Protein AF-0000000084675695 (afdb_homodimer)

pLDDT: mean 85.59, std 15.89, range [20.59, 98.81]

Solvent-accessible surface area (backbone atoms only — not comparable to full-atom values): 38937 Å² total; per-residue (Å²): 130,53,72,61,56,51,51,51,48,41,50,49,51,47,58,50,48,64,74,59,58,60,82,68,76,75,68,69,89,82,59,56,64,38,57,26,48,35,30,26,52,35,43,38,50,50,29,64,74,69,68,42,89,43,42,66,56,45,36,50,70,76,41,52,82,54,52,43,76,53,97,85,44,76,46,65,80,60,62,41,53,34,24,60,67,18,73,46,75,79,52,69,68,58,41,51,56,49,21,73,77,42,75,50,44,46,55,55,55,63,38,66,44,43,52,66,60,31,94,74,50,50,70,64,57,72,33,73,70,42,56,63,72,43,52,38,77,51,33,52,62,48,32,39,71,40,76,65,81,77,57,36,70,40,77,44,79,92,44,70,67,50,50,50,52,37,46,60,64,53,35,69,53,31,47,31,49,40,52,51,51,27,55,51,24,53,75,70,66,37,61,70,57,12,31,52,32,29,49,44,46,51,52,32,44,33,71,46,29,45,65,35,35,81,57,70,40,25,45,68,54,39,31,50,42,41,72,67,46,42,43,76,20,39,56,89,51,35,32,52,68,52,50,17,61,56,46,36,53,44,8,40,50,51,62,49,50,40,49,71,35,84,81,37,57,78,50,92,69,51,59,65,56,48,46,52,50,44,51,37,37,57,70,33,74,78,25,47,20,55,31,37,39,61,46,87,49,66,39,86,37,79,91,82,61,54,66,68,58,54,52,49,51,52,51,51,50,52,43,20,52,49,12,44,55,20,71,73,36,94,71,63,49,36,62,79,63,74,72,70,58,61,69,65,60,66,70,65,63,67,70,61,70,76,111,131,53,74,61,55,51,50,50,48,39,49,49,52,48,58,49,47,64,75,58,57,60,83,67,79,77,69,68,90,83,60,57,66,37,57,25,50,34,31,26,52,35,42,39,49,50,30,60,77,71,68,41,88,43,44,66,56,45,37,51,70,77,40,51,82,54,51,43,76,55,97,84,43,77,46,64,80,60,60,41,51,32,24,60,67,18,74,47,76,79,51,70,70,58,43,52,56,48,21,74,76,42,74,52,45,45,55,57,54,64,37,66,43,44,54,67,59,31,94,73,50,51,70,65,60,71,34,74,69,42,55,63,72,43,52,37,78,53,32,51,62,48,33,40,72,43,77,64,80,76,58,36,71,41,78,45,78,92,43,71,66,52,50,49,52,37,46,62,63,52,36,68,53,32,48,32,50,40,52,52,51,26,55,50,24,54,75,69,66,37,61,70,56,13,30,52,30,29,49,45,46,52,51,31,44,32,71,46,30,43,64,36,35,81,58,69,39,24,45,65,52,39,31,50,40,38,71,69,48,43,41,77,18,38,56,88,52,35,31,54,66,54,51,16,62,57,47,36,53,43,8,40,50,50,65,50,50,41,51,69,35,84,81,37,56,79,50,92,70,51,58,65,55,48,47,51,49,46,52,37,38,57,70,34,74,82,24,48,19,56,30,36,40,62,46,88,50,66,39,85,37,77,91,83,58,53,66,68,58,54,52,49,50,52,51,51,50,54,44,19,52,50,12,43,53,21,70,72,36,95,71,62,48,38,63,80,62,74,73,70,56,60,69,64,60,68,72,62,64,66,71,61,70,75,114

Sequence (710 aa):
MTEFKRINALLMSFRASLRNRRHRTAVPAKRDQAEVLRVRYWYEGLRQRTGLATAYKLEQHFEPESFRKQDGITSNRCKWQRYAAGRHTPQAKLAARIDARVPGSLQELQHPLWAILKHQPSRTTLSEAFLQRLKPDVQAVLFEPVGGIEVYWQRARVTVVLMRKLERIASLDALAALTWLLREAIAQGSRKNAERLAHSIYTVLLIMGIEWQNRELAEPLLNLFAYRILPLGSPPHRRFCMSGRDMLECSAALNLIVYQTTEGKRRGLTWLQRVHIMRRLLAGMTGVDVVHALAPQYIPSGTDVPAEVIRRLEQDERWRQWGWSSINSTKPEPFPPKSFWTQRSSGAEGSMLLGMTEFKRINALLMSFRASLRNRRHRTAVPAKRDQAEVLRVRYWYEGLRQRTGLATAYKLEQHFEPESFRKQDGITSNRCKWQRYAAGRHTPQAKLAARIDARVPGSLQELQHPLWAILKHQPSRTTLSEAFLQRLKPDVQAVLFEPVGGIEVYWQRARVTVVLMRKLERIASLDALAALTWLLREAIAQGSRKNAERLAHSIYTVLLIMGIEWQNRELAEPLLNLFAYRILPLGSPPHRRFCMSGRDMLECSAALNLIVYQTTEGKRRGLTWLQRVHIMRRLLAGMTGVDVVHALAPQYIPSGTDVPAEVIRRLEQDERWRQWGWSSINSTKPEPFPPKSFWTQRSSGAEGSMLLG

Structure (mmCIF, N/CA/C/O backbone):
data_AF-0000000084675695-model_v1
#
loop_
_entity.id
_entity.type
_entity.pdbx_description
1 polymer Integrase
#
loop_
_atom_site.group_PDB
_atom_site.id
_atom_site.type_symbol
_atom_site.label_atom_id
_atom_site.label_alt_id
_atom_site.label_comp_id
_atom_site.label_asym_id
_atom_site.label_entity_id
_atom_site.label_seq_id
_atom_site.pdbx_PDB_ins_code
_atom_site.Cartn_x
_atom_site.Cartn_y
_atom_site.Cartn_z
_atom_site.occupancy
_atom_site.B_iso_or_equiv
_atom_site.auth_seq_id
_atom_site.auth_comp_id
_atom_site.auth_asym_id
_atom_site.auth_atom_id
_atom_site.pdbx_PDB_model_num
ATOM 1 N N . MET A 1 1 ? -18.234 -29.688 4.844 1 53.53 1 MET A N 1
ATOM 2 C CA . MET A 1 1 ? -17.094 -30.266 4.129 1 53.53 1 MET A CA 1
ATOM 3 C C . MET A 1 1 ? -15.781 -29.719 4.656 1 53.53 1 MET A C 1
ATOM 5 O O . MET A 1 1 ? -15.648 -28.516 4.879 1 53.53 1 MET A O 1
ATOM 9 N N . THR A 1 2 ? -14.906 -30.625 5.102 1 65 2 THR A N 1
ATOM 10 C CA . THR A 1 2 ? -13.609 -30.219 5.648 1 65 2 THR A CA 1
ATOM 11 C C . THR A 1 2 ? -12.695 -29.688 4.543 1 65 2 THR A C 1
ATOM 13 O O . THR A 1 2 ? -12.93 -29.953 3.363 1 65 2 THR A O 1
ATOM 16 N N . GLU A 1 3 ? -11.844 -28.781 4.871 1 71.31 3 GLU A N 1
ATOM 17 C CA . GLU A 1 3 ? -10.883 -28.25 3.908 1 71.31 3 GLU A CA 1
ATOM 18 C C . GLU A 1 3 ? -10.156 -29.359 3.17 1 71.31 3 GLU A C 1
ATOM 20 O O . GLU A 1 3 ? -9.883 -29.25 1.973 1 71.31 3 GLU A O 1
ATOM 25 N N . PHE A 1 4 ? -9.922 -30.516 3.928 1 65.69 4 PHE A N 1
ATOM 26 C CA . PHE A 1 4 ? -9.281 -31.672 3.318 1 65.69 4 PHE A CA 1
ATOM 27 C C . PHE A 1 4 ? -10.156 -32.25 2.217 1 65.69 4 PHE A C 1
ATOM 29 O O . PHE A 1 4 ? -9.68 -32.531 1.111 1 65.69 4 PHE A O 1
ATOM 36 N N . LYS A 1 5 ? -11.383 -32.438 2.51 1 68.25 5 LYS A N 1
ATOM 37 C CA . LYS A 1 5 ? -12.312 -33 1.532 1 68.25 5 LYS A CA 1
ATOM 38 C C . LYS A 1 5 ? -12.484 -32.062 0.335 1 68.25 5 LYS A C 1
ATOM 40 O O . LYS A 1 5 ? -12.578 -32.531 -0.806 1 68.25 5 LYS A O 1
ATOM 45 N N . ARG A 1 6 ? -12.453 -30.812 0.635 1 73.94 6 ARG A N 1
ATOM 46 C CA . ARG A 1 6 ? -12.594 -29.844 -0.436 1 73.94 6 ARG A CA 1
ATOM 47 C C . ARG A 1 6 ? -11.406 -29.906 -1.397 1 73.94 6 ARG A C 1
ATOM 49 O O . ARG A 1 6 ? -11.594 -29.953 -2.615 1 73.94 6 ARG A O 1
ATOM 56 N N . ILE A 1 7 ? -10.258 -30.016 -0.915 1 70.56 7 ILE A N 1
ATOM 57 C CA . ILE A 1 7 ? -9.047 -30.062 -1.734 1 70.56 7 ILE A CA 1
ATOM 58 C C . ILE A 1 7 ? -9.016 -31.375 -2.527 1 70.56 7 ILE A C 1
ATOM 60 O O . ILE A 1 7 ? -8.664 -31.375 -3.709 1 70.56 7 ILE A O 1
ATOM 64 N N . ASN A 1 8 ? -9.352 -32.438 -1.786 1 69.56 8 ASN A N 1
ATOM 65 C CA . ASN A 1 8 ? -9.414 -33.719 -2.484 1 69.56 8 ASN A CA 1
ATOM 66 C C . ASN A 1 8 ? -10.43 -33.688 -3.621 1 69.56 8 ASN A C 1
ATOM 68 O O . ASN A 1 8 ? -10.188 -34.25 -4.691 1 69.56 8 ASN A O 1
ATOM 72 N N . ALA A 1 9 ? -11.539 -33.062 -3.371 1 73.69 9 ALA A N 1
ATOM 73 C CA . ALA A 1 9 ? -12.562 -32.938 -4.406 1 73.69 9 ALA A CA 1
ATOM 74 C C . ALA A 1 9 ? -12.047 -32.094 -5.59 1 73.69 9 ALA A C 1
ATOM 76 O O . ALA A 1 9 ? -12.336 -32.438 -6.742 1 73.69 9 ALA A O 1
ATOM 77 N N . LEU A 1 10 ? -11.281 -31.188 -5.371 1 73.94 10 LEU A N 1
ATOM 78 C CA . LEU A 1 10 ? -10.688 -30.375 -6.434 1 73.94 10 LEU A CA 1
ATOM 79 C C . LEU A 1 10 ? -9.734 -31.219 -7.281 1 73.94 10 LEU A C 1
ATOM 81 O O . LEU A 1 10 ? -9.75 -31.125 -8.508 1 73.94 10 LEU A O 1
ATOM 85 N N . LEU A 1 11 ? -8.953 -32 -6.539 1 65.75 11 LEU A N 1
ATOM 86 C CA . LEU A 1 11 ? -8 -32.844 -7.25 1 65.75 11 LEU A CA 1
ATOM 87 C C . LEU A 1 11 ? -8.727 -33.875 -8.102 1 65.75 11 LEU A C 1
ATOM 89 O O . LEU A 1 11 ? -8.352 -34.125 -9.25 1 65.75 11 LEU A O 1
ATOM 93 N N . MET A 1 12 ? -9.727 -34.375 -7.539 1 71.12 12 MET A N 1
ATOM 94 C CA . MET A 1 12 ? -10.5 -35.375 -8.273 1 71.12 12 MET A CA 1
ATOM 95 C C . MET A 1 12 ? -11.188 -34.75 -9.477 1 71.12 12 MET A C 1
ATOM 97 O O . MET A 1 12 ? -11.258 -35.375 -10.547 1 71.12 12 MET A O 1
ATOM 101 N N . SER A 1 13 ? -11.742 -33.594 -9.273 1 71.88 13 SER A N 1
ATOM 102 C CA . SER A 1 13 ? -12.367 -32.875 -10.383 1 71.88 13 SER A CA 1
ATOM 103 C C . SER A 1 13 ? -11.367 -32.625 -11.508 1 71.88 13 SER A C 1
ATOM 105 O O . SER A 1 13 ? -11.711 -32.75 -12.688 1 71.88 13 SER A O 1
ATOM 107 N N . PHE A 1 14 ? -10.266 -32.344 -11.18 1 69.88 14 PHE A N 1
ATOM 108 C CA . PHE A 1 14 ? -9.234 -32.125 -12.18 1 69.88 14 PHE A CA 1
ATOM 109 C C . PHE A 1 14 ? -8.891 -33.406 -12.922 1 69.88 14 PHE A C 1
ATOM 111 O O . PHE A 1 14 ? -8.844 -33.438 -14.148 1 69.88 14 PHE A O 1
ATOM 118 N N . ARG A 1 15 ? -8.617 -34.438 -12.102 1 67.06 15 ARG A N 1
ATOM 119 C CA . ARG A 1 15 ? -8.258 -35.719 -12.711 1 67.06 15 ARG A CA 1
ATOM 120 C C . ARG A 1 15 ? -9.359 -36.219 -13.648 1 67.06 15 ARG A C 1
ATOM 122 O O . ARG A 1 15 ? -9.078 -36.812 -14.695 1 67.06 15 ARG A O 1
ATOM 129 N N . ALA A 1 16 ? -10.617 -35.875 -13.211 1 68 16 ALA A N 1
ATOM 130 C CA . ALA A 1 16 ? -11.758 -36.219 -14.055 1 68 16 ALA A CA 1
ATOM 131 C C . ALA A 1 16 ? -11.742 -35.406 -15.352 1 68 16 ALA A C 1
ATOM 133 O O . ALA A 1 16 ? -12.078 -35.938 -16.422 1 68 16 ALA A O 1
ATOM 134 N N . SER A 1 17 ? -11.383 -34.188 -15.266 1 68.75 17 SER A N 1
ATOM 135 C CA . SER A 1 17 ? -11.352 -33.312 -16.438 1 68.75 17 SER A CA 1
ATOM 136 C C . SER A 1 17 ? -10.273 -33.75 -17.422 1 68.75 17 SER A C 1
ATOM 138 O O . SER A 1 17 ? -10.383 -33.5 -18.625 1 68.75 17 SER A O 1
ATOM 140 N N . LEU A 1 18 ? -9.195 -34.344 -16.953 1 65.56 18 LEU A N 1
ATOM 141 C CA . LEU A 1 18 ? -8.133 -34.844 -17.828 1 65.56 18 LEU A CA 1
ATOM 142 C C . LEU A 1 18 ? -8.617 -36.031 -18.656 1 65.56 18 LEU A C 1
ATOM 144 O O . LEU A 1 18 ? -8.219 -36.188 -19.797 1 65.56 18 LEU A O 1
ATOM 148 N N . ARG A 1 19 ? -9.477 -36.812 -17.953 1 54.78 19 ARG A N 1
ATOM 149 C CA . ARG A 1 19 ? -10 -38 -18.625 1 54.78 19 ARG A CA 1
ATOM 150 C C . ARG A 1 19 ? -10.977 -37.625 -19.719 1 54.78 19 ARG A C 1
ATOM 152 O O . ARG A 1 19 ? -11.062 -38.281 -20.75 1 54.78 19 ARG A O 1
ATOM 159 N N . ASN A 1 20 ? -11.773 -36.531 -19.375 1 51.78 20 ASN A N 1
ATOM 160 C CA . ASN A 1 20 ? -12.805 -36.125 -20.328 1 51.78 20 ASN A CA 1
ATOM 161 C C . ASN A 1 20 ? -12.258 -35.125 -21.344 1 51.78 20 ASN A C 1
ATOM 163 O O . ASN A 1 20 ? -13.031 -34.469 -22.031 1 51.78 20 ASN A O 1
ATOM 167 N N . ARG A 1 21 ? -11.125 -34.875 -21.266 1 54.53 21 ARG A N 1
ATOM 168 C CA . ARG A 1 21 ? -10.531 -33.812 -22.062 1 54.53 21 ARG A CA 1
ATOM 169 C C . ARG A 1 21 ? -10.883 -33.969 -23.547 1 54.53 21 ARG A C 1
ATOM 171 O O . ARG A 1 21 ? -10.273 -34.781 -24.25 1 54.53 21 ARG A O 1
ATOM 178 N N . ARG A 1 22 ? -12.18 -33.844 -23.703 1 44 22 ARG A N 1
ATOM 179 C CA . ARG A 1 22 ? -12.484 -33.562 -25.094 1 44 22 ARG A CA 1
ATOM 180 C C . ARG A 1 22 ? -11.727 -32.312 -25.578 1 44 22 ARG A C 1
ATOM 182 O O . ARG A 1 22 ? -11.336 -31.484 -24.766 1 44 22 ARG A O 1
ATOM 189 N N . HIS A 1 23 ? -11.32 -32.281 -26.812 1 40 23 HIS A N 1
ATOM 190 C CA . HIS A 1 23 ? -10.602 -31.297 -27.609 1 40 23 HIS A CA 1
ATOM 191 C C . HIS A 1 23 ? -11.195 -29.891 -27.438 1 40 23 HIS A C 1
ATOM 193 O O . HIS A 1 23 ? -12.219 -29.578 -28.062 1 40 23 HIS A O 1
ATOM 199 N N . ARG A 1 24 ? -11.297 -29.422 -26.25 1 44.97 24 ARG A N 1
ATOM 200 C CA . ARG A 1 24 ? -11.82 -28.062 -26.234 1 44.97 24 ARG A CA 1
ATOM 201 C C . ARG A 1 24 ? -11.195 -27.219 -27.344 1 44.97 24 ARG A C 1
ATOM 203 O O . ARG A 1 24 ? -10.055 -27.453 -27.75 1 44.97 24 ARG A O 1
ATOM 210 N N . THR A 1 25 ? -12.094 -26.422 -27.891 1 43.16 25 THR A N 1
ATOM 211 C CA . THR A 1 25 ? -11.906 -25.578 -29.062 1 43.16 25 THR A CA 1
ATOM 212 C C . THR A 1 25 ? -10.703 -24.656 -28.891 1 43.16 25 THR A C 1
ATOM 214 O O . THR A 1 25 ? -10.492 -24.094 -27.812 1 43.16 25 THR A O 1
ATOM 217 N N . ALA A 1 26 ? -9.719 -24.812 -29.703 1 43.44 26 ALA A N 1
ATOM 218 C CA . ALA A 1 26 ? -8.508 -24.047 -29.984 1 43.44 26 ALA A CA 1
ATOM 219 C C . ALA A 1 26 ? -8.742 -22.562 -29.812 1 43.44 26 ALA A C 1
ATOM 221 O O . ALA A 1 26 ? -9.664 -22 -30.422 1 43.44 26 ALA A O 1
ATOM 222 N N . VAL A 1 27 ? -8.648 -22.016 -28.625 1 51.88 27 VAL A N 1
ATOM 223 C CA . VAL A 1 27 ? -8.617 -20.562 -28.5 1 51.88 27 VAL A CA 1
ATOM 224 C C . VAL A 1 27 ? -7.938 -19.938 -29.719 1 51.88 27 VAL A C 1
ATOM 226 O O . VAL A 1 27 ? -6.934 -20.469 -30.203 1 51.88 27 VAL A O 1
ATOM 229 N N . PRO A 1 28 ? -8.625 -19.125 -30.422 1 49.72 28 PRO A N 1
ATOM 230 C CA . PRO A 1 28 ? -8.008 -18.5 -31.594 1 49.72 28 PRO A CA 1
ATOM 231 C C . PRO A 1 28 ? -6.566 -18.047 -31.328 1 49.72 28 PRO A C 1
ATOM 233 O O . PRO A 1 28 ? -6.246 -17.594 -30.234 1 49.72 28 PRO A O 1
ATOM 236 N N . ALA A 1 29 ? -5.539 -18.516 -32.125 1 57 29 ALA A N 1
ATOM 237 C CA . ALA A 1 29 ? -4.09 -18.406 -32.281 1 57 29 ALA A CA 1
ATOM 238 C C . ALA A 1 29 ? -3.625 -16.984 -31.969 1 57 29 ALA A C 1
ATOM 240 O O . ALA A 1 29 ? -2.49 -16.781 -31.531 1 57 29 ALA A O 1
ATOM 241 N N . LYS A 1 30 ? -4.621 -15.938 -31.953 1 75.12 30 LYS A N 1
ATOM 242 C CA . LYS A 1 30 ? -4.004 -14.617 -32.062 1 75.12 30 LYS A CA 1
ATOM 243 C C . LYS A 1 30 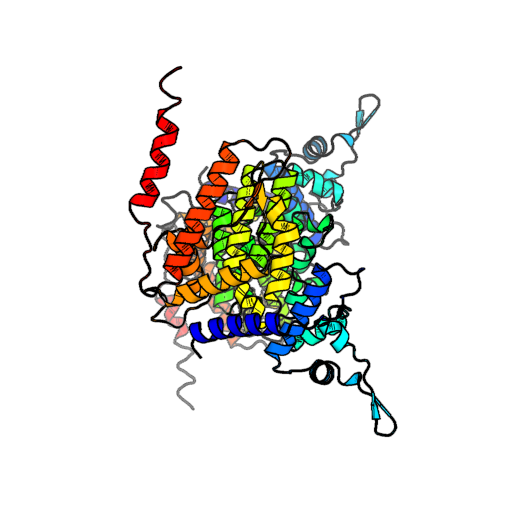? -3.971 -13.914 -30.703 1 75.12 30 LYS A C 1
ATOM 245 O O . LYS A 1 30 ? -3.115 -13.055 -30.469 1 75.12 30 LYS A O 1
ATOM 250 N N . ARG A 1 31 ? -4.766 -14.461 -29.734 1 87.5 31 ARG A N 1
ATOM 251 C CA . ARG A 1 31 ? -4.82 -13.719 -28.484 1 87.5 31 ARG A CA 1
ATOM 252 C C . ARG A 1 31 ? -3.832 -14.281 -27.469 1 87.5 31 ARG A C 1
ATOM 254 O O . ARG A 1 31 ? -3.666 -15.5 -27.359 1 87.5 31 ARG A O 1
ATOM 261 N N . ASP A 1 32 ? -3.188 -13.414 -26.828 1 93.31 32 ASP A N 1
ATOM 262 C CA . ASP A 1 32 ? -2.213 -13.828 -25.812 1 93.31 32 ASP A CA 1
ATOM 263 C C . ASP A 1 32 ? -2.867 -14.688 -24.734 1 93.31 32 ASP A C 1
ATOM 265 O O . ASP A 1 32 ? -3.939 -14.344 -24.234 1 93.31 32 ASP A O 1
ATOM 269 N N . GLN A 1 33 ? -2.307 -15.773 -24.438 1 93.88 33 GLN A N 1
ATOM 270 C CA . GLN A 1 33 ? -2.848 -16.719 -23.484 1 93.88 33 GLN A CA 1
ATOM 271 C C . GLN A 1 33 ? -3.135 -16.047 -22.141 1 93.88 33 GLN A C 1
ATOM 273 O O . GLN A 1 33 ? -4.098 -16.391 -21.453 1 93.88 33 GLN A O 1
ATOM 278 N N . ALA A 1 34 ? -2.285 -15.117 -21.656 1 95.81 34 ALA A N 1
ATOM 279 C CA . ALA A 1 34 ? -2.498 -14.398 -20.406 1 95.81 34 ALA A CA 1
ATOM 280 C C . ALA A 1 34 ? -3.807 -13.617 -20.438 1 95.81 34 ALA A C 1
ATOM 282 O O . ALA A 1 34 ? -4.516 -13.531 -19.438 1 95.81 34 ALA A O 1
ATOM 283 N N . GLU A 1 35 ? -4.145 -13.07 -21.578 1 95.38 35 GLU A N 1
ATOM 284 C CA . GLU A 1 35 ? -5.383 -12.32 -21.734 1 95.38 35 GLU A CA 1
ATOM 285 C C . GLU A 1 35 ? -6.598 -13.242 -21.672 1 95.38 35 GLU A C 1
ATOM 287 O O . GLU A 1 35 ? -7.633 -12.875 -21.125 1 95.38 35 GLU A O 1
ATOM 292 N N . VAL A 1 36 ? -6.426 -14.312 -22.281 1 95.75 36 VAL A N 1
ATOM 293 C CA . VAL A 1 36 ? -7.504 -15.289 -22.266 1 95.75 36 VAL A CA 1
ATOM 294 C C . VAL A 1 36 ? -7.781 -15.727 -20.828 1 95.75 36 VAL A C 1
ATOM 296 O O . VAL A 1 36 ? -8.93 -15.719 -20.375 1 95.75 36 VAL A O 1
ATOM 299 N N . LEU A 1 37 ? -6.773 -16.062 -20.141 1 96.44 37 LEU A N 1
ATOM 300 C CA . LEU A 1 37 ? -6.91 -16.547 -18.781 1 96.44 37 LEU A CA 1
ATOM 301 C C . LEU A 1 37 ? -7.414 -15.445 -17.859 1 96.44 37 LEU A C 1
ATOM 303 O O . LEU A 1 37 ? -8.156 -15.711 -16.906 1 96.44 37 LEU A O 1
ATOM 307 N N . ARG A 1 38 ? -7 -14.203 -18.141 1 96.81 38 ARG A N 1
ATOM 308 C CA . ARG A 1 38 ? -7.461 -13.039 -17.375 1 96.81 38 ARG A CA 1
ATOM 309 C C . ARG A 1 38 ? -8.984 -12.961 -17.375 1 96.81 38 ARG A C 1
ATOM 311 O O . ARG A 1 38 ? -9.602 -12.867 -16.312 1 96.81 38 ARG A O 1
ATOM 318 N N . VAL A 1 39 ? -9.562 -13.055 -18.5 1 97.19 39 VAL A N 1
ATOM 319 C CA . VAL A 1 39 ? -11.008 -12.906 -18.641 1 97.19 39 VAL A CA 1
ATOM 320 C C . VAL A 1 39 ? -11.703 -14.141 -18.062 1 97.19 39 VAL A C 1
ATOM 322 O O . VAL A 1 39 ? -12.727 -14.016 -17.375 1 97.19 39 VAL A O 1
ATOM 325 N N . ARG A 1 40 ? -11.148 -15.273 -18.328 1 96.56 40 ARG A N 1
ATOM 326 C CA . ARG A 1 40 ? -11.742 -16.5 -17.812 1 96.56 40 ARG A CA 1
ATOM 327 C C . ARG A 1 40 ? -11.711 -16.516 -16.281 1 96.56 40 ARG A C 1
ATOM 329 O O . ARG A 1 40 ? -12.664 -16.969 -15.641 1 96.56 40 ARG A O 1
ATOM 336 N N . TYR A 1 41 ? -10.602 -16.109 -15.758 1 95.62 41 TYR A N 1
ATOM 337 C CA . TYR A 1 41 ? -10.477 -16.047 -14.312 1 95.62 41 TYR A CA 1
ATOM 338 C C . TYR A 1 41 ? -11.555 -15.141 -13.711 1 95.62 41 TYR A C 1
ATOM 340 O O . TYR A 1 41 ? -12.188 -15.5 -12.711 1 95.62 41 TYR A O 1
ATOM 348 N N . TRP A 1 42 ? -11.719 -13.984 -14.289 1 95.94 42 TRP A N 1
ATOM 349 C CA . TRP A 1 42 ? -12.742 -13.039 -13.875 1 95.94 42 TRP A CA 1
ATOM 350 C C . TRP A 1 42 ? -14.133 -13.648 -14 1 95.94 42 TRP A C 1
ATOM 352 O O . TRP A 1 42 ? -14.922 -13.609 -13.055 1 95.94 42 TRP A O 1
ATOM 362 N N . TYR A 1 43 ? -14.453 -14.266 -15.148 1 96.31 43 TYR A N 1
ATOM 363 C CA . TYR A 1 43 ? -15.742 -14.883 -15.414 1 96.31 43 TYR A CA 1
ATOM 364 C C . TYR A 1 43 ? -16.047 -15.969 -14.383 1 96.31 43 TYR A C 1
ATOM 366 O O . TYR A 1 43 ? -17.141 -16 -13.805 1 96.31 43 TYR A O 1
ATOM 374 N N . GLU A 1 44 ? -15.086 -16.844 -14.18 1 94.38 44 GLU A N 1
ATOM 375 C CA . GLU A 1 44 ? -15.281 -17.953 -13.242 1 94.38 44 GLU A CA 1
ATOM 376 C C . GLU A 1 44 ? -15.445 -17.438 -11.82 1 94.38 44 GLU A C 1
ATOM 378 O O . GLU A 1 44 ? -16.172 -18.016 -11.023 1 94.38 44 GLU A O 1
ATOM 383 N N . GLY A 1 45 ? -14.75 -16.344 -11.516 1 92.31 45 GLY A N 1
ATOM 384 C CA . GLY A 1 45 ? -14.953 -15.719 -10.219 1 92.31 45 GLY A CA 1
ATOM 385 C C . GLY A 1 45 ? -16.375 -15.25 -10 1 92.31 45 GLY A C 1
ATOM 386 O O . GLY A 1 45 ? -16.938 -15.43 -8.914 1 92.31 45 GLY A O 1
ATOM 387 N N . LEU A 1 46 ? -16.922 -14.641 -10.992 1 94.19 46 LEU A N 1
ATOM 388 C CA . LEU A 1 46 ? -18.297 -14.172 -10.922 1 94.19 46 LEU A CA 1
ATOM 389 C C . LEU A 1 46 ? -19.266 -15.344 -10.781 1 94.19 46 LEU A C 1
ATOM 391 O O . LEU A 1 46 ? -20.219 -15.289 -10 1 94.19 46 LEU A O 1
ATOM 395 N N . ARG A 1 47 ? -19.016 -16.312 -11.562 1 94.19 47 ARG A N 1
ATOM 396 C CA . ARG A 1 47 ? -19.859 -17.516 -11.516 1 94.19 47 ARG A CA 1
ATOM 397 C C . ARG A 1 47 ? -19.891 -18.094 -10.109 1 94.19 47 ARG A C 1
ATOM 399 O O . ARG A 1 47 ? -20.969 -18.391 -9.586 1 94.19 47 ARG A O 1
ATOM 406 N N . GLN A 1 48 ? -18.812 -18.188 -9.523 1 87.62 48 GLN A N 1
ATOM 407 C CA . GLN A 1 48 ? -18.703 -18.781 -8.188 1 87.62 48 GLN A CA 1
ATOM 408 C C . GLN A 1 48 ? -19.406 -17.906 -7.148 1 87.62 48 GLN A C 1
ATOM 410 O O . GLN A 1 48 ? -20.156 -18.422 -6.309 1 87.62 48 GLN A O 1
ATOM 415 N N . ARG A 1 49 ? -19.219 -16.688 -7.219 1 87.69 49 ARG A N 1
ATOM 416 C CA . ARG A 1 49 ? -19.703 -15.789 -6.184 1 87.69 49 ARG A CA 1
ATOM 417 C C . ARG A 1 49 ? -21.203 -15.562 -6.316 1 87.69 49 ARG A C 1
ATOM 419 O O . ARG A 1 49 ? -21.891 -15.289 -5.328 1 87.69 49 ARG A O 1
ATOM 426 N N . THR A 1 50 ? -21.688 -15.656 -7.539 1 91.94 50 THR A N 1
ATOM 427 C CA . THR A 1 50 ? -23.125 -15.469 -7.75 1 91.94 50 THR A CA 1
ATOM 428 C C . THR A 1 50 ? -23.875 -16.797 -7.621 1 91.94 50 THR A C 1
ATOM 430 O O . THR A 1 50 ? -25.094 -16.812 -7.441 1 91.94 50 THR A O 1
ATOM 433 N N . GLY A 1 51 ? -23.141 -17.906 -7.805 1 91.75 51 GLY A N 1
ATOM 434 C CA . GLY A 1 51 ? -23.766 -19.219 -7.777 1 91.75 51 GLY A CA 1
ATOM 435 C C . GLY A 1 51 ? -24.469 -19.562 -9.07 1 91.75 51 GLY A C 1
ATOM 436 O O . GLY A 1 51 ? -25.219 -20.547 -9.133 1 91.75 51 GLY A O 1
ATOM 437 N N . LEU A 1 52 ? -24.234 -18.75 -10.047 1 92.62 52 LEU A N 1
ATOM 438 C CA . LEU A 1 52 ? -24.859 -18.984 -11.336 1 92.62 52 LEU A CA 1
ATOM 439 C C . LEU A 1 52 ? -24.016 -19.906 -12.203 1 92.62 52 LEU A C 1
ATOM 441 O O . LEU A 1 52 ? -22.812 -19.703 -12.336 1 92.62 52 LEU A O 1
ATOM 445 N N . ALA A 1 53 ? -24.609 -20.844 -12.875 1 90.06 53 ALA A N 1
ATOM 446 C CA . ALA A 1 53 ? -23.859 -21.953 -13.453 1 90.06 53 ALA A CA 1
ATOM 447 C C . ALA A 1 53 ? -23.516 -21.688 -14.914 1 90.06 53 ALA A C 1
ATOM 449 O O . ALA A 1 53 ? -22.547 -22.219 -15.445 1 90.06 53 ALA A O 1
ATOM 450 N N . THR A 1 54 ? -24.344 -20.828 -15.539 1 92.31 54 THR A N 1
ATOM 451 C CA . THR A 1 54 ? -24.141 -20.719 -16.984 1 92.31 54 THR A CA 1
ATOM 452 C C . THR A 1 54 ? -23.922 -19.266 -17.391 1 92.31 54 THR A C 1
ATOM 454 O O . THR A 1 54 ? -24.312 -18.344 -16.672 1 92.31 54 THR A O 1
ATOM 457 N N . ALA A 1 55 ? -23.344 -19.188 -18.578 1 93.69 55 ALA A N 1
ATOM 458 C CA . ALA A 1 55 ? -23.125 -17.859 -19.156 1 93.69 55 ALA A CA 1
ATOM 459 C C . ALA A 1 55 ? -24.469 -17.156 -19.422 1 93.69 55 ALA A C 1
ATOM 461 O O . ALA A 1 55 ? -24.578 -15.945 -19.25 1 93.69 55 ALA A O 1
ATOM 462 N N . TYR A 1 56 ? -25.328 -17.906 -19.797 1 91.56 56 TYR A N 1
ATOM 463 C CA . TYR A 1 56 ? -26.656 -17.391 -20.078 1 91.56 56 TYR A CA 1
ATOM 464 C C . TYR A 1 56 ? -27.266 -16.75 -18.828 1 91.56 56 TYR A C 1
ATOM 466 O O . TYR A 1 56 ? -27.797 -15.633 -18.891 1 91.56 56 TYR A O 1
ATOM 474 N N . LYS A 1 57 ? -27.219 -17.422 -17.672 1 93.5 57 LYS A N 1
ATOM 475 C CA . LYS A 1 57 ? -27.781 -16.922 -16.422 1 93.5 57 LYS A CA 1
ATOM 476 C C . LYS A 1 57 ? -27.031 -15.695 -15.93 1 93.5 57 LYS A C 1
ATOM 478 O O . LYS A 1 57 ? -27.625 -14.781 -15.352 1 93.5 57 LYS A O 1
ATOM 483 N N . LEU A 1 58 ? -25.734 -15.719 -16.172 1 95.38 58 LEU A N 1
ATOM 484 C CA . LEU A 1 58 ? -24.922 -14.562 -15.781 1 95.38 58 LEU A CA 1
ATOM 485 C C . LEU A 1 58 ? -25.297 -13.344 -16.609 1 95.38 58 LEU A C 1
ATOM 487 O O . LEU A 1 58 ? -25.375 -12.227 -16.094 1 95.38 58 LEU A O 1
ATOM 491 N N . GLU A 1 59 ? -25.453 -13.555 -17.875 1 93.75 59 GLU A N 1
ATOM 492 C CA . GLU A 1 59 ? -25.875 -12.461 -18.75 1 93.75 59 GLU A CA 1
ATOM 493 C C . GLU A 1 59 ? -27.234 -11.906 -18.328 1 93.75 59 GLU A C 1
ATOM 495 O O . GLU A 1 59 ? -27.438 -10.688 -18.312 1 93.75 59 GLU A O 1
ATOM 500 N N . GLN A 1 60 ? -28.109 -12.773 -17.969 1 91.62 60 GLN A N 1
ATOM 501 C CA . GLN A 1 60 ? -29.422 -12.367 -17.5 1 91.62 60 GLN A CA 1
ATOM 502 C C . GLN A 1 60 ? -29.312 -11.555 -16.203 1 91.62 60 GLN A C 1
ATOM 504 O O . GLN A 1 60 ? -30.062 -10.586 -16.016 1 91.62 60 GLN A O 1
ATOM 509 N N . HIS A 1 61 ? -28.453 -12 -15.406 1 94.5 61 HIS A N 1
ATOM 510 C CA . HIS A 1 61 ? -28.312 -11.406 -14.078 1 94.5 61 HIS A CA 1
ATOM 511 C C . HIS A 1 61 ? -27.656 -10.031 -14.156 1 94.5 61 HIS A C 1
ATOM 513 O O . HIS A 1 61 ? -28.109 -9.086 -13.516 1 94.5 61 HIS A O 1
ATOM 519 N N . PHE A 1 62 ? -26.609 -9.883 -15.031 1 94.62 62 PHE A N 1
ATOM 520 C CA . PHE A 1 62 ? -25.812 -8.664 -15.023 1 94.62 62 PHE A CA 1
ATOM 521 C C . PHE A 1 62 ? -26.234 -7.734 -16.156 1 94.62 62 PHE A C 1
ATOM 523 O O . PHE A 1 62 ? -26.031 -6.52 -16.078 1 94.62 62 PHE A O 1
ATOM 530 N N . GLU A 1 63 ? -26.719 -8.266 -17.266 1 93 63 GLU A N 1
ATOM 531 C CA . GLU A 1 63 ? -27.141 -7.477 -18.422 1 93 63 GLU A CA 1
ATOM 532 C C . GLU A 1 63 ? -28.516 -7.895 -18.906 1 93 63 GLU A C 1
ATOM 534 O O . GLU A 1 63 ? -28.688 -8.297 -20.062 1 93 63 GLU A O 1
ATOM 539 N N . PRO A 1 64 ? -29.5 -7.637 -18.094 1 89.5 64 PRO A N 1
ATOM 540 C CA . PRO A 1 64 ? -30.859 -8.016 -18.516 1 89.5 64 PRO A CA 1
ATOM 541 C C . PRO A 1 64 ? -31.312 -7.262 -19.766 1 89.5 64 PRO A C 1
ATOM 543 O O . PRO A 1 64 ? -32.125 -7.781 -20.547 1 89.5 64 PRO A O 1
ATOM 546 N N . GLU A 1 65 ? -30.734 -6.109 -19.938 1 86.38 65 GLU A N 1
ATOM 547 C CA . GLU A 1 65 ? -31.109 -5.262 -21.062 1 86.38 65 GLU A CA 1
ATOM 548 C C . GLU A 1 65 ? -30.656 -5.871 -22.391 1 86.38 65 GLU A C 1
ATOM 550 O O . GLU A 1 65 ? -31.109 -5.457 -23.453 1 86.38 65 GLU A O 1
ATOM 555 N N . SER A 1 66 ? -29.797 -6.82 -22.297 1 83.31 66 SER A N 1
ATOM 556 C CA . SER A 1 66 ? -29.266 -7.445 -23.516 1 83.31 66 SER A CA 1
ATOM 557 C C . SER A 1 66 ? -30.281 -8.422 -24.109 1 83.31 66 SER A C 1
ATOM 559 O O . SER A 1 66 ? -30.125 -8.859 -25.25 1 83.31 66 SER A O 1
ATOM 561 N N . PHE A 1 67 ? -31.328 -8.727 -23.359 1 84.06 67 PHE A N 1
ATOM 562 C CA . PHE A 1 67 ? -32.312 -9.695 -23.828 1 84.06 67 PHE A CA 1
ATOM 563 C C . PHE A 1 67 ? -33.5 -8.984 -24.484 1 84.06 67 PHE A C 1
ATOM 565 O O . PHE A 1 67 ? -34.031 -8.008 -23.938 1 84.06 67 PHE A O 1
ATOM 572 N N . ARG A 1 68 ? -33.594 -9.242 -25.766 1 79.62 68 ARG A N 1
ATOM 573 C CA . ARG A 1 68 ? -34.75 -8.703 -26.484 1 79.62 68 ARG A CA 1
ATOM 574 C C . ARG A 1 68 ? -35.75 -9.805 -26.797 1 79.62 68 ARG A C 1
ATOM 576 O O . ARG A 1 68 ? -35.375 -10.93 -27.125 1 79.62 68 ARG A O 1
ATOM 583 N N . LYS A 1 69 ? -36.938 -9.5 -26.391 1 74.62 69 LYS A N 1
ATOM 584 C CA . LYS A 1 69 ? -38.031 -10.422 -26.703 1 74.62 69 LYS A CA 1
ATOM 585 C C . LYS A 1 69 ? -38.781 -9.992 -27.969 1 74.62 69 LYS A C 1
ATOM 587 O O . LYS A 1 69 ? -39.281 -8.875 -28.047 1 74.62 69 LYS A O 1
ATOM 592 N N . GLN A 1 70 ? -38.281 -10.57 -29.047 1 70.12 70 GLN A N 1
ATOM 593 C CA . GLN A 1 70 ? -39.094 -10.359 -30.25 1 70.12 70 GLN A CA 1
ATOM 594 C C . GLN A 1 70 ? -39.906 -11.602 -30.594 1 70.12 70 GLN A C 1
ATOM 596 O O . GLN A 1 70 ? -39.344 -12.68 -30.797 1 70.12 70 GLN A O 1
ATOM 601 N N . ASP A 1 71 ? -41.219 -11.469 -30.875 1 69.38 71 ASP A N 1
ATOM 602 C CA . ASP A 1 71 ? -42.188 -12.484 -31.297 1 69.38 71 ASP A CA 1
ATOM 603 C C . ASP A 1 71 ? -42.094 -13.734 -30.422 1 69.38 71 ASP A C 1
ATOM 605 O O . ASP A 1 71 ? -42.125 -14.852 -30.922 1 69.38 71 ASP A O 1
ATOM 609 N N . GLY A 1 72 ? -41.75 -13.68 -29.141 1 67 72 GLY A N 1
ATOM 610 C CA . GLY A 1 72 ? -41.75 -14.805 -28.219 1 67 72 GLY A CA 1
ATOM 611 C C . GLY A 1 72 ? -40.375 -15.422 -28.062 1 67 72 GLY A C 1
ATOM 612 O O . GLY A 1 72 ? -40.156 -16.297 -27.219 1 67 72 GLY A O 1
ATOM 613 N N . ILE A 1 73 ? -39.469 -15.086 -29.031 1 69.38 73 ILE A N 1
ATOM 614 C CA . ILE A 1 73 ? -38.156 -15.68 -28.969 1 69.38 73 ILE A CA 1
ATOM 615 C C . ILE A 1 73 ? -37.188 -14.719 -28.281 1 69.38 73 ILE A C 1
ATOM 617 O O . ILE A 1 73 ? -37.094 -13.547 -28.656 1 69.38 73 ILE A O 1
ATOM 621 N N . THR A 1 74 ? -36.656 -15.227 -27.234 1 73.88 74 THR A N 1
ATOM 622 C CA . THR A 1 74 ? -35.656 -14.43 -26.516 1 73.88 74 THR A CA 1
ATOM 623 C C . THR A 1 74 ? -34.312 -14.547 -27.188 1 73.88 74 THR A C 1
ATOM 625 O O . THR A 1 74 ? -33.812 -15.648 -27.438 1 73.88 74 THR A O 1
ATOM 628 N N . SER A 1 75 ? -33.844 -13.445 -27.797 1 76.19 75 SER A N 1
ATOM 629 C CA . SER A 1 75 ? -32.5 -13.422 -28.359 1 76.19 75 SER A CA 1
ATOM 630 C C . SER A 1 75 ? -31.531 -12.617 -27.484 1 76.19 75 SER A C 1
ATOM 632 O O . SER A 1 75 ? -31.938 -11.648 -26.844 1 76.19 75 SER A O 1
ATOM 634 N N . ASN A 1 76 ? -30.375 -13.289 -27.266 1 74.5 76 ASN A N 1
ATOM 635 C CA . ASN A 1 76 ? -29.359 -12.547 -26.516 1 74.5 76 ASN A CA 1
ATOM 636 C C . ASN A 1 76 ? -28.047 -12.469 -27.266 1 74.5 76 ASN A C 1
ATOM 638 O O . ASN A 1 76 ? -27.812 -13.211 -28.219 1 74.5 76 ASN A O 1
ATOM 642 N N . ARG A 1 77 ? -27.266 -11.516 -27.047 1 77.88 77 ARG A N 1
ATOM 643 C CA . ARG A 1 77 ? -26.016 -11.234 -27.75 1 77.88 77 ARG A CA 1
ATOM 644 C C . ARG A 1 77 ? -24.938 -12.242 -27.391 1 77.88 77 ARG A C 1
ATOM 646 O O . ARG A 1 77 ? -23.891 -12.297 -28.031 1 77.88 77 ARG A O 1
ATOM 653 N N . CYS A 1 78 ? -25.062 -13.141 -26.5 1 82.06 78 CYS A N 1
ATOM 654 C CA . CYS A 1 78 ? -24.203 -14.227 -26.062 1 82.06 78 CYS A CA 1
ATOM 655 C C . CYS A 1 78 ? -22.812 -13.703 -25.688 1 82.06 78 CYS A C 1
ATOM 657 O O . CYS A 1 78 ? -21.812 -14.367 -25.938 1 82.06 78 CYS A O 1
ATOM 659 N N . LYS A 1 79 ? -22.719 -12.484 -25.219 1 89.69 79 LYS A N 1
ATOM 660 C CA . LYS A 1 79 ? -21.453 -11.859 -24.844 1 89.69 79 LYS A CA 1
ATOM 661 C C . LYS A 1 79 ? -20.75 -12.672 -23.75 1 89.69 79 LYS A C 1
ATOM 663 O O . LYS A 1 79 ? -19.531 -12.805 -23.766 1 89.69 79 LYS A O 1
ATOM 668 N N . TRP A 1 80 ? -21.5 -13.227 -22.969 1 94.44 80 TRP A N 1
ATOM 669 C CA . TRP A 1 80 ? -20.922 -13.852 -21.781 1 94.44 80 TRP A CA 1
ATOM 670 C C . TRP A 1 80 ? -20.344 -15.219 -22.109 1 94.44 80 TRP A C 1
ATOM 672 O O . TRP A 1 80 ? -19.484 -15.727 -21.391 1 94.44 80 TRP A O 1
ATOM 682 N N . GLN A 1 81 ? -20.859 -15.82 -23.156 1 92.69 81 GLN A N 1
ATOM 683 C CA . GLN A 1 81 ? -20.203 -17.031 -23.641 1 92.69 81 GLN A CA 1
ATOM 684 C C . GLN A 1 81 ? -18.781 -16.734 -24.125 1 92.69 81 GLN A C 1
ATOM 686 O O . GLN A 1 81 ? -17.891 -17.562 -23.953 1 92.69 81 GLN A O 1
ATOM 691 N N . ARG A 1 82 ? -18.641 -15.594 -24.688 1 92.75 82 ARG A N 1
ATOM 692 C CA . ARG A 1 82 ? -17.328 -15.164 -25.156 1 92.75 82 ARG A CA 1
ATOM 693 C C . ARG A 1 82 ? -16.406 -14.82 -23.984 1 92.75 82 ARG A C 1
ATOM 695 O O . ARG A 1 82 ? -15.195 -15.016 -24.062 1 92.75 82 ARG A O 1
ATOM 702 N N . TYR A 1 83 ? -17.031 -14.273 -22.938 1 94.81 83 TYR A N 1
ATOM 703 C CA . TYR A 1 83 ? -16.234 -14.055 -21.719 1 94.81 83 TYR A CA 1
ATOM 704 C C . TYR A 1 83 ? -15.781 -15.383 -21.125 1 94.81 83 TYR A C 1
ATOM 706 O O . TYR A 1 83 ? -14.633 -15.516 -20.703 1 94.81 83 TYR A O 1
ATOM 714 N N . ALA A 1 84 ? -16.641 -16.375 -21.156 1 94.69 84 ALA A N 1
ATOM 715 C CA . ALA A 1 84 ? -16.344 -17.703 -20.625 1 94.69 84 ALA A CA 1
ATOM 716 C C . ALA A 1 84 ? -15.172 -18.344 -21.359 1 94.69 84 ALA A C 1
ATOM 718 O O . ALA A 1 84 ? -14.367 -19.062 -20.766 1 94.69 84 ALA A O 1
ATOM 719 N N . ALA A 1 85 ? -15.109 -18.031 -22.578 1 92.44 85 ALA A N 1
ATOM 720 C CA . ALA A 1 85 ? -14.055 -18.594 -23.422 1 92.44 85 ALA A CA 1
ATOM 721 C C . ALA A 1 85 ? -12.812 -17.703 -23.422 1 92.44 85 ALA A C 1
ATOM 723 O O . ALA A 1 85 ? -11.773 -18.094 -23.969 1 92.44 85 ALA A O 1
ATOM 724 N N . GLY A 1 86 ? -12.883 -16.562 -22.844 1 93.94 86 GLY A N 1
ATOM 725 C CA . GLY A 1 86 ? -11.766 -15.633 -22.797 1 93.94 86 GLY A CA 1
ATOM 726 C C . GLY A 1 86 ? -11.523 -14.914 -24.109 1 93.94 86 GLY A C 1
ATOM 727 O O . GLY A 1 86 ? -10.43 -14.414 -24.359 1 93.94 86 GLY A O 1
ATOM 728 N N . ARG A 1 87 ? -12.508 -14.828 -24.938 1 91.44 87 ARG A N 1
ATOM 729 C CA . ARG A 1 87 ? -12.352 -14.305 -26.281 1 91.44 87 ARG A CA 1
ATOM 730 C C . ARG A 1 87 ? -12.523 -12.789 -26.297 1 91.44 87 ARG A C 1
ATOM 732 O O . ARG A 1 87 ? -11.953 -12.102 -27.156 1 91.44 87 ARG A O 1
ATOM 739 N N . HIS A 1 88 ? -13.305 -12.266 -25.453 1 93.19 88 HIS A N 1
ATOM 740 C CA . HIS A 1 88 ? -13.555 -10.828 -25.391 1 93.19 88 HIS A CA 1
ATOM 741 C C . HIS A 1 88 ? -13.375 -10.297 -23.969 1 93.19 88 HIS A C 1
ATOM 743 O O . HIS A 1 88 ? -13.641 -11.016 -23 1 93.19 88 HIS A O 1
ATOM 749 N N . THR A 1 89 ? -12.945 -9.125 -23.891 1 95.19 89 THR A N 1
ATOM 750 C CA . THR A 1 89 ? -12.797 -8.438 -22.609 1 95.19 89 THR A CA 1
ATOM 751 C C . THR A 1 89 ? -13.961 -7.484 -22.375 1 95.19 89 THR A C 1
ATOM 753 O O . THR A 1 89 ? -14.344 -6.73 -23.266 1 95.19 89 THR A O 1
ATOM 756 N N . PRO A 1 90 ? -14.562 -7.562 -21.234 1 95.44 90 PRO A N 1
ATOM 757 C CA . PRO A 1 90 ? -15.664 -6.633 -20.953 1 95.44 90 PRO A CA 1
ATOM 758 C C . PRO A 1 90 ? -15.227 -5.172 -21 1 95.44 90 PRO A C 1
ATOM 760 O O . PRO A 1 90 ? -14.102 -4.852 -20.594 1 95.44 90 PRO A O 1
ATOM 763 N N . GLN A 1 91 ? -16.078 -4.34 -21.406 1 93.75 91 GLN A N 1
ATOM 764 C CA . GLN A 1 91 ? -15.836 -2.902 -21.406 1 93.75 91 GLN A CA 1
ATOM 765 C C . GLN A 1 91 ? -15.734 -2.361 -19.984 1 93.75 91 GLN A C 1
ATOM 767 O O . GLN A 1 91 ? -16.328 -2.926 -19.062 1 93.75 91 GLN A O 1
ATOM 772 N N . ALA A 1 92 ? -15.086 -1.284 -19.891 1 92.94 92 ALA A N 1
ATOM 773 C CA . ALA A 1 92 ? -14.789 -0.706 -18.578 1 92.94 92 ALA A CA 1
ATOM 774 C C . ALA A 1 92 ? -16.078 -0.366 -17.828 1 92.94 92 ALA A C 1
ATOM 776 O O . ALA A 1 92 ? -16.172 -0.616 -16.625 1 92.94 92 ALA A O 1
ATOM 777 N N . LYS A 1 93 ? -17.047 0.164 -18.484 1 92.62 93 LYS A N 1
ATOM 778 C CA . LYS A 1 93 ? -18.297 0.56 -17.859 1 92.62 93 LYS A CA 1
ATOM 779 C C . LYS A 1 93 ? -19.031 -0.651 -17.281 1 92.62 93 LYS A C 1
ATOM 781 O O . LYS A 1 93 ? -19.531 -0.607 -16.156 1 92.62 93 LYS A O 1
ATOM 786 N N . LEU A 1 94 ? -19.109 -1.671 -18.062 1 93.88 94 LEU A N 1
ATOM 787 C CA . LEU A 1 94 ? -19.75 -2.896 -17.609 1 93.88 94 LEU A CA 1
ATOM 788 C C . LEU A 1 94 ? -19.031 -3.504 -16.422 1 93.88 94 LEU A C 1
ATOM 790 O O . LEU A 1 94 ? -19.656 -3.904 -15.445 1 93.88 94 LEU A O 1
ATOM 794 N N . ALA A 1 95 ? -17.672 -3.549 -16.547 1 95.69 95 ALA A N 1
ATOM 795 C CA . ALA A 1 95 ? -16.859 -4.109 -15.469 1 95.69 95 ALA A CA 1
ATOM 796 C C . ALA A 1 95 ? -17.078 -3.348 -14.164 1 95.69 95 ALA A C 1
ATOM 798 O O . ALA A 1 95 ? -17.172 -3.951 -13.094 1 95.69 95 ALA A O 1
ATOM 799 N N . ALA A 1 96 ? -17.188 -2.062 -14.305 1 92.31 96 ALA A N 1
ATOM 800 C CA . ALA A 1 96 ? -17.422 -1.23 -13.133 1 92.31 96 ALA A CA 1
ATOM 801 C C . ALA A 1 96 ? -18.797 -1.498 -12.523 1 92.31 96 ALA A C 1
ATOM 803 O O . ALA A 1 96 ? -18.938 -1.553 -11.305 1 92.31 96 ALA A O 1
ATOM 804 N N . ARG A 1 97 ? -19.781 -1.614 -13.336 1 94.25 97 ARG A N 1
ATOM 805 C CA . ARG A 1 97 ? -21.125 -1.906 -12.875 1 94.25 97 ARG A CA 1
ATOM 806 C C . ARG A 1 97 ? -21.188 -3.252 -12.156 1 94.25 97 ARG A C 1
ATOM 808 O O . ARG A 1 97 ? -21.859 -3.389 -11.133 1 94.25 97 ARG A O 1
ATOM 815 N N . ILE A 1 98 ? -20.547 -4.184 -12.711 1 95.06 98 ILE A N 1
ATOM 816 C CA . ILE A 1 98 ? -20.531 -5.52 -12.125 1 95.06 98 ILE A CA 1
ATOM 817 C C . ILE A 1 98 ? -19.812 -5.477 -10.773 1 95.06 98 ILE A C 1
ATOM 819 O O . ILE A 1 98 ? -20.234 -6.129 -9.82 1 95.06 98 ILE A O 1
ATOM 823 N N . ASP A 1 99 ? -18.734 -4.699 -10.727 1 92.75 99 ASP A N 1
ATOM 824 C CA . ASP A 1 99 ? -17.969 -4.59 -9.492 1 92.75 99 ASP A CA 1
ATOM 825 C C . ASP A 1 99 ? -18.812 -3.984 -8.375 1 92.75 99 ASP A C 1
ATOM 827 O O . ASP A 1 99 ? -18.609 -4.281 -7.195 1 92.75 99 ASP A O 1
ATOM 831 N N . ALA A 1 100 ? -19.766 -3.143 -8.711 1 90.19 100 ALA A N 1
ATOM 832 C CA . ALA A 1 100 ? -20.672 -2.572 -7.723 1 90.19 100 ALA A CA 1
ATOM 833 C C . ALA A 1 100 ? -21.516 -3.658 -7.066 1 90.19 100 ALA A C 1
ATOM 835 O O . ALA A 1 100 ? -21.859 -3.555 -5.887 1 90.19 100 ALA A O 1
ATOM 836 N N . ARG A 1 101 ? -21.797 -4.746 -7.797 1 91.69 101 ARG A N 1
ATOM 837 C CA . ARG A 1 101 ? -22.625 -5.844 -7.301 1 91.69 101 ARG A CA 1
ATOM 838 C C . ARG A 1 101 ? -21.766 -6.941 -6.688 1 91.69 101 ARG A C 1
ATOM 840 O O . ARG A 1 101 ? -22.188 -7.613 -5.746 1 91.69 101 ARG A O 1
ATOM 847 N N . VAL A 1 102 ? -20.625 -7.137 -7.285 1 91.56 102 VAL A N 1
ATOM 848 C CA . VAL A 1 102 ? -19.688 -8.141 -6.816 1 91.56 102 VAL A CA 1
ATOM 849 C C . VAL A 1 102 ? -18.328 -7.496 -6.551 1 91.56 102 VAL A C 1
ATOM 851 O O . VAL A 1 102 ? -17.391 -7.652 -7.34 1 91.56 102 VAL A O 1
ATOM 854 N N . PRO A 1 103 ? -18.203 -6.961 -5.383 1 87.31 103 PRO A N 1
ATOM 855 C CA . PRO A 1 103 ? -16.984 -6.211 -5.074 1 87.31 103 PRO A CA 1
ATOM 856 C C . PRO A 1 103 ? -15.727 -7.062 -5.203 1 87.31 103 PRO A C 1
ATOM 858 O O . PRO A 1 103 ? -15.711 -8.219 -4.77 1 87.31 103 PRO A O 1
ATOM 861 N N . GLY A 1 104 ? -14.766 -6.449 -5.852 1 88 104 GLY A N 1
ATOM 862 C CA . GLY A 1 104 ? -13.5 -7.145 -6.02 1 88 104 GLY A CA 1
ATOM 863 C C . GLY A 1 104 ? -13.328 -7.746 -7.402 1 88 104 GLY A C 1
ATOM 864 O O . GLY A 1 104 ? -12.219 -8.125 -7.785 1 88 104 GLY A O 1
ATOM 865 N N . SER A 1 105 ? -14.43 -7.801 -8.094 1 92.75 105 SER A N 1
ATOM 866 C CA . SER A 1 105 ? -14.375 -8.406 -9.422 1 92.75 105 SER A CA 1
ATOM 867 C C . SER A 1 105 ? -13.516 -7.574 -10.367 1 92.75 105 SER A C 1
ATOM 869 O O . SER A 1 105 ? -12.789 -8.125 -11.203 1 92.75 105 SER A O 1
ATOM 871 N N . LEU A 1 106 ? -13.625 -6.297 -10.273 1 91.75 106 LEU A N 1
ATOM 872 C CA . LEU A 1 106 ? -12.82 -5.426 -11.117 1 91.75 106 LEU A CA 1
ATOM 873 C C . LEU A 1 106 ? -11.336 -5.594 -10.82 1 91.75 106 LEU A C 1
ATOM 875 O O . LEU A 1 106 ? -10.508 -5.57 -11.734 1 91.75 106 LEU A O 1
ATOM 879 N N . GLN A 1 107 ? -10.961 -5.723 -9.602 1 89.56 107 GLN A N 1
ATOM 880 C CA . GLN A 1 107 ? -9.57 -5.945 -9.203 1 89.56 107 GLN A CA 1
ATOM 881 C C . GLN A 1 107 ? -9.023 -7.234 -9.812 1 89.56 107 GLN A C 1
ATOM 883 O O . GLN A 1 107 ? -7.855 -7.301 -10.188 1 89.56 107 GLN A O 1
ATOM 888 N N . GLU A 1 108 ? -9.867 -8.227 -9.797 1 92.5 108 GLU A N 1
ATOM 889 C CA . GLU A 1 108 ? -9.453 -9.492 -10.398 1 92.5 108 GLU A CA 1
ATOM 890 C C . GLU A 1 108 ? -9.164 -9.328 -11.883 1 92.5 108 GLU A C 1
ATOM 892 O O . GLU A 1 108 ? -8.164 -9.844 -12.391 1 92.5 108 GLU A O 1
ATOM 897 N N . LEU A 1 109 ? -10.047 -8.602 -12.516 1 95.31 109 LEU A N 1
ATOM 898 C CA . LEU A 1 109 ? -9.938 -8.398 -13.961 1 95.31 109 LEU A CA 1
ATOM 899 C C . LEU A 1 109 ? -8.719 -7.539 -14.297 1 95.31 109 LEU A C 1
ATOM 901 O O . LEU A 1 109 ? -8.07 -7.75 -15.32 1 95.31 109 LEU A O 1
ATOM 905 N N . GLN A 1 110 ? -8.414 -6.656 -13.477 1 93.69 110 GLN A N 1
ATOM 906 C CA . GLN A 1 110 ? -7.34 -5.707 -13.758 1 93.69 110 GLN A CA 1
ATOM 907 C C . GLN A 1 110 ? -6.09 -6.023 -12.945 1 93.69 110 GLN A C 1
ATOM 909 O O . GLN A 1 110 ? -5.227 -5.164 -12.773 1 93.69 110 GLN A O 1
ATOM 914 N N . HIS A 1 111 ? -6.023 -7.148 -12.398 1 94.75 111 HIS A N 1
ATOM 915 C CA . HIS A 1 111 ? -4.887 -7.508 -11.555 1 94.75 111 HIS A CA 1
ATOM 916 C C . HIS A 1 111 ? -3.574 -7.391 -12.32 1 94.75 111 HIS A C 1
ATOM 918 O O . HIS A 1 111 ? -3.488 -7.797 -13.484 1 94.75 111 HIS A O 1
ATOM 924 N N . PRO A 1 112 ? -2.551 -6.906 -11.68 1 95.06 112 PRO A N 1
ATOM 925 C CA . PRO A 1 112 ? -1.271 -6.668 -12.352 1 95.06 112 PRO A CA 1
ATOM 926 C C . PRO A 1 112 ? -0.618 -7.957 -12.852 1 95.06 112 PRO A C 1
ATOM 928 O O . PRO A 1 112 ? 0.186 -7.926 -13.781 1 95.06 112 PRO A O 1
ATOM 931 N N . LEU A 1 113 ? -0.879 -9.047 -12.297 1 96.56 113 LEU A N 1
ATOM 932 C CA . LEU A 1 113 ? -0.277 -10.32 -12.664 1 96.56 113 LEU A CA 1
ATOM 933 C C . LEU A 1 113 ? -0.446 -10.586 -14.156 1 96.56 113 LEU A C 1
ATOM 935 O O . LEU A 1 113 ? 0.473 -11.086 -14.812 1 96.56 113 LEU A O 1
ATOM 939 N N . TRP A 1 114 ? -1.576 -10.164 -14.656 1 96.88 114 TRP A N 1
ATOM 940 C CA . TRP A 1 114 ? -1.882 -10.484 -16.047 1 96.88 114 TRP A CA 1
ATOM 941 C C . TRP A 1 114 ? -0.953 -9.734 -17 1 96.88 114 TRP A C 1
ATOM 943 O O . TRP A 1 114 ? -0.514 -10.289 -18.016 1 96.88 114 TRP A O 1
ATOM 953 N N . ALA A 1 115 ? -0.653 -8.523 -16.672 1 95.94 115 ALA A N 1
ATOM 954 C CA . ALA A 1 115 ? 0.211 -7.707 -17.516 1 95.94 115 ALA A CA 1
ATOM 955 C C . ALA A 1 115 ? 1.628 -8.266 -17.562 1 95.94 115 ALA A C 1
ATOM 957 O O . ALA A 1 115 ? 2.271 -8.258 -18.609 1 95.94 115 ALA A O 1
ATOM 958 N N . ILE A 1 116 ? 2.094 -8.797 -16.484 1 95.88 116 ILE A N 1
ATOM 959 C CA . ILE A 1 116 ? 3.484 -9.227 -16.406 1 95.88 116 ILE A CA 1
ATOM 960 C C . ILE A 1 116 ? 3.633 -10.625 -17 1 95.88 116 ILE A C 1
ATOM 962 O O . ILE A 1 116 ? 4.738 -11.047 -17.344 1 95.88 116 ILE A O 1
ATOM 966 N N . LEU A 1 117 ? 2.516 -11.391 -17.109 1 96.44 117 LEU A N 1
ATOM 967 C CA . LEU A 1 117 ? 2.543 -12.742 -17.656 1 96.44 117 LEU A CA 1
ATOM 968 C C . LEU A 1 117 ? 2.434 -12.711 -19.188 1 96.44 117 LEU A C 1
ATOM 970 O O . LEU A 1 117 ? 2.568 -13.75 -19.844 1 96.44 117 LEU A O 1
ATOM 974 N N . LYS A 1 118 ? 2.166 -11.555 -19.719 1 93.75 118 LYS A N 1
ATOM 975 C CA . LYS A 1 118 ? 2.102 -11.469 -21.172 1 93.75 118 LYS A CA 1
ATOM 976 C C . LYS A 1 118 ? 3.434 -11.859 -21.812 1 93.75 118 LYS A C 1
ATOM 978 O O . LYS A 1 118 ? 4.488 -11.703 -21.188 1 93.75 118 LYS A O 1
ATOM 983 N N . HIS A 1 119 ? 3.312 -12.32 -22.969 1 89 119 HIS A N 1
ATOM 984 C CA . HIS A 1 119 ? 4.512 -12.719 -23.688 1 89 119 HIS A CA 1
ATOM 985 C C . HIS A 1 119 ? 5.484 -11.555 -23.844 1 89 119 HIS A C 1
ATOM 987 O O . HIS A 1 119 ? 6.691 -11.719 -23.656 1 89 119 HIS A O 1
ATOM 993 N N . GLN A 1 120 ? 4.977 -10.461 -24.109 1 88.06 120 GLN A N 1
ATOM 994 C CA . GLN A 1 120 ? 5.75 -9.227 -24.188 1 88.06 120 GLN A CA 1
ATOM 995 C C . GLN A 1 120 ? 5.145 -8.141 -23.297 1 88.06 120 GLN A C 1
ATOM 997 O O . GLN A 1 120 ? 4.332 -7.344 -23.766 1 88.06 120 GLN A O 1
ATOM 1002 N N . PRO A 1 121 ? 5.664 -8.133 -22.109 1 88.56 121 PRO A N 1
ATOM 1003 C CA . PRO A 1 121 ? 5.133 -7.086 -21.25 1 88.56 121 PRO A CA 1
ATOM 1004 C C . PRO A 1 121 ? 5.527 -5.684 -21.703 1 88.56 121 PRO A C 1
ATOM 1006 O O . PRO A 1 121 ? 6.605 -5.496 -22.266 1 88.56 121 PRO A O 1
ATOM 1009 N N . SER A 1 122 ? 4.676 -4.766 -21.469 1 89.56 122 SER A N 1
ATOM 1010 C CA . SER A 1 122 ? 4.938 -3.383 -21.844 1 89.56 122 SER A CA 1
ATOM 1011 C C . SER A 1 122 ? 6.055 -2.779 -21 1 89.56 122 SER A C 1
ATOM 1013 O O . SER A 1 122 ? 6.418 -3.332 -19.953 1 89.56 122 SER A O 1
ATOM 1015 N N . ARG A 1 123 ? 6.59 -1.699 -21.453 1 85.81 123 ARG A N 1
ATOM 1016 C CA . ARG A 1 123 ? 7.621 -0.984 -20.703 1 85.81 123 ARG A CA 1
ATOM 1017 C C . ARG A 1 123 ? 7.102 -0.523 -19.359 1 85.81 123 ARG A C 1
ATOM 1019 O O . ARG A 1 123 ? 7.828 -0.561 -18.359 1 85.81 123 ARG A O 1
ATOM 1026 N N . THR A 1 124 ? 5.852 -0.133 -19.391 1 84 124 THR A N 1
ATOM 1027 C CA . THR A 1 124 ? 5.227 0.336 -18.172 1 84 124 THR A CA 1
ATOM 1028 C C . THR A 1 124 ? 5.125 -0.794 -17.141 1 84 124 THR A C 1
ATOM 1030 O O . THR A 1 124 ? 5.34 -0.582 -15.953 1 84 124 THR A O 1
ATOM 1033 N N . THR A 1 125 ? 4.863 -1.918 -17.672 1 86.56 125 THR A N 1
ATOM 1034 C CA . THR A 1 125 ? 4.746 -3.084 -16.797 1 86.56 125 THR A CA 1
ATOM 1035 C C . THR A 1 125 ? 6.098 -3.443 -16.188 1 86.56 125 THR A C 1
ATOM 1037 O O . THR A 1 125 ? 6.164 -3.934 -15.062 1 86.56 125 THR A O 1
ATOM 1040 N N . LEU A 1 126 ? 7.07 -3.084 -16.922 1 88.5 126 LEU A N 1
ATOM 1041 C CA . LEU A 1 126 ? 8.398 -3.471 -16.453 1 88.5 126 LEU A CA 1
ATOM 1042 C C . LEU A 1 126 ? 9.023 -2.367 -15.609 1 88.5 126 LEU A C 1
ATOM 1044 O O . LEU A 1 126 ? 10.109 -2.541 -15.055 1 88.5 126 LEU A O 1
ATOM 1048 N N . SER A 1 127 ? 8.227 -1.293 -15.453 1 88.56 127 SER A N 1
ATOM 1049 C CA . SER A 1 127 ? 8.719 -0.192 -14.633 1 88.56 127 SER A CA 1
ATOM 1050 C C . SER A 1 127 ? 8.328 -0.373 -13.172 1 88.56 127 SER A C 1
ATOM 1052 O O . SER A 1 127 ? 7.43 -1.158 -12.859 1 88.56 127 SER A O 1
ATOM 1054 N N . GLU A 1 128 ? 8.922 0.36 -12.32 1 85.06 128 GLU A N 1
ATOM 1055 C CA . GLU A 1 128 ? 8.695 0.272 -10.883 1 85.06 128 GLU A CA 1
ATOM 1056 C C . GLU A 1 128 ? 7.273 0.704 -10.523 1 85.06 128 GLU A C 1
ATOM 1058 O O . GLU A 1 128 ? 6.762 0.349 -9.461 1 85.06 128 GLU A O 1
ATOM 1063 N N . ALA A 1 129 ? 6.699 1.516 -11.344 1 83.69 129 ALA A N 1
ATOM 1064 C CA . ALA A 1 129 ? 5.312 1.931 -11.141 1 83.69 129 ALA A CA 1
ATOM 1065 C C . ALA A 1 129 ? 4.391 0.721 -11.023 1 83.69 129 ALA A C 1
ATOM 1067 O O . ALA A 1 129 ? 3.352 0.787 -10.359 1 83.69 129 ALA A O 1
ATOM 1068 N N . PHE A 1 130 ? 4.836 -0.391 -11.641 1 91.5 130 PHE A N 1
ATOM 1069 C CA . PHE A 1 130 ? 4.113 -1.654 -11.57 1 91.5 130 PHE A CA 1
ATOM 1070 C C . PHE A 1 130 ? 3.926 -2.096 -10.125 1 91.5 130 PHE A C 1
ATOM 1072 O O . PHE A 1 130 ? 2.84 -2.529 -9.734 1 91.5 130 PHE A O 1
ATOM 1079 N N . LEU A 1 131 ? 4.926 -1.929 -9.359 1 92.62 131 LEU A N 1
ATOM 1080 C CA . LEU A 1 131 ? 4.934 -2.424 -7.988 1 92.62 131 LEU A CA 1
ATOM 1081 C C . LEU A 1 131 ? 3.975 -1.623 -7.117 1 92.62 131 LEU A C 1
ATOM 1083 O O . LEU A 1 131 ? 3.457 -2.139 -6.121 1 92.62 131 LEU A O 1
ATOM 1087 N N . GLN A 1 132 ? 3.648 -0.435 -7.496 1 86.06 132 GLN A N 1
ATOM 1088 C CA . GLN A 1 132 ? 2.771 0.438 -6.723 1 86.06 132 GLN A CA 1
ATOM 1089 C C . GLN A 1 132 ? 1.306 0.062 -6.922 1 86.06 132 GLN A C 1
ATOM 1091 O O . GLN A 1 132 ? 0.436 0.511 -6.172 1 86.06 132 GLN A O 1
ATOM 1096 N N . ARG A 1 133 ? 1.069 -0.797 -7.875 1 89.75 133 ARG A N 1
ATOM 1097 C CA . ARG A 1 133 ? -0.295 -1.234 -8.156 1 89.75 133 ARG A CA 1
ATOM 1098 C C . ARG A 1 133 ? -0.667 -2.443 -7.301 1 89.75 133 ARG A C 1
ATOM 1100 O O . ARG A 1 133 ? -1.832 -2.848 -7.262 1 89.75 133 ARG A O 1
ATOM 1107 N N . LEU A 1 134 ? 0.311 -2.977 -6.672 1 93.44 134 LEU A N 1
ATOM 1108 C CA . LEU A 1 134 ? 0.079 -4.18 -5.879 1 93.44 134 LEU A CA 1
ATOM 1109 C C . LEU A 1 134 ? -0.563 -3.836 -4.539 1 93.44 134 LEU A C 1
ATOM 1111 O O . LEU A 1 134 ? -0.619 -2.666 -4.156 1 93.44 134 LEU A O 1
ATOM 1115 N N . LYS A 1 135 ? -1.061 -4.816 -3.904 1 92 135 LYS A N 1
ATOM 1116 C CA . LYS A 1 135 ? -1.769 -4.637 -2.641 1 92 135 LYS A CA 1
ATOM 1117 C C . LYS A 1 135 ? -0.817 -4.188 -1.535 1 92 135 LYS A C 1
ATOM 1119 O O . LYS A 1 135 ? 0.389 -4.426 -1.612 1 92 135 LYS A O 1
ATOM 1124 N N . PRO A 1 136 ? -1.336 -3.617 -0.466 1 90.19 136 PRO A N 1
ATOM 1125 C CA . PRO A 1 136 ? -0.511 -2.973 0.558 1 90.19 136 PRO A CA 1
ATOM 1126 C C . PRO A 1 136 ? 0.424 -3.951 1.266 1 90.19 136 PRO A C 1
ATOM 1128 O O . PRO A 1 136 ? 1.549 -3.588 1.62 1 90.19 136 PRO A O 1
ATOM 1131 N N . ASP A 1 137 ? -0.005 -5.141 1.509 1 91.62 137 ASP A N 1
ATOM 1132 C CA . ASP A 1 137 ? 0.827 -6.098 2.232 1 91.62 137 ASP A CA 1
ATOM 1133 C C . ASP A 1 137 ? 2.064 -6.469 1.42 1 91.62 137 ASP A C 1
ATOM 1135 O O . ASP A 1 137 ? 3.143 -6.68 1.981 1 91.62 137 ASP A O 1
ATOM 1139 N N . VAL A 1 138 ? 1.893 -6.473 0.141 1 95.62 138 VAL A N 1
ATOM 1140 C CA . VAL A 1 138 ? 3.016 -6.781 -0.738 1 95.62 138 VAL A CA 1
ATOM 1141 C C . VAL A 1 138 ? 3.902 -5.551 -0.895 1 95.62 138 VAL A C 1
ATOM 1143 O O . VAL A 1 138 ? 5.133 -5.652 -0.864 1 95.62 138 VAL A O 1
ATOM 1146 N N . GLN A 1 139 ? 3.309 -4.379 -1.033 1 94.5 139 GLN A N 1
ATOM 1147 C CA . GLN A 1 139 ? 4.078 -3.145 -1.131 1 94.5 139 GLN A CA 1
ATOM 1148 C C . GLN A 1 139 ? 4.941 -2.936 0.109 1 94.5 139 GLN A C 1
ATOM 1150 O O . GLN A 1 139 ? 6.074 -2.457 0.01 1 94.5 139 GLN A O 1
ATOM 1155 N N . ALA A 1 140 ? 4.406 -3.297 1.237 1 92.56 140 ALA A N 1
ATOM 1156 C CA . ALA A 1 140 ? 5.125 -3.127 2.498 1 92.56 140 ALA A CA 1
ATOM 1157 C C . ALA A 1 140 ? 6.395 -3.971 2.523 1 92.56 140 ALA A C 1
ATOM 1159 O O . ALA A 1 140 ? 7.344 -3.658 3.25 1 92.56 140 ALA A O 1
ATOM 1160 N N . VAL A 1 141 ? 6.383 -5.051 1.756 1 96.12 141 VAL A N 1
ATOM 1161 C CA . VAL A 1 141 ? 7.562 -5.902 1.651 1 96.12 141 VAL A CA 1
ATOM 1162 C C . VAL A 1 141 ? 8.547 -5.293 0.657 1 96.12 141 VAL A C 1
ATOM 1164 O O . VAL A 1 141 ? 9.766 -5.305 0.89 1 96.12 141 VAL A O 1
ATOM 1167 N N . LEU A 1 142 ? 8.031 -4.676 -0.362 1 96.69 142 LEU A N 1
ATOM 1168 C CA . LEU A 1 142 ? 8.836 -4.242 -1.499 1 96.69 142 LEU A CA 1
ATOM 1169 C C . LEU A 1 142 ? 9.445 -2.867 -1.238 1 96.69 142 LEU A C 1
ATOM 1171 O O . LEU A 1 142 ? 10.406 -2.475 -1.905 1 96.69 142 LEU A O 1
ATOM 1175 N N . PHE A 1 143 ? 8.797 -2.135 -0.326 1 91.75 143 PHE A N 1
ATOM 1176 C CA . PHE A 1 143 ? 9.258 -0.779 -0.047 1 91.75 143 PHE A CA 1
ATOM 1177 C C . PHE A 1 143 ? 9.547 -0.604 1.438 1 91.75 143 PHE A C 1
ATOM 1179 O O . PHE A 1 143 ? 8.891 -1.212 2.283 1 91.75 143 PHE A O 1
ATOM 1186 N N . GLU A 1 144 ? 10.531 0.136 1.688 1 87.88 144 GLU A N 1
ATOM 1187 C CA . GLU A 1 144 ? 10.898 0.434 3.068 1 87.88 144 GLU A CA 1
ATOM 1188 C C . GLU A 1 144 ? 10.977 1.939 3.309 1 87.88 144 GLU A C 1
ATOM 1190 O O . GLU A 1 144 ? 11.414 2.691 2.436 1 87.88 144 GLU A O 1
ATOM 1195 N N . PRO A 1 145 ? 10.445 2.387 4.414 1 84.06 145 PRO A N 1
ATOM 1196 C CA . PRO A 1 145 ? 10.539 3.814 4.727 1 84.06 145 PRO A CA 1
ATOM 1197 C C . PRO A 1 145 ? 11.969 4.258 5.035 1 84.06 145 PRO A C 1
ATOM 1199 O O . PRO A 1 145 ? 12.742 3.502 5.633 1 84.06 145 PRO A O 1
ATOM 1202 N N . VAL A 1 146 ? 12.195 5.391 4.523 1 79.06 146 VAL A N 1
ATOM 1203 C CA . VAL A 1 146 ? 13.477 5.988 4.863 1 79.06 146 VAL A CA 1
ATOM 1204 C C . VAL A 1 146 ? 13.328 6.883 6.09 1 79.06 146 VAL A C 1
ATOM 1206 O O . VAL A 1 146 ? 12.328 7.59 6.23 1 79.06 146 VAL A O 1
ATOM 1209 N N . GLY A 1 147 ? 13.773 6.492 7.234 1 66.12 147 GLY A N 1
ATOM 1210 C CA . GLY A 1 147 ? 13.695 7.082 8.562 1 66.12 147 GLY A CA 1
ATOM 1211 C C . GLY A 1 147 ? 13.531 8.594 8.531 1 66.12 147 GLY A C 1
ATOM 1212 O O . GLY A 1 147 ? 13.672 9.219 7.48 1 66.12 147 GLY A O 1
ATOM 1213 N N . GLY A 1 148 ? 12.906 9.109 9.562 1 62.97 148 GLY A N 1
ATOM 1214 C CA . GLY A 1 148 ? 12.742 10.539 9.797 1 62.97 148 GLY A CA 1
ATOM 1215 C C . GLY A 1 148 ? 11.305 11 9.625 1 62.97 148 GLY A C 1
ATOM 1216 O O . GLY A 1 148 ? 10.383 10.18 9.562 1 62.97 148 GLY A O 1
ATOM 1217 N N . ILE A 1 149 ? 11.102 12.25 9.703 1 63.75 149 ILE A N 1
ATOM 1218 C CA . ILE A 1 149 ? 9.789 12.867 9.625 1 63.75 149 ILE A CA 1
ATOM 1219 C C . ILE A 1 149 ? 9.258 12.781 8.188 1 63.75 149 ILE A C 1
ATOM 1221 O O . ILE A 1 149 ? 8.07 12.539 7.973 1 63.75 149 ILE A O 1
ATOM 1225 N N . GLU A 1 150 ? 10.258 13.047 7.266 1 64.19 150 GLU A N 1
ATOM 1226 C CA . GLU A 1 150 ? 9.883 12.961 5.855 1 64.19 150 GLU A CA 1
ATOM 1227 C C . GLU A 1 150 ? 10.148 11.562 5.301 1 64.19 150 GLU A C 1
ATOM 1229 O O . GLU A 1 150 ? 11.211 11.305 4.734 1 64.19 150 GLU A O 1
ATOM 1234 N N . VAL A 1 151 ? 9.203 10.742 5.684 1 64.56 151 VAL A N 1
ATOM 1235 C CA . VAL A 1 151 ? 9.422 9.344 5.324 1 64.56 151 VAL A CA 1
ATOM 1236 C C . VAL A 1 151 ? 9.039 9.125 3.861 1 64.56 151 VAL A C 1
ATOM 1238 O O . VAL A 1 151 ? 7.926 9.453 3.445 1 64.56 151 VAL A O 1
ATOM 1241 N N . TYR A 1 152 ? 10.117 9.039 3.084 1 75.5 152 TYR A N 1
ATOM 1242 C CA . TYR A 1 152 ? 9.766 8.508 1.772 1 75.5 152 TYR A CA 1
ATOM 1243 C C . TYR A 1 152 ? 10.055 7.016 1.693 1 75.5 152 TYR A C 1
ATOM 1245 O O . TYR A 1 152 ? 10.742 6.465 2.559 1 75.5 152 TYR A O 1
ATOM 1253 N N . TRP A 1 153 ? 9.344 6.434 0.84 1 83.12 153 TRP A N 1
ATOM 1254 C CA . TRP A 1 153 ? 9.516 4.996 0.647 1 83.12 153 TRP A CA 1
ATOM 1255 C C . TRP A 1 153 ? 10.422 4.715 -0.546 1 83.12 153 TRP A C 1
ATOM 1257 O O . TRP A 1 153 ? 10.305 5.359 -1.59 1 83.12 153 TRP A O 1
ATOM 1267 N N . GLN A 1 154 ? 11.344 3.951 -0.243 1 87.12 154 GLN A N 1
ATOM 1268 C CA . GLN A 1 154 ? 12.219 3.527 -1.331 1 87.12 154 GLN A CA 1
ATOM 1269 C C . GLN A 1 154 ? 12.156 2.016 -1.534 1 87.12 154 GLN A C 1
ATOM 1271 O O . GLN A 1 154 ? 11.727 1.282 -0.64 1 87.12 154 GLN A O 1
ATOM 1276 N N . ARG A 1 155 ? 12.586 1.567 -2.699 1 90.12 155 ARG A N 1
ATOM 1277 C CA . ARG A 1 155 ? 12.617 0.145 -3.025 1 90.12 155 ARG A CA 1
ATOM 1278 C C . ARG A 1 155 ? 13.547 -0.613 -2.082 1 90.12 155 ARG A C 1
ATOM 1280 O O . ARG A 1 155 ? 14.656 -0.159 -1.799 1 90.12 155 ARG A O 1
ATOM 1287 N N . ALA A 1 156 ? 13 -1.697 -1.519 1 93.12 156 ALA A N 1
ATOM 1288 C CA . ALA A 1 156 ? 13.82 -2.562 -0.676 1 93.12 156 ALA A CA 1
ATOM 1289 C C . ALA A 1 156 ? 14.789 -3.391 -1.518 1 93.12 156 ALA A C 1
ATOM 1291 O O . ALA A 1 156 ? 14.516 -3.674 -2.688 1 93.12 156 ALA A O 1
ATOM 1292 N N . ARG A 1 157 ? 15.969 -3.674 -0.901 1 92.62 157 ARG A N 1
ATOM 1293 C CA . ARG A 1 157 ? 16.891 -4.586 -1.565 1 92.62 157 ARG A CA 1
ATOM 1294 C C . ARG A 1 157 ? 16.281 -5.977 -1.704 1 92.62 157 ARG A C 1
ATOM 1296 O O . ARG A 1 157 ? 15.602 -6.457 -0.793 1 92.62 157 ARG A O 1
ATOM 1303 N N . VAL A 1 158 ? 16.516 -6.578 -2.859 1 95.56 158 VAL A N 1
ATOM 1304 C CA . VAL A 1 158 ? 16 -7.922 -3.092 1 95.56 158 VAL A CA 1
ATOM 1305 C C . VAL A 1 158 ? 16.891 -8.945 -2.4 1 95.56 158 VAL A C 1
ATOM 1307 O O . VAL A 1 158 ? 17.984 -9.242 -2.875 1 95.56 158 VAL A O 1
ATOM 1310 N N . THR A 1 159 ? 16.484 -9.438 -1.249 1 96.12 159 THR A N 1
ATOM 1311 C CA . THR A 1 159 ? 17.203 -10.445 -0.47 1 96.12 159 THR A CA 1
ATOM 1312 C C . THR A 1 159 ? 16.375 -11.727 -0.349 1 96.12 159 THR A C 1
ATOM 1314 O O . THR A 1 159 ? 15.211 -11.758 -0.751 1 96.12 159 THR A O 1
ATOM 1317 N N . VAL A 1 160 ? 16.969 -12.711 0.163 1 96.31 160 VAL A N 1
ATOM 1318 C CA . VAL A 1 160 ? 16.297 -13.977 0.409 1 96.31 160 VAL A CA 1
ATOM 1319 C C . VAL A 1 160 ? 15.172 -13.773 1.429 1 96.31 160 VAL A C 1
ATOM 1321 O O . VAL A 1 160 ? 14.109 -14.383 1.323 1 96.31 160 VAL A O 1
ATOM 1324 N N . VAL A 1 161 ? 15.445 -12.961 2.365 1 96.62 161 VAL A N 1
ATOM 1325 C CA . VAL A 1 161 ? 14.445 -12.664 3.391 1 96.62 161 VAL A CA 1
ATOM 1326 C C . VAL A 1 161 ? 13.219 -12.023 2.746 1 96.62 161 VAL A C 1
ATOM 1328 O O . VAL A 1 161 ? 12.086 -12.375 3.086 1 96.62 161 VAL A O 1
ATOM 1331 N N . LEU A 1 162 ? 13.43 -11.078 1.842 1 97.5 162 LEU A N 1
ATOM 1332 C CA . LEU A 1 162 ? 12.328 -10.445 1.122 1 97.5 162 LEU A CA 1
ATOM 1333 C C . LEU A 1 162 ? 11.523 -11.477 0.34 1 97.5 162 LEU A C 1
ATOM 1335 O O . LEU A 1 162 ? 10.289 -11.461 0.369 1 97.5 162 LEU A O 1
ATOM 1339 N N . MET A 1 163 ? 12.211 -12.367 -0.321 1 98.06 163 MET A N 1
ATOM 1340 C CA . MET A 1 163 ? 11.547 -13.414 -1.097 1 98.06 163 MET A CA 1
ATOM 1341 C C . MET A 1 163 ? 10.695 -14.297 -0.198 1 98.06 163 MET A C 1
ATOM 1343 O O . MET A 1 163 ? 9.562 -14.641 -0.549 1 98.06 163 MET A O 1
ATOM 1347 N N . ARG A 1 164 ? 11.227 -14.609 0.927 1 97.38 164 ARG A N 1
ATOM 1348 C CA . ARG A 1 164 ? 10.508 -15.453 1.869 1 97.38 164 ARG A CA 1
ATOM 1349 C C . ARG A 1 164 ? 9.258 -14.75 2.395 1 97.38 164 ARG A C 1
ATOM 1351 O O . ARG A 1 164 ? 8.234 -15.391 2.641 1 97.38 164 ARG A O 1
ATOM 1358 N N . LYS A 1 165 ? 9.367 -13.5 2.613 1 97.75 165 LYS A N 1
ATOM 1359 C CA . LYS A 1 165 ? 8.195 -12.734 3.041 1 97.75 165 LYS A CA 1
ATOM 1360 C C . LYS A 1 165 ? 7.082 -12.805 1.999 1 97.75 165 LYS A C 1
ATOM 1362 O O . LYS A 1 165 ? 5.906 -12.93 2.348 1 97.75 165 LYS A O 1
ATOM 1367 N N . LEU A 1 166 ? 7.453 -12.703 0.755 1 97.81 166 LEU A N 1
ATOM 1368 C CA . LEU A 1 166 ? 6.469 -12.789 -0.317 1 97.81 166 LEU A CA 1
ATOM 1369 C C . LEU A 1 166 ? 5.867 -14.188 -0.398 1 97.81 166 LEU A C 1
ATOM 1371 O O . LEU A 1 166 ? 4.668 -14.336 -0.652 1 97.81 166 LEU A O 1
ATOM 1375 N N . GLU A 1 167 ? 6.68 -15.203 -0.153 1 97.88 167 GLU A N 1
ATOM 1376 C CA . GLU A 1 167 ? 6.176 -16.578 -0.117 1 97.88 167 GLU A CA 1
ATOM 1377 C C . GLU A 1 167 ? 5.129 -16.75 0.979 1 97.88 167 GLU A C 1
ATOM 1379 O O . GLU A 1 167 ? 4.16 -17.484 0.805 1 97.88 167 GLU A O 1
ATOM 1384 N N . ARG A 1 168 ? 5.328 -16.094 2.059 1 96.62 168 ARG A N 1
ATOM 1385 C CA . ARG A 1 168 ? 4.422 -16.203 3.193 1 96.62 168 ARG A CA 1
ATOM 1386 C C . ARG A 1 168 ? 3.068 -15.578 2.879 1 96.62 168 ARG A C 1
ATOM 1388 O O . ARG A 1 168 ? 2.039 -16.016 3.396 1 96.62 168 ARG A O 1
ATOM 1395 N N . ILE A 1 169 ? 3.137 -14.586 2.129 1 93.75 169 ILE A N 1
ATOM 1396 C CA . ILE A 1 169 ? 1.886 -13.938 1.749 1 93.75 169 ILE A CA 1
ATOM 1397 C C . ILE A 1 169 ? 1.116 -14.836 0.779 1 93.75 169 ILE A C 1
ATOM 1399 O O . ILE A 1 169 ? -0.106 -14.961 0.88 1 93.75 169 ILE A O 1
ATOM 1403 N N . ALA A 1 170 ? 1.826 -15.5 -0.173 1 94.75 170 ALA A N 1
ATOM 1404 C CA . ALA A 1 170 ? 1.3 -16.469 -1.124 1 94.75 170 ALA A CA 1
ATOM 1405 C C . ALA A 1 170 ? -0.015 -15.992 -1.732 1 94.75 170 ALA A C 1
ATOM 1407 O O . ALA A 1 170 ? -1.045 -16.656 -1.604 1 94.75 170 ALA A O 1
ATOM 1408 N N . SER A 1 171 ? -0.032 -14.891 -2.393 1 93.75 171 SER A N 1
ATOM 1409 C CA . SER A 1 171 ? -1.174 -14.289 -3.074 1 93.75 171 SER A CA 1
ATOM 1410 C C . SER A 1 171 ? -0.854 -14.008 -4.539 1 93.75 171 SER A C 1
ATOM 1412 O O . SER A 1 171 ? 0.288 -14.164 -4.973 1 93.75 171 SER A O 1
ATOM 1414 N N . LEU A 1 172 ? -1.876 -13.641 -5.27 1 95.25 172 LEU A N 1
ATOM 1415 C CA . LEU A 1 172 ? -1.656 -13.25 -6.66 1 95.25 172 LEU A CA 1
ATOM 1416 C C . LEU A 1 172 ? -0.7 -12.07 -6.75 1 95.25 172 LEU A C 1
ATOM 1418 O O . LEU A 1 172 ? 0.132 -12 -7.656 1 95.25 172 LEU A O 1
ATOM 1422 N N . ASP A 1 173 ? -0.842 -11.164 -5.809 1 95.62 173 ASP A N 1
ATOM 1423 C CA . ASP A 1 173 ? 0.036 -10 -5.773 1 95.62 173 ASP A CA 1
ATOM 1424 C C . ASP A 1 173 ? 1.482 -10.406 -5.504 1 95.62 173 ASP A C 1
ATOM 1426 O O . ASP A 1 173 ? 2.408 -9.875 -6.117 1 95.62 173 ASP A O 1
ATOM 1430 N N . ALA A 1 174 ? 1.639 -11.32 -4.578 1 96.88 174 ALA A N 1
ATOM 1431 C CA . ALA A 1 174 ? 2.982 -11.812 -4.285 1 96.88 174 ALA A CA 1
ATOM 1432 C C . ALA A 1 174 ? 3.605 -12.469 -5.516 1 96.88 174 ALA A C 1
ATOM 1434 O O . ALA A 1 174 ? 4.785 -12.266 -5.805 1 96.88 174 ALA A O 1
ATOM 1435 N N . LEU A 1 175 ? 2.809 -13.219 -6.184 1 97.44 175 LEU A N 1
ATOM 1436 C CA . LEU A 1 175 ? 3.273 -13.867 -7.406 1 97.44 175 LEU A CA 1
ATOM 1437 C C . LEU A 1 175 ? 3.67 -12.836 -8.453 1 97.44 175 LEU A C 1
ATOM 1439 O O . LEU A 1 175 ? 4.695 -12.984 -9.125 1 97.44 175 LEU A O 1
ATOM 1443 N N . ALA A 1 176 ? 2.826 -11.828 -8.602 1 98 176 ALA A N 1
ATOM 1444 C CA . ALA A 1 176 ? 3.135 -10.75 -9.539 1 98 176 ALA A CA 1
ATOM 1445 C C . ALA A 1 176 ? 4.449 -10.07 -9.172 1 98 176 ALA A C 1
ATOM 1447 O O . ALA A 1 176 ? 5.285 -9.812 -10.047 1 98 176 ALA A O 1
ATOM 1448 N N . ALA A 1 177 ? 4.617 -9.797 -7.93 1 98.38 177 ALA A N 1
ATOM 1449 C CA . ALA A 1 177 ? 5.836 -9.148 -7.449 1 98.38 177 ALA A CA 1
ATOM 1450 C C . ALA A 1 177 ? 7.062 -10.008 -7.742 1 98.38 177 ALA A C 1
ATOM 1452 O O . ALA A 1 177 ? 8.062 -9.523 -8.273 1 98.38 177 ALA A O 1
ATOM 1453 N N . LEU A 1 178 ? 7.004 -11.258 -7.398 1 98.69 178 LEU A N 1
ATOM 1454 C CA . LEU A 1 178 ? 8.117 -12.172 -7.609 1 98.69 178 LEU A CA 1
ATOM 1455 C C . LEU A 1 178 ? 8.461 -12.281 -9.086 1 98.69 178 LEU A C 1
ATOM 1457 O O . LEU A 1 178 ? 9.641 -12.305 -9.461 1 98.69 178 LEU A O 1
ATOM 1461 N N . THR A 1 179 ? 7.449 -12.359 -9.891 1 98.5 179 THR A N 1
ATOM 1462 C CA . THR A 1 179 ? 7.664 -12.445 -11.328 1 98.5 179 THR A CA 1
ATOM 1463 C C . THR A 1 179 ? 8.336 -11.18 -11.859 1 98.5 179 THR A C 1
ATOM 1465 O O . THR A 1 179 ? 9.25 -11.25 -12.68 1 98.5 179 THR A O 1
ATOM 1468 N N . TRP A 1 180 ? 7.836 -10.07 -11.383 1 98.31 180 TRP A N 1
ATOM 1469 C CA . TRP A 1 180 ? 8.445 -8.805 -11.766 1 98.31 180 TRP A CA 1
ATOM 1470 C C . TRP A 1 180 ? 9.906 -8.742 -11.336 1 98.31 180 TRP A C 1
ATOM 1472 O O . TRP A 1 180 ? 10.773 -8.352 -12.117 1 98.31 180 TRP A O 1
ATOM 1482 N N . LEU A 1 181 ? 10.234 -9.141 -10.156 1 98.25 181 LEU A N 1
ATOM 1483 C CA . LEU A 1 181 ? 11.594 -9.133 -9.617 1 98.25 181 LEU A CA 1
ATOM 1484 C C . LEU A 1 181 ? 12.492 -10.078 -10.406 1 98.25 181 LEU A C 1
ATOM 1486 O O . LEU A 1 181 ? 13.68 -9.812 -10.578 1 98.25 181 LEU A O 1
ATOM 1490 N N . LEU A 1 182 ? 11.922 -11.195 -10.82 1 98.19 182 LEU A N 1
ATOM 1491 C CA . LEU A 1 182 ? 12.672 -12.133 -11.641 1 98.19 182 LEU A CA 1
ATOM 1492 C C . LEU A 1 182 ? 13.117 -11.477 -12.945 1 98.19 182 LEU A C 1
ATOM 1494 O O . LEU A 1 182 ? 14.289 -11.57 -13.328 1 98.19 182 LEU A O 1
ATOM 1498 N N . ARG A 1 183 ? 12.211 -10.797 -13.609 1 96.5 183 ARG A N 1
ATOM 1499 C CA . ARG A 1 183 ? 12.547 -10.125 -14.867 1 96.5 183 ARG A CA 1
ATOM 1500 C C . ARG A 1 183 ? 13.586 -9.039 -14.648 1 96.5 183 ARG A C 1
ATOM 1502 O O . ARG A 1 183 ? 14.484 -8.852 -15.469 1 96.5 183 ARG A O 1
ATOM 1509 N N . GLU A 1 184 ? 13.445 -8.352 -13.539 1 95.88 184 GLU A N 1
ATOM 1510 C CA . GLU A 1 184 ? 14.445 -7.344 -13.195 1 95.88 184 GLU A CA 1
ATOM 1511 C C . GLU A 1 184 ? 15.82 -7.977 -12.984 1 95.88 184 GLU A C 1
ATOM 1513 O O . GLU A 1 184 ? 16.828 -7.445 -13.453 1 95.88 184 GLU A O 1
ATOM 1518 N N . ALA A 1 185 ? 15.867 -9.078 -12.25 1 96.88 185 ALA A N 1
ATOM 1519 C CA . ALA A 1 185 ? 17.125 -9.766 -11.984 1 96.88 185 ALA A CA 1
ATOM 1520 C C . ALA A 1 185 ? 17.797 -10.203 -13.281 1 96.88 185 ALA A C 1
ATOM 1522 O O . ALA A 1 185 ? 19.016 -10.102 -13.422 1 96.88 185 ALA A O 1
ATOM 1523 N N . ILE A 1 186 ? 17.016 -10.641 -14.156 1 95.38 186 ILE A N 1
ATOM 1524 C CA . ILE A 1 186 ? 17.531 -11.07 -15.453 1 95.38 186 ILE A CA 1
ATOM 1525 C C . ILE A 1 186 ? 18.094 -9.859 -16.203 1 95.38 186 ILE A C 1
ATOM 1527 O O . ILE A 1 186 ? 19.203 -9.93 -16.75 1 95.38 186 ILE A O 1
ATOM 1531 N N . ALA A 1 187 ? 17.359 -8.812 -16.234 1 93.94 187 ALA A N 1
ATOM 1532 C CA . ALA A 1 187 ? 17.812 -7.594 -16.906 1 93.94 187 ALA A CA 1
ATOM 1533 C C . ALA A 1 187 ? 19.109 -7.074 -16.312 1 93.94 187 ALA A C 1
ATOM 1535 O O . ALA A 1 187 ? 19.953 -6.523 -17.016 1 93.94 187 ALA A O 1
ATOM 1536 N N . GLN A 1 188 ? 19.281 -7.293 -15.031 1 94.31 188 GLN A N 1
ATOM 1537 C CA . GLN A 1 188 ? 20.469 -6.828 -14.328 1 94.31 188 GLN A CA 1
ATOM 1538 C C . GLN A 1 188 ? 21.609 -7.84 -14.438 1 94.31 188 GLN A C 1
ATOM 1540 O O . GLN A 1 188 ? 22.719 -7.578 -14 1 94.31 188 GLN A O 1
ATOM 1545 N N . GLY A 1 189 ? 21.375 -8.969 -14.922 1 93.94 189 GLY A N 1
ATOM 1546 C CA . GLY A 1 189 ? 22.391 -10 -15.117 1 93.94 189 GLY A CA 1
ATOM 1547 C C . GLY A 1 189 ? 22.703 -10.766 -13.844 1 93.94 189 GLY A C 1
ATOM 1548 O O . GLY A 1 189 ? 23.75 -11.414 -13.75 1 93.94 189 GLY A O 1
ATOM 1549 N N . SER A 1 190 ? 21.875 -10.609 -12.875 1 94.94 190 SER A N 1
ATOM 1550 C CA . SER A 1 190 ? 22.094 -11.352 -11.633 1 94.94 190 SER A CA 1
ATOM 1551 C C . SER A 1 190 ? 21.516 -12.758 -11.719 1 94.94 190 SER A C 1
ATOM 1553 O O . SER A 1 190 ? 20.359 -12.984 -11.336 1 94.94 190 SER A O 1
ATOM 1555 N N . ARG A 1 191 ? 22.266 -13.719 -11.984 1 93.94 191 ARG A N 1
ATOM 1556 C CA . ARG A 1 191 ? 21.812 -15.086 -12.195 1 93.94 191 ARG A CA 1
ATOM 1557 C C . ARG A 1 191 ? 21.391 -15.734 -10.883 1 93.94 191 ARG A C 1
ATOM 1559 O O . ARG A 1 191 ? 20.406 -16.469 -10.828 1 93.94 191 ARG A O 1
ATOM 1566 N N . LYS A 1 192 ? 22.125 -15.477 -9.875 1 95.06 192 LYS A N 1
ATOM 1567 C CA . LYS A 1 192 ? 21.828 -16.062 -8.57 1 95.06 192 LYS A CA 1
ATOM 1568 C C . LYS A 1 192 ? 20.453 -15.633 -8.07 1 95.06 192 LYS A C 1
ATOM 1570 O O . LYS A 1 192 ? 19.656 -16.469 -7.637 1 95.06 192 LYS A O 1
ATOM 1575 N N . ASN A 1 193 ? 20.172 -14.367 -8.195 1 96 193 ASN A N 1
ATOM 1576 C CA . ASN A 1 193 ? 18.875 -13.859 -7.781 1 96 193 ASN A CA 1
ATOM 1577 C C . ASN A 1 193 ? 17.75 -14.414 -8.656 1 96 193 ASN A C 1
ATOM 1579 O O . ASN A 1 193 ? 16.656 -14.688 -8.172 1 96 193 ASN A O 1
ATOM 1583 N N . ALA A 1 194 ? 18.078 -14.5 -9.922 1 97.62 194 ALA A N 1
ATOM 1584 C CA . ALA A 1 194 ? 17.062 -15.031 -10.836 1 97.62 194 ALA A CA 1
ATOM 1585 C C . ALA A 1 194 ? 16.672 -16.453 -10.445 1 97.62 194 ALA A C 1
ATOM 1587 O O . ALA A 1 194 ? 15.492 -16.797 -10.43 1 97.62 194 ALA A O 1
ATOM 1588 N N . GLU A 1 195 ? 17.641 -17.219 -10.109 1 97.62 195 GLU A N 1
ATOM 1589 C CA . GLU A 1 195 ? 17.375 -18.609 -9.711 1 97.62 195 GLU A CA 1
ATOM 1590 C C . GLU A 1 195 ? 16.562 -18.672 -8.422 1 97.62 195 GLU A C 1
ATOM 1592 O O . GLU A 1 195 ? 15.609 -19.453 -8.32 1 97.62 195 GLU A O 1
ATOM 1597 N N . ARG A 1 196 ? 16.938 -17.891 -7.48 1 97.81 196 ARG A N 1
ATOM 1598 C CA . ARG A 1 196 ? 16.25 -17.875 -6.203 1 97.81 196 ARG A CA 1
ATOM 1599 C C . ARG A 1 196 ? 14.805 -17.406 -6.375 1 97.81 196 ARG A C 1
ATOM 1601 O O . ARG A 1 196 ? 13.891 -17.938 -5.746 1 97.81 196 ARG A O 1
ATOM 1608 N N . LEU A 1 197 ? 14.656 -16.406 -7.191 1 98.62 197 LEU A N 1
ATOM 1609 C CA . LEU A 1 197 ? 13.328 -15.875 -7.441 1 98.62 197 LEU A CA 1
ATOM 1610 C C . LEU A 1 197 ? 12.453 -16.906 -8.156 1 98.62 197 LEU A C 1
ATOM 1612 O O . LEU A 1 197 ? 11.266 -17.047 -7.84 1 98.62 197 LEU A O 1
ATOM 1616 N N . ALA A 1 198 ? 12.992 -17.578 -9.094 1 98.44 198 ALA A N 1
ATOM 1617 C CA . ALA A 1 198 ? 12.25 -18.641 -9.773 1 98.44 198 ALA A CA 1
ATOM 1618 C C . ALA A 1 198 ? 11.812 -19.719 -8.789 1 98.44 198 ALA A C 1
ATOM 1620 O O . ALA A 1 198 ? 10.695 -20.234 -8.867 1 98.44 198 ALA A O 1
ATOM 1621 N N . HIS A 1 199 ? 12.68 -20 -7.914 1 97.75 199 HIS A N 1
ATOM 1622 C CA . HIS A 1 199 ? 12.344 -20.984 -6.891 1 97.75 199 HIS A CA 1
ATOM 1623 C C . HIS A 1 199 ? 11.211 -20.484 -5.996 1 97.75 199 HIS A C 1
ATOM 1625 O O . HIS A 1 199 ? 10.32 -21.266 -5.629 1 97.75 199 HIS A O 1
ATOM 1631 N N . SER A 1 200 ? 11.281 -19.25 -5.629 1 98.56 200 SER A N 1
ATOM 1632 C CA . SER A 1 200 ? 10.219 -18.672 -4.824 1 98.56 200 SER A CA 1
ATOM 1633 C C . SER A 1 200 ? 8.891 -18.688 -5.574 1 98.56 200 SER A C 1
ATOM 1635 O O . SER A 1 200 ? 7.84 -18.953 -4.98 1 98.56 200 SER A O 1
ATOM 1637 N N . ILE A 1 201 ? 8.922 -18.359 -6.844 1 98.81 201 ILE A N 1
ATOM 1638 C CA . ILE A 1 201 ? 7.719 -18.406 -7.672 1 98.81 201 ILE A CA 1
ATOM 1639 C C . ILE A 1 201 ? 7.152 -19.828 -7.676 1 98.81 201 ILE A C 1
ATOM 1641 O O . ILE A 1 201 ? 5.949 -20.016 -7.48 1 98.81 201 ILE A O 1
ATOM 1645 N N . TYR A 1 202 ? 8.023 -20.766 -7.855 1 98.69 202 TYR A N 1
ATOM 1646 C CA . TYR A 1 202 ? 7.617 -22.156 -7.855 1 98.69 202 TYR A CA 1
ATOM 1647 C C . TYR A 1 202 ? 6.949 -22.531 -6.539 1 98.69 202 TYR A C 1
ATOM 1649 O O . TYR A 1 202 ? 5.902 -23.188 -6.527 1 98.69 202 TYR A O 1
ATOM 1657 N N . THR A 1 203 ? 7.523 -22.094 -5.473 1 98.38 203 THR A N 1
ATOM 1658 C CA . THR A 1 203 ? 6.98 -22.375 -4.145 1 98.38 203 THR A CA 1
ATOM 1659 C C . THR A 1 203 ? 5.566 -21.812 -4.016 1 98.38 203 THR A C 1
ATOM 1661 O O . THR A 1 203 ? 4.656 -22.516 -3.566 1 98.38 203 THR A O 1
ATOM 1664 N N . VAL A 1 204 ? 5.371 -20.609 -4.414 1 98.25 204 VAL A N 1
ATOM 1665 C CA . VAL A 1 204 ? 4.062 -19.984 -4.289 1 98.25 204 VAL A CA 1
ATOM 1666 C C . VAL A 1 204 ? 3.061 -20.672 -5.211 1 98.25 204 VAL A C 1
ATOM 1668 O O . VAL A 1 204 ? 1.885 -20.812 -4.867 1 98.25 204 VAL A O 1
ATOM 1671 N N . LEU A 1 205 ? 3.512 -21.109 -6.344 1 98.5 205 LEU A N 1
ATOM 1672 C CA . LEU A 1 205 ? 2.639 -21.828 -7.266 1 98.5 205 LEU A CA 1
ATOM 1673 C C . LEU A 1 205 ? 2.16 -23.125 -6.648 1 98.5 205 LEU A C 1
ATOM 1675 O O . LEU A 1 205 ? 0.994 -23.5 -6.801 1 98.5 205 LEU A O 1
ATOM 1679 N N . LEU A 1 206 ? 3.008 -23.828 -5.961 1 97.94 206 LEU A N 1
ATOM 1680 C CA . LEU A 1 206 ? 2.604 -25.062 -5.305 1 97.94 206 LEU A CA 1
ATOM 1681 C C . LEU A 1 206 ? 1.585 -24.797 -4.207 1 97.94 206 LEU A C 1
ATOM 1683 O O . LEU A 1 206 ? 0.645 -25.562 -4.016 1 97.94 206 LEU A O 1
ATOM 1687 N N . ILE A 1 207 ? 1.792 -23.75 -3.559 1 96.62 207 ILE A N 1
ATOM 1688 C CA . ILE A 1 207 ? 0.916 -23.391 -2.449 1 96.62 207 ILE A CA 1
ATOM 1689 C C . ILE A 1 207 ? -0.471 -23.031 -2.979 1 96.62 207 ILE A C 1
ATOM 1691 O O . ILE A 1 207 ? -1.484 -23.484 -2.441 1 96.62 207 ILE A O 1
ATOM 1695 N N . MET A 1 208 ? -0.534 -22.391 -4.105 1 94.94 208 MET A N 1
ATOM 1696 C CA . MET A 1 208 ? -1.792 -21.797 -4.551 1 94.94 208 MET A CA 1
ATOM 1697 C C . MET A 1 208 ? -2.436 -22.641 -5.645 1 94.94 208 MET A C 1
ATOM 1699 O O . MET A 1 208 ? -3.633 -22.516 -5.906 1 94.94 208 MET A O 1
ATOM 1703 N N . GLY A 1 209 ? -1.689 -23.438 -6.27 1 95.06 209 GLY A N 1
ATOM 1704 C CA . GLY A 1 209 ? -2.082 -24.047 -7.535 1 95.06 209 GLY A CA 1
ATOM 1705 C C . GLY A 1 209 ? -3.422 -24.75 -7.473 1 95.06 209 GLY A C 1
ATOM 1706 O O . GLY A 1 209 ? -4.293 -24.516 -8.312 1 95.06 209 GLY A O 1
ATOM 1707 N N . ILE A 1 210 ? -3.59 -25.531 -6.48 1 91.06 210 ILE A N 1
ATOM 1708 C CA . ILE A 1 210 ? -4.781 -26.375 -6.391 1 91.06 210 ILE A CA 1
ATOM 1709 C C . ILE A 1 210 ? -6.016 -25.5 -6.184 1 91.06 210 ILE A C 1
ATOM 1711 O O . ILE A 1 210 ? -7.113 -25.844 -6.629 1 91.06 210 ILE A O 1
ATOM 1715 N N . GLU A 1 211 ? -5.871 -24.359 -5.613 1 88.75 211 GLU A N 1
ATOM 1716 C CA . GLU A 1 211 ? -6.992 -23.453 -5.348 1 88.75 211 GLU A CA 1
ATOM 1717 C C . GLU A 1 211 ? -7.559 -22.875 -6.641 1 88.75 211 GLU A C 1
ATOM 1719 O O . GLU A 1 211 ? -8.75 -22.562 -6.719 1 88.75 211 GLU A O 1
ATOM 1724 N N . TRP A 1 212 ? -6.742 -22.812 -7.637 1 92.25 212 TRP A N 1
ATOM 1725 C CA . TRP A 1 212 ? -7.188 -22.281 -8.922 1 92.25 212 TRP A CA 1
ATOM 1726 C C . TRP A 1 212 ? -8.109 -23.281 -9.625 1 92.25 212 TRP A C 1
ATOM 1728 O O . TRP A 1 212 ? -8.82 -22.922 -10.562 1 92.25 212 TRP A O 1
ATOM 1738 N N . GLN A 1 213 ? -8.078 -24.453 -9.133 1 89.06 213 GLN A N 1
ATOM 1739 C CA . GLN A 1 213 ? -8.961 -25.453 -9.719 1 89.06 213 GLN A CA 1
ATOM 1740 C C . GLN A 1 213 ? -10.422 -25.188 -9.359 1 89.06 213 GLN A C 1
ATOM 1742 O O . GLN A 1 213 ? -11.336 -25.641 -10.055 1 89.06 213 GLN A O 1
ATOM 1747 N N . ASN A 1 214 ? -10.602 -24.422 -8.273 1 83.62 214 ASN A N 1
ATOM 1748 C CA . ASN A 1 214 ? -11.953 -23.969 -7.98 1 83.62 214 ASN A CA 1
ATOM 1749 C C . ASN A 1 214 ? -12.578 -23.234 -9.164 1 83.62 214 ASN A C 1
ATOM 1751 O O . ASN A 1 214 ? -13.797 -23.266 -9.344 1 83.62 214 ASN A O 1
ATOM 1755 N N . ARG A 1 215 ? -11.727 -22.703 -9.961 1 87.88 215 ARG A N 1
ATOM 1756 C CA . ARG A 1 215 ? -12.172 -21.953 -11.141 1 87.88 215 ARG A CA 1
ATOM 1757 C C . ARG A 1 215 ? -11.867 -22.734 -12.422 1 87.88 215 ARG A C 1
ATOM 1759 O O . ARG A 1 215 ? -11.977 -22.188 -13.516 1 87.88 215 ARG A O 1
ATOM 1766 N N . GLU A 1 216 ? -11.383 -23.938 -12.195 1 87.75 216 GLU A N 1
ATOM 1767 C CA . GLU A 1 216 ? -11.023 -24.828 -13.297 1 87.75 216 GLU A CA 1
ATOM 1768 C C . GLU A 1 216 ? -9.938 -24.219 -14.172 1 87.75 216 GLU A C 1
ATOM 1770 O O . GLU A 1 216 ? -9.961 -24.359 -15.398 1 87.75 216 GLU A O 1
ATOM 1775 N N . LEU A 1 217 ? -9.141 -23.484 -13.578 1 93.12 217 LEU A N 1
ATOM 1776 C CA . LEU A 1 217 ? -8.102 -22.797 -14.344 1 93.12 217 LEU A CA 1
ATOM 1777 C C . LEU A 1 217 ? -6.719 -23.156 -13.812 1 93.12 217 LEU A C 1
ATOM 1779 O O . LEU A 1 217 ? -5.727 -22.516 -14.148 1 93.12 217 LEU A O 1
ATOM 1783 N N . ALA A 1 218 ? -6.598 -24.172 -13.016 1 94.31 218 ALA A N 1
ATOM 1784 C CA . ALA A 1 218 ? -5.332 -24.516 -12.375 1 94.31 218 ALA A CA 1
ATOM 1785 C C . ALA A 1 218 ? -4.273 -24.891 -13.414 1 94.31 218 ALA A C 1
ATOM 1787 O O . ALA A 1 218 ? -3.221 -24.25 -13.492 1 94.31 218 ALA A O 1
ATOM 1788 N N . GLU A 1 219 ? -4.621 -25.797 -14.219 1 93.62 219 GLU A N 1
ATOM 1789 C CA . GLU A 1 219 ? -3.641 -26.312 -15.172 1 93.62 219 GLU A CA 1
ATOM 1790 C C . GLU A 1 219 ? -3.219 -25.234 -16.172 1 93.62 219 GLU A C 1
ATOM 1792 O O . GLU A 1 219 ? -2.025 -25 -16.375 1 93.62 219 GLU A O 1
ATOM 1797 N N . PRO A 1 220 ? -4.168 -24.531 -16.781 1 94.75 220 PRO A N 1
ATOM 1798 C CA . PRO A 1 220 ? -3.734 -23.5 -17.734 1 94.75 220 PRO A CA 1
ATOM 1799 C C . PRO A 1 220 ? -2.885 -22.406 -17.078 1 94.75 220 PRO A C 1
ATOM 1801 O O . PRO A 1 220 ? -1.922 -21.922 -17.688 1 94.75 220 PRO A O 1
ATOM 1804 N N . LEU A 1 221 ? -3.205 -22.016 -15.922 1 96.38 221 LEU A N 1
ATOM 1805 C CA . LEU A 1 221 ? -2.432 -21 -15.227 1 96.38 221 LEU A CA 1
ATOM 1806 C C . LEU A 1 221 ? -1.038 -21.5 -14.883 1 96.38 221 LEU A C 1
ATOM 1808 O O . LEU A 1 221 ? -0.042 -20.812 -15.109 1 96.38 221 LEU A O 1
ATOM 1812 N N . LEU A 1 222 ? -0.948 -22.672 -14.375 1 97.69 222 LEU A N 1
ATOM 1813 C CA . LEU A 1 222 ? 0.341 -23.266 -14.039 1 97.69 222 LEU A CA 1
ATOM 1814 C C . LEU A 1 222 ? 1.188 -23.484 -15.289 1 97.69 222 LEU A C 1
ATOM 1816 O O . LEU A 1 222 ? 2.406 -23.297 -15.258 1 97.69 222 LEU A O 1
ATOM 1820 N N . ASN A 1 223 ? 0.513 -23.828 -16.344 1 96.69 223 ASN A N 1
ATOM 1821 C CA . ASN A 1 223 ? 1.229 -23.984 -17.609 1 96.69 223 ASN A CA 1
ATOM 1822 C C . ASN A 1 223 ? 1.854 -22.672 -18.078 1 96.69 223 ASN A C 1
ATOM 1824 O O . ASN A 1 223 ? 2.961 -22.672 -18.609 1 96.69 223 ASN A O 1
ATOM 1828 N N . LEU A 1 224 ? 1.125 -21.703 -17.922 1 96.56 224 LEU A N 1
ATOM 1829 C CA . LEU A 1 224 ? 1.644 -20.391 -18.312 1 96.56 224 LEU A CA 1
ATOM 1830 C C . LEU A 1 224 ? 2.939 -20.078 -17.578 1 96.56 224 LEU A C 1
ATOM 1832 O O . LEU A 1 224 ? 3.906 -19.609 -18.188 1 96.56 224 LEU A O 1
ATOM 1836 N N . PHE A 1 225 ? 3.021 -20.312 -16.297 1 98 225 PHE A N 1
ATOM 1837 C CA . PHE A 1 225 ? 4.227 -20.078 -15.508 1 98 225 PHE A CA 1
ATOM 1838 C C . PHE A 1 225 ? 5.324 -21.062 -15.906 1 98 225 PHE A C 1
ATOM 1840 O O . PHE A 1 225 ? 6.492 -20.688 -16 1 98 225 PHE A O 1
ATOM 1847 N N . ALA A 1 226 ? 4.918 -22.297 -16.141 1 97.56 226 ALA A N 1
ATOM 1848 C CA . ALA A 1 226 ? 5.871 -23.359 -16.453 1 97.56 226 ALA A CA 1
ATOM 1849 C C . ALA A 1 226 ? 6.609 -23.062 -17.75 1 97.56 226 ALA A C 1
ATOM 1851 O O . ALA A 1 226 ? 7.805 -23.344 -17.875 1 97.56 226 ALA A O 1
ATOM 1852 N N . TYR A 1 227 ? 5.941 -22.453 -18.656 1 95.19 227 TYR A N 1
ATOM 1853 C CA . TYR A 1 227 ? 6.523 -22.312 -20 1 95.19 227 TYR A CA 1
ATOM 1854 C C . TYR A 1 227 ? 7.129 -20.922 -20.172 1 95.19 227 TYR A C 1
ATOM 1856 O O . TYR A 1 227 ? 8.133 -20.766 -20.875 1 95.19 227 TYR A O 1
ATOM 1864 N N . ARG A 1 228 ? 6.566 -19.953 -19.484 1 95.5 228 ARG A N 1
ATOM 1865 C CA . ARG A 1 228 ? 6.973 -18.594 -19.797 1 95.5 228 ARG A CA 1
ATOM 1866 C C . ARG A 1 228 ? 7.875 -18.031 -18.703 1 95.5 228 ARG A C 1
ATOM 1868 O O . ARG A 1 228 ? 8.711 -17.172 -18.969 1 95.5 228 ARG A O 1
ATOM 1875 N N . ILE A 1 229 ? 7.734 -18.484 -17.5 1 97.69 229 ILE A N 1
ATOM 1876 C CA . ILE A 1 229 ? 8.344 -17.766 -16.391 1 97.69 229 ILE A CA 1
ATOM 1877 C C . ILE A 1 229 ? 9.43 -18.625 -15.742 1 97.69 229 ILE A C 1
ATOM 1879 O O . ILE A 1 229 ? 10.602 -18.219 -15.688 1 97.69 229 ILE A O 1
ATOM 1883 N N . LEU A 1 230 ? 9.164 -19.828 -15.328 1 98.19 230 LEU A N 1
ATOM 1884 C CA . LEU A 1 230 ? 10.047 -20.656 -14.508 1 98.19 230 LEU A CA 1
ATOM 1885 C C . LEU A 1 230 ? 11.328 -21 -15.258 1 98.19 230 LEU A C 1
ATOM 1887 O O . LEU A 1 230 ? 12.414 -21 -14.672 1 98.19 230 LEU A O 1
ATOM 1891 N N . PRO A 1 231 ? 11.258 -21.156 -16.609 1 96.81 231 PRO A N 1
ATOM 1892 C CA . PRO A 1 231 ? 12.5 -21.453 -17.312 1 96.81 231 PRO A CA 1
ATOM 1893 C C . PRO A 1 231 ? 13.492 -20.297 -17.281 1 96.81 231 PRO A C 1
ATOM 1895 O O . PRO A 1 231 ? 14.703 -20.5 -17.406 1 96.81 231 PRO A O 1
ATOM 1898 N N . LEU A 1 232 ? 13.023 -19.094 -17.094 1 95.5 232 LEU A N 1
ATOM 1899 C CA . LEU A 1 232 ? 13.875 -17.906 -17.078 1 95.5 232 LEU A CA 1
ATOM 1900 C C . LEU A 1 232 ? 14.875 -17.984 -15.93 1 95.5 232 LEU A C 1
ATOM 1902 O O . LEU A 1 232 ? 15.953 -17.375 -16 1 95.5 232 LEU A O 1
ATOM 1906 N N . GLY A 1 233 ? 14.539 -18.656 -14.891 1 96.44 233 GLY A N 1
ATOM 1907 C CA . GLY A 1 233 ? 15.398 -18.734 -13.719 1 96.44 233 GLY A CA 1
ATOM 1908 C C . GLY A 1 233 ? 16.062 -20.094 -13.547 1 96.44 233 GLY A C 1
ATOM 1909 O O . GLY A 1 233 ? 16.5 -20.438 -12.453 1 96.44 233 GLY A O 1
ATOM 1910 N N . SER A 1 234 ? 16.172 -20.828 -14.609 1 95.81 234 SER A N 1
ATOM 1911 C CA . SER A 1 234 ? 16.812 -22.141 -14.555 1 95.81 234 SER A CA 1
ATOM 1912 C C . SER A 1 234 ? 18.312 -22.016 -14.281 1 95.81 234 SER A C 1
ATOM 1914 O O . SER A 1 234 ? 18.969 -21.109 -14.805 1 95.81 234 SER A O 1
ATOM 1916 N N . PRO A 1 235 ? 18.828 -22.938 -13.461 1 93.62 235 PRO A N 1
ATOM 1917 C CA . PRO A 1 235 ? 20.281 -22.938 -13.258 1 93.62 235 PRO A CA 1
ATOM 1918 C C . PRO A 1 235 ? 21.047 -23.234 -14.539 1 93.62 235 PRO A C 1
ATOM 1920 O O . PRO A 1 235 ? 20.469 -23.688 -15.531 1 93.62 235 PRO A O 1
ATOM 1923 N N . PRO A 1 236 ? 22.328 -22.969 -14.461 1 92.06 236 PRO A N 1
ATOM 1924 C CA . PRO A 1 236 ? 23.156 -23.219 -15.648 1 92.06 236 PRO A CA 1
ATOM 1925 C C . PRO A 1 236 ? 23.094 -24.656 -16.125 1 92.06 236 PRO A C 1
ATOM 1927 O O . PRO A 1 236 ? 23.109 -25.578 -15.305 1 92.06 236 PRO A O 1
ATOM 1930 N N . HIS A 1 237 ? 22.984 -24.859 -17.375 1 93.62 237 HIS A N 1
ATOM 1931 C CA . HIS A 1 237 ? 23.031 -26.141 -18.062 1 93.62 237 HIS A CA 1
ATOM 1932 C C . HIS A 1 237 ? 21.797 -26.984 -17.75 1 93.62 237 HIS A C 1
ATOM 1934 O O . HIS A 1 237 ? 21.797 -28.203 -17.938 1 93.62 237 HIS A O 1
ATOM 1940 N N . ARG A 1 238 ? 20.859 -26.359 -17.172 1 95.19 238 ARG A N 1
ATOM 1941 C CA . ARG A 1 238 ? 19.609 -27.016 -16.844 1 95.19 238 ARG A CA 1
ATOM 1942 C C . ARG A 1 238 ? 18.406 -26.203 -17.344 1 95.19 238 ARG A C 1
ATOM 1944 O O . ARG A 1 238 ? 18.516 -24.984 -17.5 1 95.19 238 ARG A O 1
ATOM 1951 N N . ARG A 1 239 ? 17.359 -26.906 -17.625 1 95.5 239 ARG A N 1
ATOM 1952 C CA . ARG A 1 239 ? 16.125 -26.25 -18.016 1 95.5 239 ARG A CA 1
ATOM 1953 C C . ARG A 1 239 ? 14.922 -26.828 -17.281 1 95.5 239 ARG A C 1
ATOM 1955 O O . ARG A 1 239 ? 14.773 -28.047 -17.203 1 95.5 239 ARG A O 1
ATOM 1962 N N . PHE A 1 240 ? 14.156 -25.953 -16.734 1 96.94 240 PHE A N 1
ATOM 1963 C CA . PHE A 1 240 ? 12.93 -26.375 -16.062 1 96.94 240 PHE A CA 1
ATOM 1964 C C . PHE A 1 240 ? 12.062 -27.203 -17 1 96.94 240 PHE A C 1
ATOM 1966 O O . PHE A 1 240 ? 11.867 -26.844 -18.156 1 96.94 240 PHE A O 1
ATOM 1973 N N . CYS A 1 241 ? 11.367 -28.375 -16.5 1 95.31 241 CYS A N 1
ATOM 1974 C CA . CYS A 1 241 ? 10.711 -29.25 -17.453 1 95.31 241 CYS A CA 1
ATOM 1975 C C . CYS A 1 241 ? 9.383 -29.766 -16.906 1 95.31 241 CYS A C 1
ATOM 1977 O O . CYS A 1 241 ? 8.812 -30.719 -17.438 1 95.31 241 CYS A O 1
ATOM 1979 N N . MET A 1 242 ? 8.805 -29.203 -15.898 1 96.19 242 MET A N 1
ATOM 1980 C CA . MET A 1 242 ? 7.523 -29.641 -15.359 1 96.19 242 MET A CA 1
ATOM 1981 C C . MET A 1 242 ? 6.367 -29.031 -16.141 1 96.19 242 MET A C 1
ATOM 1983 O O . MET A 1 242 ? 6.434 -27.859 -16.531 1 96.19 242 MET A O 1
ATOM 1987 N N . SER A 1 243 ? 5.332 -29.812 -16.391 1 94.5 243 SER A N 1
ATOM 1988 C CA . SER A 1 243 ? 4.102 -29.297 -16.984 1 94.5 243 SER A CA 1
ATOM 1989 C C . SER A 1 243 ? 3.184 -28.719 -15.914 1 94.5 243 SER A C 1
ATOM 1991 O O . SER A 1 243 ? 3.434 -28.875 -14.719 1 94.5 243 SER A O 1
ATOM 1993 N N . GLY A 1 244 ? 2.15 -28.031 -16.375 1 94.81 244 GLY A N 1
ATOM 1994 C CA . GLY A 1 244 ? 1.14 -27.547 -15.445 1 94.81 244 GLY A CA 1
ATOM 1995 C C . GLY A 1 244 ? 0.467 -28.656 -14.664 1 94.81 244 GLY A C 1
ATOM 1996 O O . GLY A 1 244 ? 0.152 -28.5 -13.484 1 94.81 244 GLY A O 1
ATOM 1997 N N . ARG A 1 245 ? 0.319 -29.75 -15.32 1 91.38 245 ARG A N 1
ATOM 1998 C CA . ARG A 1 245 ? -0.295 -30.906 -14.688 1 91.38 245 ARG A CA 1
ATOM 1999 C C . ARG A 1 245 ? 0.588 -31.453 -13.57 1 91.38 245 ARG A C 1
ATOM 2001 O O . ARG A 1 245 ? 0.096 -31.797 -12.492 1 91.38 245 ARG A O 1
ATOM 2008 N N . ASP A 1 246 ? 1.865 -31.578 -13.883 1 93.69 246 ASP A N 1
ATOM 2009 C CA . ASP A 1 246 ? 2.811 -32.031 -12.867 1 93.69 246 ASP A CA 1
ATOM 2010 C C . ASP A 1 246 ? 2.771 -31.156 -11.633 1 93.69 246 ASP A C 1
ATOM 2012 O O . ASP A 1 246 ? 2.721 -31.641 -10.5 1 93.69 246 ASP A O 1
ATOM 2016 N N . MET A 1 247 ? 2.775 -29.906 -11.883 1 96.56 247 MET A N 1
ATOM 2017 C CA . MET A 1 247 ? 2.791 -28.938 -10.781 1 96.56 247 MET A CA 1
ATOM 2018 C C . MET A 1 247 ? 1.49 -29 -9.992 1 96.56 247 MET A C 1
ATOM 2020 O O . MET A 1 247 ? 1.493 -28.812 -8.773 1 96.56 247 MET A O 1
ATOM 2024 N N . LEU A 1 248 ? 0.406 -29.172 -10.703 1 94.25 248 LEU A N 1
ATOM 2025 C CA . LEU A 1 248 ? -0.887 -29.266 -10.039 1 94.25 248 LEU A CA 1
ATOM 2026 C C . LEU A 1 248 ? -0.934 -30.469 -9.109 1 94.25 248 LEU A C 1
ATOM 2028 O O . LEU A 1 248 ? -1.474 -30.391 -8.008 1 94.25 248 LEU A O 1
ATOM 2032 N N . GLU A 1 249 ? -0.413 -31.578 -9.547 1 91 249 GLU A N 1
ATOM 2033 C CA . GLU A 1 249 ? -0.34 -32.781 -8.711 1 91 249 GLU A CA 1
ATOM 2034 C C . GLU A 1 249 ? 0.485 -32.531 -7.453 1 91 249 GLU A C 1
ATOM 2036 O O . GLU A 1 249 ? 0.108 -32.938 -6.355 1 91 249 GLU A O 1
ATOM 2041 N N . CYS A 1 250 ? 1.575 -31.875 -7.656 1 94.62 250 CYS A N 1
ATOM 2042 C CA . CYS A 1 250 ? 2.41 -31.5 -6.516 1 94.62 250 CYS A CA 1
ATOM 2043 C C . CYS A 1 250 ? 1.657 -30.578 -5.562 1 94.62 250 CYS A C 1
ATOM 2045 O O . CYS A 1 250 ? 1.716 -30.766 -4.344 1 94.62 250 CYS A O 1
ATOM 2047 N N . SER A 1 251 ? 0.995 -29.578 -6.129 1 95.88 251 SER A N 1
ATOM 2048 C CA . SER A 1 251 ? 0.228 -28.641 -5.324 1 95.88 251 SER A CA 1
ATOM 2049 C C . SER A 1 251 ? -0.851 -29.359 -4.516 1 95.88 251 SER A C 1
ATOM 2051 O O . SER A 1 251 ? -1.039 -29.062 -3.33 1 95.88 251 SER A O 1
ATOM 2053 N N . ALA A 1 252 ? -1.553 -30.234 -5.148 1 91.19 252 ALA A N 1
ATOM 2054 C CA . ALA A 1 252 ? -2.594 -31 -4.473 1 91.19 252 ALA A CA 1
ATOM 2055 C C . ALA A 1 252 ? -2.014 -31.812 -3.318 1 91.19 252 ALA A C 1
ATOM 2057 O O . ALA A 1 252 ? -2.566 -31.828 -2.217 1 91.19 252 ALA A O 1
ATOM 2058 N N . ALA A 1 253 ? -0.932 -32.5 -3.639 1 90.25 253 ALA A N 1
ATOM 2059 C CA . ALA A 1 253 ? -0.288 -33.312 -2.609 1 90.25 253 ALA A CA 1
ATOM 2060 C C . ALA A 1 253 ? 0.112 -32.469 -1.41 1 90.25 253 ALA A C 1
ATOM 2062 O O . ALA A 1 253 ? -0.156 -32.844 -0.263 1 90.25 253 ALA A O 1
ATOM 2063 N N . LEU A 1 254 ? 0.75 -31.359 -1.666 1 93.62 254 LEU A N 1
ATOM 2064 C CA . LEU A 1 254 ? 1.197 -30.469 -0.607 1 93.62 254 LEU A CA 1
ATOM 2065 C C . LEU A 1 254 ? 0.027 -30.031 0.271 1 93.62 254 LEU A C 1
ATOM 2067 O O . LEU A 1 254 ? 0.117 -30.078 1.5 1 93.62 254 LEU A O 1
ATOM 2071 N N . ASN A 1 255 ? -1.068 -29.578 -0.351 1 90.31 255 ASN A N 1
ATOM 2072 C CA . ASN A 1 255 ? -2.23 -29.078 0.372 1 90.31 255 ASN A CA 1
ATOM 2073 C C . ASN A 1 255 ? -2.922 -30.188 1.161 1 90.31 255 ASN A C 1
ATOM 2075 O O . ASN A 1 255 ? -3.477 -29.938 2.234 1 90.31 255 ASN A O 1
ATOM 2079 N N . LEU A 1 256 ? -2.848 -31.391 0.664 1 86.81 256 LEU A N 1
ATOM 2080 C CA . LEU A 1 256 ? -3.457 -32.5 1.369 1 86.81 256 LEU A CA 1
ATOM 2081 C C . LEU A 1 256 ? -2.615 -32.938 2.574 1 86.81 256 LEU A C 1
ATOM 2083 O O . LEU A 1 256 ? -3.156 -33.25 3.629 1 86.81 256 LEU A O 1
ATOM 2087 N N . ILE A 1 257 ? -1.319 -32.938 2.412 1 88.19 257 ILE A N 1
ATOM 2088 C CA . ILE A 1 257 ? -0.403 -33.344 3.467 1 88.19 257 ILE A CA 1
ATOM 2089 C C . ILE A 1 257 ? -0.564 -32.438 4.68 1 88.19 257 ILE A C 1
ATOM 2091 O O . ILE A 1 257 ? -0.334 -32.875 5.816 1 88.19 257 ILE A O 1
ATOM 2095 N N . VAL A 1 258 ? -0.982 -31.188 4.457 1 88.81 258 VAL A N 1
ATOM 2096 C CA . VAL A 1 258 ? -1.188 -30.234 5.539 1 88.81 258 VAL A CA 1
ATOM 2097 C C . VAL A 1 258 ? -2.098 -30.844 6.602 1 88.81 258 VAL A C 1
ATOM 2099 O O . VAL A 1 258 ? -1.846 -30.688 7.801 1 88.81 258 VAL A O 1
ATOM 2102 N N . TYR A 1 259 ? -3.072 -31.531 6.172 1 85.44 259 TYR A N 1
ATOM 2103 C CA . TYR A 1 259 ? -4.086 -32.031 7.098 1 85.44 259 TYR A CA 1
ATOM 2104 C C . TYR A 1 259 ? -3.672 -33.375 7.691 1 85.44 259 TYR A C 1
ATOM 2106 O O . TYR A 1 259 ? -4.414 -33.969 8.477 1 85.44 259 TYR A O 1
ATOM 2114 N N . GLN A 1 260 ? -2.566 -33.812 7.359 1 80.69 260 GLN A N 1
ATOM 2115 C CA . GLN A 1 260 ? -1.987 -35 7.965 1 80.69 260 GLN A CA 1
ATOM 2116 C C . GLN A 1 260 ? -0.959 -34.656 9.031 1 80.69 260 GLN A C 1
ATOM 2118 O O . GLN A 1 260 ? -0.505 -35.5 9.789 1 80.69 260 GLN A O 1
ATOM 2123 N N . THR A 1 261 ? -0.686 -33.406 9.109 1 82.62 261 THR A N 1
ATOM 2124 C CA . THR A 1 261 ? 0.254 -32.938 10.117 1 82.62 261 THR A CA 1
ATOM 2125 C C . THR A 1 261 ? -0.455 -32.688 11.453 1 82.62 261 THR A C 1
ATOM 2127 O O . THR A 1 261 ? -1.682 -32.594 11.492 1 82.62 261 THR A O 1
ATOM 2130 N N . THR A 1 262 ? 0.362 -32.656 12.484 1 82.31 262 THR A N 1
ATOM 2131 C CA . THR A 1 262 ? -0.174 -32.438 13.82 1 82.31 262 THR A CA 1
ATOM 2132 C C . THR A 1 262 ? -0.885 -31.094 13.898 1 82.31 262 THR A C 1
ATOM 2134 O O . THR A 1 262 ? -1.943 -30.969 14.523 1 82.31 262 THR A O 1
ATOM 2137 N N . GLU A 1 263 ? -0.355 -30.125 13.312 1 80.94 263 GLU A N 1
ATOM 2138 C CA . GLU A 1 263 ? -0.907 -28.781 13.352 1 80.94 263 GLU A CA 1
ATOM 2139 C C . GLU A 1 263 ? -2.164 -28.672 12.5 1 80.94 263 GLU A C 1
ATOM 2141 O O . GLU A 1 263 ? -3.0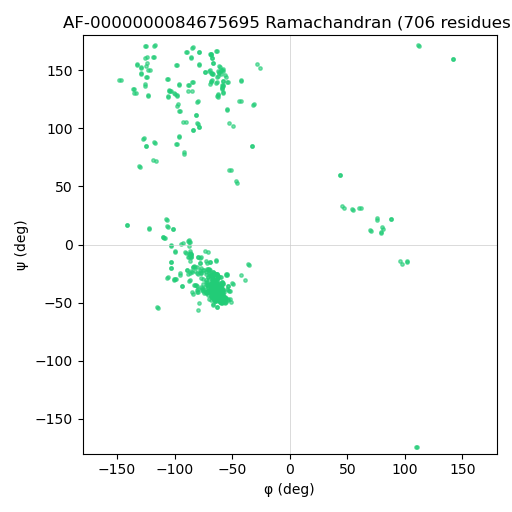7 -27.891 12.805 1 80.94 263 GLU A O 1
ATOM 2146 N N . GLY A 1 264 ? -2.305 -29.406 11.438 1 79.69 264 GLY A N 1
ATOM 2147 C CA . GLY A 1 264 ? -3.363 -29.281 10.445 1 79.69 264 GLY A CA 1
ATOM 2148 C C . GLY A 1 264 ? -4.609 -30.062 10.797 1 79.69 264 GLY A C 1
ATOM 2149 O O . GLY A 1 264 ? -5.703 -29.766 10.328 1 79.69 264 GLY A O 1
ATOM 2150 N N . LYS A 1 265 ? -4.543 -31.078 11.562 1 73.81 265 LYS A N 1
ATOM 2151 C CA . LYS A 1 265 ? -5.656 -31.953 11.906 1 73.81 265 LYS A CA 1
ATOM 2152 C C . LYS A 1 265 ? -6.656 -31.266 12.82 1 73.81 265 LYS A C 1
ATOM 2154 O O . LYS A 1 265 ? -7.859 -31.531 12.758 1 73.81 265 LYS A O 1
ATOM 2159 N N . ARG A 1 266 ? -6.348 -30.516 13.641 1 59.41 266 ARG A N 1
ATOM 2160 C CA . ARG A 1 266 ? -7.164 -30.047 14.758 1 59.41 266 ARG A CA 1
ATOM 2161 C C . ARG A 1 266 ? -8.078 -28.906 14.328 1 59.41 266 ARG A C 1
ATOM 2163 O O . ARG A 1 266 ? -9.016 -28.562 15.047 1 59.41 266 ARG A O 1
ATOM 2170 N N . ARG A 1 267 ? -7.867 -28.219 13.266 1 63.38 267 ARG A N 1
ATOM 2171 C CA . ARG A 1 267 ? -8.539 -26.922 13.297 1 63.38 267 ARG A CA 1
ATOM 2172 C C . ARG A 1 267 ? -8.953 -26.484 11.898 1 63.38 267 ARG A C 1
ATOM 2174 O O . ARG A 1 267 ? -8.469 -27.031 10.906 1 63.38 267 ARG A O 1
ATOM 2181 N N . GLY A 1 268 ? -10.102 -25.875 11.773 1 79 268 GLY A N 1
ATOM 2182 C CA . GLY A 1 268 ? -10.359 -25 10.633 1 79 268 GLY A CA 1
ATOM 2183 C C . GLY A 1 268 ? -9.242 -24 10.398 1 79 268 GLY A C 1
ATOM 2184 O O . GLY A 1 268 ? -9.109 -23.031 11.141 1 79 268 GLY A O 1
ATOM 2185 N N . LEU A 1 269 ? -8.398 -24.344 9.367 1 82.88 269 LEU A N 1
ATOM 2186 C CA . LEU A 1 269 ? -7.227 -23.516 9.133 1 82.88 269 LEU A CA 1
ATOM 2187 C C . LEU A 1 269 ? -7.582 -22.312 8.258 1 82.88 269 LEU A C 1
ATOM 2189 O O . LEU A 1 269 ? -8.312 -22.453 7.277 1 82.88 269 LEU A O 1
ATOM 2193 N N . THR A 1 270 ? -7.129 -21.156 8.727 1 84.81 270 THR A N 1
ATOM 2194 C CA . THR A 1 270 ? -7.148 -20.016 7.832 1 84.81 270 THR A CA 1
ATOM 2195 C C . THR A 1 270 ? -6.137 -20.188 6.703 1 84.81 270 THR A C 1
ATOM 2197 O O . THR A 1 270 ? -5.273 -21.062 6.77 1 84.81 270 THR A O 1
ATOM 2200 N N . TRP A 1 271 ? -6.266 -19.453 5.738 1 86.94 271 TRP A N 1
ATOM 2201 C CA . TRP A 1 271 ? -5.34 -19.531 4.617 1 86.94 271 TRP A CA 1
ATOM 2202 C C . TRP A 1 271 ? -3.9 -19.312 5.078 1 86.94 271 TRP A C 1
ATOM 2204 O O . TRP A 1 271 ? -3.006 -20.078 4.711 1 86.94 271 TRP A O 1
ATOM 2214 N N . LEU A 1 272 ? -3.658 -18.328 5.91 1 87.44 272 LEU A N 1
ATOM 2215 C CA . LEU A 1 272 ? -2.311 -17.984 6.355 1 87.44 272 LEU A CA 1
ATOM 2216 C C . LEU A 1 272 ? -1.718 -19.125 7.191 1 87.44 272 LEU A C 1
ATOM 2218 O O . LEU A 1 272 ? -0.513 -19.375 7.129 1 87.44 272 LEU A O 1
ATOM 2222 N N . GLN A 1 273 ? -2.533 -19.766 7.965 1 88.81 273 GLN A N 1
ATOM 2223 C CA . GLN A 1 273 ? -2.074 -20.906 8.742 1 88.81 273 GLN A CA 1
ATOM 2224 C C . GLN A 1 273 ? -1.686 -22.078 7.832 1 88.81 273 GLN A C 1
ATOM 2226 O O . GLN A 1 273 ? -0.677 -22.734 8.07 1 88.81 273 GLN A O 1
ATOM 2231 N N . ARG A 1 274 ? -2.512 -22.312 6.863 1 90.81 274 ARG A N 1
ATOM 2232 C CA . ARG A 1 274 ? -2.203 -23.359 5.895 1 90.81 274 ARG A CA 1
ATOM 2233 C C . ARG A 1 274 ? -0.889 -23.062 5.176 1 90.81 274 ARG A C 1
ATOM 2235 O O . ARG A 1 274 ? -0.066 -23.969 4.988 1 90.81 274 ARG A O 1
ATOM 2242 N N . VAL A 1 275 ? -0.729 -21.797 4.754 1 94.12 275 VAL A N 1
ATOM 2243 C CA . VAL A 1 275 ? 0.495 -21.375 4.07 1 94.12 275 VAL A CA 1
ATOM 2244 C C . VAL A 1 275 ? 1.698 -21.625 4.98 1 94.12 275 VAL A C 1
ATOM 2246 O O . VAL A 1 275 ? 2.738 -22.109 4.527 1 94.12 275 VAL A O 1
ATOM 2249 N N . HIS A 1 276 ? 1.53 -21.312 6.203 1 94.38 276 HIS A N 1
ATOM 2250 C CA . HIS A 1 276 ? 2.6 -21.5 7.176 1 94.38 276 HIS A CA 1
ATOM 2251 C C . HIS A 1 276 ? 3.023 -22.953 7.25 1 94.38 276 HIS A C 1
ATOM 2253 O O . HIS A 1 276 ? 4.219 -23.266 7.211 1 94.38 276 HIS A O 1
ATOM 2259 N N . ILE A 1 277 ? 2.102 -23.812 7.348 1 93.31 277 ILE A N 1
ATOM 2260 C CA . ILE A 1 277 ? 2.377 -25.234 7.434 1 93.31 277 ILE A CA 1
ATOM 2261 C C . ILE A 1 277 ? 3.023 -25.719 6.137 1 93.31 277 ILE A C 1
ATOM 2263 O O . ILE A 1 277 ? 4 -26.469 6.164 1 93.31 277 ILE A O 1
ATOM 2267 N N . MET A 1 278 ? 2.531 -25.297 5.02 1 96.19 278 MET A N 1
ATOM 2268 C CA . MET A 1 278 ? 3.062 -25.719 3.725 1 96.19 278 MET A CA 1
ATOM 2269 C C . MET A 1 278 ? 4.512 -25.266 3.561 1 96.19 278 MET A C 1
ATOM 2271 O O . MET A 1 278 ? 5.344 -26.031 3.061 1 96.19 278 MET A O 1
ATOM 2275 N N . ARG A 1 279 ? 4.777 -24.094 3.959 1 96.19 279 ARG A N 1
ATOM 2276 C CA . ARG A 1 279 ? 6.145 -23.594 3.855 1 96.19 279 ARG A CA 1
ATOM 2277 C C . ARG A 1 279 ? 7.09 -24.422 4.73 1 96.19 279 ARG A C 1
ATOM 2279 O O . ARG A 1 279 ? 8.234 -24.672 4.348 1 96.19 279 ARG A O 1
ATOM 2286 N N . ARG A 1 280 ? 6.645 -24.797 5.844 1 94.25 280 ARG A N 1
ATOM 2287 C CA . ARG A 1 280 ? 7.449 -25.625 6.734 1 94.25 280 ARG A CA 1
ATOM 2288 C C . ARG A 1 280 ? 7.707 -27 6.125 1 94.25 280 ARG A C 1
ATOM 2290 O O . ARG A 1 280 ? 8.812 -27.547 6.234 1 94.25 280 ARG A O 1
ATOM 2297 N N . LEU A 1 281 ? 6.715 -27.531 5.543 1 93.88 281 LEU A N 1
ATOM 2298 C CA . LEU A 1 281 ? 6.852 -28.812 4.848 1 93.88 281 LEU A CA 1
ATOM 2299 C C . LEU A 1 281 ? 7.887 -28.719 3.73 1 93.88 281 LEU A C 1
ATOM 2301 O O . LEU A 1 281 ? 8.75 -29.578 3.605 1 93.88 281 LEU A O 1
ATOM 2305 N N . LEU A 1 282 ? 7.828 -27.609 3.025 1 96 282 LEU A N 1
ATOM 2306 C CA . LEU A 1 282 ? 8.711 -27.438 1.875 1 96 282 LEU A CA 1
ATOM 2307 C C . LEU A 1 282 ? 10.133 -27.125 2.322 1 96 282 LEU A C 1
ATOM 2309 O O . LEU A 1 282 ? 11.078 -27.297 1.557 1 96 282 LEU A O 1
ATOM 2313 N N . ALA A 1 283 ? 10.242 -26.641 3.514 1 93.06 283 ALA A N 1
ATOM 2314 C CA . ALA A 1 283 ? 11.555 -26.328 4.062 1 93.06 283 ALA A CA 1
ATOM 2315 C C . ALA A 1 283 ? 12.188 -27.562 4.711 1 93.06 283 ALA A C 1
ATOM 2317 O O . ALA A 1 283 ? 13.359 -27.531 5.098 1 93.06 283 ALA A O 1
ATOM 2318 N N . GLY A 1 284 ? 11.461 -28.609 4.883 1 91.12 284 GLY A N 1
ATOM 2319 C CA . GLY A 1 284 ? 11.992 -29.844 5.438 1 91.12 284 GLY A CA 1
ATOM 2320 C C . GLY A 1 284 ? 11.93 -29.891 6.953 1 91.12 284 GLY A C 1
ATOM 2321 O O . GLY A 1 284 ? 12.664 -30.641 7.586 1 91.12 284 GLY A O 1
ATOM 2322 N N . MET A 1 285 ? 11.094 -29.125 7.473 1 86.75 285 MET A N 1
ATOM 2323 C CA . MET A 1 285 ? 11.039 -29.047 8.93 1 86.75 285 MET A CA 1
ATOM 2324 C C . MET A 1 285 ? 10.32 -30.266 9.5 1 86.75 285 MET A C 1
ATOM 2326 O O . MET A 1 285 ? 10.508 -30.609 10.672 1 86.75 285 MET A O 1
ATOM 2330 N N . THR A 1 286 ? 9.477 -30.938 8.805 1 83.94 286 THR A N 1
ATOM 2331 C CA . THR A 1 286 ? 8.75 -32.125 9.281 1 83.94 286 THR A CA 1
ATOM 2332 C C . THR A 1 286 ? 9.234 -33.375 8.586 1 83.94 286 THR A C 1
ATOM 2334 O O . THR A 1 286 ? 8.656 -34.469 8.766 1 83.94 286 THR A O 1
ATOM 2337 N N . GLY A 1 287 ? 10.25 -33.25 7.809 1 84.88 287 GLY A N 1
ATOM 2338 C CA . GLY A 1 287 ? 10.789 -34.312 6.988 1 84.88 287 GLY A CA 1
ATOM 2339 C C . GLY A 1 287 ? 11.266 -33.844 5.629 1 84.88 287 GLY A C 1
ATOM 2340 O O . GLY A 1 287 ? 10.867 -32.781 5.16 1 84.88 287 GLY A O 1
ATOM 2341 N N . VAL A 1 288 ? 12.094 -34.688 5.109 1 90.25 288 VAL A N 1
ATOM 2342 C CA . VAL A 1 288 ? 12.688 -34.219 3.863 1 90.25 288 VAL A CA 1
ATOM 2343 C C . VAL A 1 288 ? 12.023 -34.906 2.678 1 90.25 288 VAL A C 1
ATOM 2345 O O . VAL A 1 288 ? 12.352 -34.625 1.521 1 90.25 288 VAL A O 1
ATOM 2348 N N . ASP A 1 289 ? 11.094 -35.781 2.939 1 91.06 289 ASP A N 1
ATOM 2349 C CA . ASP A 1 289 ? 10.383 -36.438 1.866 1 91.06 289 ASP A CA 1
ATOM 2350 C C . ASP A 1 289 ? 9.625 -35.469 0.987 1 91.06 289 ASP A C 1
ATOM 2352 O O . ASP A 1 289 ? 9.742 -35.5 -0.239 1 91.06 289 ASP A O 1
ATOM 2356 N N . VAL A 1 290 ? 8.922 -34.531 1.658 1 93.44 290 VAL A N 1
ATOM 2357 C CA . VAL A 1 290 ? 8.141 -33.562 0.922 1 93.44 290 VAL A CA 1
ATOM 2358 C C . VAL A 1 290 ? 9.062 -32.656 0.113 1 93.44 290 VAL A C 1
ATOM 2360 O O . VAL A 1 290 ? 8.773 -32.312 -1.04 1 93.44 290 VAL A O 1
ATOM 2363 N N . VAL A 1 291 ? 10.203 -32.312 0.624 1 94.56 291 VAL A N 1
ATOM 2364 C CA . VAL A 1 291 ? 11.188 -31.453 -0.02 1 94.56 291 VAL A CA 1
ATOM 2365 C C . VAL A 1 291 ? 11.625 -32.062 -1.35 1 94.56 291 VAL A C 1
ATOM 2367 O O . VAL A 1 291 ? 11.648 -31.375 -2.377 1 94.56 291 VAL A O 1
ATOM 2370 N N . HIS A 1 292 ? 11.922 -33.312 -1.297 1 93.94 292 HIS A N 1
ATOM 2371 C CA . HIS A 1 292 ? 12.469 -33.969 -2.477 1 93.94 292 HIS A CA 1
ATOM 2372 C C . HIS A 1 292 ? 11.359 -34.344 -3.451 1 93.94 292 HIS A C 1
ATOM 2374 O O . HIS A 1 292 ? 11.531 -34.25 -4.668 1 93.94 292 HIS A O 1
ATOM 2380 N N . ALA A 1 293 ? 10.266 -34.781 -2.943 1 94.38 293 ALA A N 1
ATOM 2381 C CA . ALA A 1 293 ? 9.156 -35.188 -3.799 1 94.38 293 ALA A CA 1
ATOM 2382 C C . ALA A 1 293 ? 8.656 -34 -4.637 1 94.38 293 ALA A C 1
ATOM 2384 O O . ALA A 1 293 ? 8.375 -34.156 -5.828 1 94.38 293 ALA A O 1
ATOM 2385 N N . LEU A 1 294 ? 8.602 -32.844 -3.979 1 96.81 294 LEU A N 1
ATOM 2386 C CA . LEU A 1 294 ? 7.938 -31.703 -4.613 1 96.81 294 LEU A CA 1
ATOM 2387 C C . LEU A 1 294 ? 8.961 -30.734 -5.195 1 96.81 294 LEU A C 1
ATOM 2389 O O . LEU A 1 294 ? 8.609 -29.625 -5.621 1 96.81 294 LEU A O 1
ATOM 2393 N N . ALA A 1 295 ? 10.195 -31.188 -5.285 1 96.5 295 ALA A N 1
ATOM 2394 C CA . ALA A 1 295 ? 11.242 -30.328 -5.848 1 96.5 295 ALA A CA 1
ATOM 2395 C C . ALA A 1 295 ? 11.008 -30.094 -7.336 1 96.5 295 ALA A C 1
ATOM 2397 O O . ALA A 1 295 ? 10.453 -30.953 -8.031 1 96.5 295 ALA A O 1
ATOM 2398 N N . PRO A 1 296 ? 11.398 -28.891 -7.805 1 97.06 296 PRO A N 1
ATOM 2399 C CA . PRO A 1 296 ? 11.289 -28.656 -9.25 1 97.06 296 PRO A CA 1
ATOM 2400 C C . PRO A 1 296 ? 12.156 -29.609 -10.062 1 97.06 296 PRO A C 1
ATOM 2402 O O . PRO A 1 296 ? 13.234 -30 -9.617 1 97.06 296 PRO A O 1
ATOM 2405 N N . GLN A 1 297 ? 11.68 -29.891 -11.234 1 96.5 297 GLN A N 1
ATOM 2406 C CA . GLN A 1 297 ? 12.398 -30.828 -12.109 1 96.5 297 GLN A CA 1
ATOM 2407 C C . GLN A 1 297 ? 13.078 -30.078 -13.258 1 96.5 297 GLN A C 1
ATOM 2409 O O . GLN A 1 297 ? 12.508 -29.141 -13.82 1 96.5 297 GLN A O 1
ATOM 2414 N N . TYR A 1 298 ? 14.281 -30.594 -13.586 1 96.38 298 TYR A N 1
ATOM 2415 C CA . TYR A 1 298 ? 15.086 -30 -14.648 1 96.38 298 TYR A CA 1
ATOM 2416 C C . TYR A 1 298 ? 15.609 -31.078 -15.594 1 96.38 298 TYR A C 1
ATOM 2418 O O . TYR A 1 298 ? 15.711 -32.25 -15.219 1 96.38 298 TYR A O 1
ATOM 2426 N N . ILE A 1 299 ? 15.891 -30.672 -16.812 1 95.12 299 ILE A N 1
ATOM 2427 C CA . ILE A 1 299 ? 16.562 -31.516 -17.797 1 95.12 299 ILE A CA 1
ATOM 2428 C C . ILE A 1 299 ? 17.828 -30.844 -18.281 1 95.12 299 ILE A C 1
ATOM 2430 O O . ILE A 1 299 ? 17.969 -29.609 -18.188 1 95.12 299 ILE A O 1
ATOM 2434 N N . PRO A 1 300 ? 18.781 -31.703 -18.641 1 94.25 300 PRO A N 1
ATOM 2435 C CA . PRO A 1 300 ? 20 -31.078 -19.172 1 94.25 300 PRO A CA 1
ATOM 2436 C C . PRO A 1 300 ? 19.734 -30.219 -20.406 1 94.25 300 PRO A C 1
ATOM 2438 O O . PRO A 1 300 ? 18.891 -30.562 -21.25 1 94.25 300 PRO A O 1
ATOM 2441 N N . SER A 1 301 ? 20.359 -29.094 -20.406 1 92.19 301 SER A N 1
ATOM 2442 C CA . SER A 1 301 ? 20.188 -28.156 -21.516 1 92.19 301 SER A CA 1
ATOM 2443 C C . SER A 1 301 ? 21.516 -27.578 -21.969 1 92.19 301 SER A C 1
ATOM 2445 O O . SER A 1 301 ? 22.344 -27.188 -21.141 1 92.19 301 SER A O 1
ATOM 2447 N N . GLY A 1 302 ? 21.672 -27.594 -23.328 1 87.19 302 GLY A N 1
ATOM 2448 C CA . GLY A 1 302 ? 22.906 -27.062 -23.906 1 87.19 302 GLY A CA 1
ATOM 2449 C C . GLY A 1 302 ? 23.781 -28.125 -24.531 1 87.19 302 GLY A C 1
ATOM 2450 O O . GLY A 1 302 ? 23.438 -29.312 -24.531 1 87.19 302 GLY A O 1
ATOM 2451 N N . THR A 1 303 ? 24.875 -27.844 -25.25 1 86.94 303 THR A N 1
ATOM 2452 C CA . THR A 1 303 ? 25.734 -28.734 -26.031 1 86.94 303 THR A CA 1
ATOM 2453 C C . THR A 1 303 ? 26.781 -29.391 -25.141 1 86.94 303 THR A C 1
ATOM 2455 O O . THR A 1 303 ? 27.062 -30.578 -25.281 1 86.94 303 THR A O 1
ATOM 2458 N N . ASP A 1 304 ? 27.391 -28.734 -24.219 1 89.06 304 ASP A N 1
ATOM 2459 C CA . ASP A 1 304 ? 28.469 -29.266 -23.375 1 89.06 304 ASP A CA 1
ATOM 2460 C C . ASP A 1 304 ? 28.078 -29.25 -21.906 1 89.06 304 ASP A C 1
ATOM 2462 O O . ASP A 1 304 ? 28.688 -28.547 -21.094 1 89.06 304 ASP A O 1
ATOM 2466 N N . VAL A 1 305 ? 27.141 -30.234 -21.672 1 93.12 305 VAL A N 1
ATOM 2467 C CA . VAL A 1 305 ? 26.672 -30.297 -20.297 1 93.12 305 VAL A CA 1
ATOM 2468 C C . VAL A 1 305 ? 27.703 -31.062 -19.453 1 93.12 305 VAL A C 1
ATOM 2470 O O . VAL A 1 305 ? 28.047 -32.219 -19.75 1 93.12 305 VAL A O 1
ATOM 2473 N N . PRO A 1 306 ? 28.188 -30.469 -18.453 1 94.81 306 PRO A N 1
ATOM 2474 C CA . PRO A 1 306 ? 29.156 -31.141 -17.578 1 94.81 306 PRO A CA 1
ATOM 2475 C C . PRO A 1 306 ? 28.609 -32.438 -16.953 1 94.81 306 PRO A C 1
ATOM 2477 O O . PRO A 1 306 ? 27.438 -32.5 -16.609 1 94.81 306 PRO A O 1
ATOM 2480 N N . ALA A 1 307 ? 29.469 -33.312 -16.703 1 93.06 307 ALA A N 1
ATOM 2481 C CA . ALA A 1 307 ? 29.078 -34.625 -16.156 1 93.06 307 ALA A CA 1
ATOM 2482 C C . ALA A 1 307 ? 28.531 -34.469 -14.742 1 93.06 307 ALA A C 1
ATOM 2484 O O . ALA A 1 307 ? 27.641 -35.219 -14.344 1 93.06 307 ALA A O 1
ATOM 2485 N N . GLU A 1 308 ? 29.047 -33.531 -14.086 1 93.38 308 GLU A N 1
ATOM 2486 C CA . GLU A 1 308 ? 28.578 -33.281 -12.719 1 93.38 308 GLU A CA 1
ATOM 2487 C C . GLU A 1 308 ? 27.109 -32.906 -12.688 1 93.38 308 GLU A C 1
ATOM 2489 O O . GLU A 1 308 ? 26.375 -33.281 -11.781 1 93.38 308 GLU A O 1
ATOM 2494 N N . VAL A 1 309 ? 26.75 -32.156 -13.664 1 94.31 309 VAL A N 1
ATOM 2495 C CA . VAL A 1 309 ? 25.359 -31.719 -13.766 1 94.31 309 VAL A CA 1
ATOM 2496 C C . VAL A 1 309 ? 24.453 -32.906 -14.055 1 94.31 309 VAL A C 1
ATOM 2498 O O . VAL A 1 309 ? 23.391 -33.062 -13.461 1 94.31 309 VAL A O 1
ATOM 2501 N N . ILE A 1 310 ? 24.859 -33.75 -14.867 1 93.19 310 ILE A N 1
ATOM 2502 C CA . ILE A 1 310 ? 24.094 -34.938 -15.227 1 93.19 310 ILE A CA 1
ATOM 2503 C C . ILE A 1 310 ? 23.938 -35.844 -14.016 1 93.19 310 ILE A C 1
ATOM 2505 O O . ILE A 1 310 ? 22.859 -36.375 -13.742 1 93.19 310 ILE A O 1
ATOM 2509 N N . ARG A 1 311 ? 25 -36.031 -13.312 1 92.94 311 ARG A N 1
ATOM 2510 C CA . ARG A 1 311 ? 24.969 -36.875 -12.117 1 92.94 311 ARG A CA 1
ATOM 2511 C C . ARG A 1 311 ? 24.016 -36.312 -11.07 1 92.94 311 ARG A C 1
ATOM 2513 O O . ARG A 1 311 ? 23.266 -37.062 -10.438 1 92.94 311 ARG A O 1
ATOM 2520 N N . ARG A 1 312 ? 24.094 -35.062 -10.891 1 93.44 312 ARG A N 1
ATOM 2521 C CA . ARG A 1 312 ? 23.219 -34.406 -9.914 1 93.44 312 ARG A CA 1
ATOM 2522 C C . ARG A 1 312 ? 21.75 -34.562 -10.297 1 93.44 312 ARG A C 1
ATOM 2524 O O . ARG A 1 312 ? 20.906 -34.75 -9.43 1 93.44 312 ARG A O 1
ATOM 2531 N N . LEU A 1 313 ? 21.469 -34.438 -11.547 1 93.69 313 LEU A N 1
ATOM 2532 C CA . LEU A 1 313 ? 20.109 -34.562 -12.023 1 93.69 313 LEU A CA 1
ATOM 2533 C C . LEU A 1 313 ? 19.578 -35.969 -11.773 1 93.69 313 LEU A C 1
ATOM 2535 O O . LEU A 1 313 ? 18.422 -36.156 -11.398 1 93.69 313 LEU A O 1
ATOM 2539 N N . GLU A 1 314 ? 20.438 -36.906 -11.953 1 91.69 314 GLU A N 1
ATOM 2540 C CA . GLU A 1 314 ? 20.062 -38.312 -11.695 1 91.69 314 GLU A CA 1
ATOM 2541 C C . GLU A 1 314 ? 19.812 -38.531 -10.203 1 91.69 314 GLU A C 1
ATOM 2543 O O . GLU A 1 314 ? 18.875 -39.25 -9.828 1 91.69 314 GLU A O 1
ATOM 2548 N N . GLN A 1 315 ? 20.672 -38 -9.461 1 92.5 315 GLN A N 1
ATOM 2549 C CA . GLN A 1 315 ? 20.516 -38.125 -8.016 1 92.5 315 GLN A CA 1
ATOM 2550 C C . GLN A 1 315 ? 19.203 -37.469 -7.555 1 92.5 315 GLN A C 1
ATOM 2552 O O . GLN A 1 315 ? 18.5 -38.031 -6.715 1 92.5 315 GLN A O 1
ATOM 2557 N N . ASP A 1 316 ? 18.922 -36.312 -8.078 1 92.31 316 ASP A N 1
ATOM 2558 C CA . ASP A 1 316 ? 17.703 -35.594 -7.727 1 92.31 316 ASP A CA 1
ATOM 2559 C C . ASP A 1 316 ? 16.469 -36.438 -8.078 1 92.31 316 ASP A C 1
ATOM 2561 O O . ASP A 1 316 ? 15.477 -36.438 -7.336 1 92.31 316 ASP A O 1
ATOM 2565 N N . GLU A 1 317 ? 16.547 -37.094 -9.148 1 92.12 317 GLU A N 1
ATOM 2566 C CA . GLU A 1 317 ? 15.438 -37.938 -9.57 1 92.12 317 GLU A CA 1
ATOM 2567 C C . GLU A 1 317 ? 15.234 -39.125 -8.617 1 92.12 317 GLU A C 1
ATOM 2569 O O . GLU A 1 317 ? 14.102 -39.5 -8.312 1 92.12 317 GLU A O 1
ATOM 2574 N N . ARG A 1 318 ? 16.297 -39.719 -8.164 1 90.81 318 ARG A N 1
ATOM 2575 C CA . ARG A 1 318 ? 16.203 -40.812 -7.203 1 90.81 318 ARG A CA 1
ATOM 2576 C C . ARG A 1 318 ? 15.57 -40.344 -5.898 1 90.81 318 ARG A C 1
ATOM 2578 O O . ARG A 1 318 ? 14.711 -41 -5.34 1 90.81 318 ARG A O 1
ATOM 2585 N N . TRP A 1 319 ? 15.992 -39.219 -5.488 1 91.5 319 TRP A N 1
ATOM 2586 C CA . TRP A 1 319 ? 15.453 -38.656 -4.258 1 91.5 319 TRP A CA 1
ATOM 2587 C C . TRP A 1 319 ? 13.977 -38.312 -4.414 1 91.5 319 TRP A C 1
ATOM 2589 O O . TRP A 1 319 ? 13.188 -38.5 -3.477 1 91.5 319 TRP A O 1
ATOM 2599 N N . ARG A 1 320 ? 13.633 -37.812 -5.535 1 93.75 320 ARG A N 1
ATOM 2600 C CA . ARG A 1 320 ? 12.234 -37.469 -5.812 1 93.75 320 ARG A CA 1
ATOM 2601 C C . ARG A 1 320 ? 11.359 -38.719 -5.758 1 93.75 320 ARG A C 1
ATOM 2603 O O . ARG A 1 320 ? 10.273 -38.688 -5.164 1 93.75 320 ARG A O 1
ATOM 2610 N N . GLN A 1 321 ? 11.844 -39.781 -6.367 1 90.56 321 GLN A N 1
ATOM 2611 C CA . GLN A 1 321 ? 11.094 -41.031 -6.371 1 90.56 321 GLN A CA 1
ATOM 2612 C C . GLN A 1 321 ? 10.914 -41.562 -4.953 1 90.56 321 GLN A C 1
ATOM 2614 O O . GLN A 1 321 ? 9.82 -42 -4.594 1 90.56 321 GLN A O 1
ATOM 2619 N N . TRP A 1 322 ? 11.945 -41.5 -4.293 1 89.69 322 TRP A N 1
ATOM 2620 C CA . TRP A 1 322 ? 11.844 -41.906 -2.896 1 89.69 322 TRP A CA 1
ATOM 2621 C C . TRP A 1 322 ? 10.836 -41.031 -2.146 1 89.69 322 TRP A C 1
ATOM 2623 O O . TRP A 1 322 ? 10.016 -41.562 -1.384 1 89.69 322 TRP A O 1
ATOM 2633 N N . GLY A 1 323 ? 10.961 -39.75 -2.262 1 91.25 323 GLY A N 1
ATOM 2634 C CA . GLY A 1 323 ? 10.039 -38.844 -1.602 1 91.25 323 GLY A CA 1
ATOM 2635 C C . GLY A 1 323 ? 8.586 -39.156 -1.875 1 91.25 323 GLY A C 1
ATOM 2636 O O . GLY A 1 323 ? 7.773 -39.219 -0.949 1 91.25 323 GLY A O 1
ATOM 2637 N N . TRP A 1 324 ? 8.273 -39.375 -3.088 1 91.69 324 TRP A N 1
ATOM 2638 C CA . TRP A 1 324 ? 6.902 -39.688 -3.48 1 91.69 324 TRP A CA 1
ATOM 2639 C C . TRP A 1 324 ? 6.465 -41.031 -2.889 1 91.69 324 TRP A C 1
ATOM 2641 O O . TRP A 1 324 ? 5.312 -41.188 -2.482 1 91.69 324 TRP A O 1
ATOM 2651 N N . SER A 1 325 ? 7.395 -41.969 -2.9 1 89.5 325 SER A N 1
ATOM 2652 C CA . SER A 1 325 ? 7.082 -43.281 -2.295 1 89.5 325 SER A CA 1
ATOM 2653 C C . SER A 1 325 ? 6.734 -43.125 -0.818 1 89.5 325 SER A C 1
ATOM 2655 O O . SER A 1 325 ? 5.824 -43.781 -0.317 1 89.5 325 SER A O 1
ATOM 2657 N N . SER A 1 326 ? 7.422 -42.25 -0.229 1 86.88 326 SER A N 1
ATOM 2658 C CA . SER A 1 326 ? 7.184 -42 1.187 1 86.88 326 SER A CA 1
ATOM 2659 C C . SER A 1 326 ? 5.836 -41.312 1.404 1 86.88 326 SER A C 1
ATOM 2661 O O . SER A 1 326 ? 5.051 -41.75 2.256 1 86.88 326 SER A O 1
ATOM 2663 N N . ILE A 1 327 ? 5.492 -40.281 0.653 1 85.75 327 ILE A N 1
ATOM 2664 C CA . ILE A 1 327 ? 4.277 -39.5 0.796 1 85.75 327 ILE A CA 1
ATOM 2665 C C . ILE A 1 327 ? 3.055 -40.344 0.511 1 85.75 327 ILE A C 1
ATOM 2667 O O . ILE A 1 327 ? 2.016 -40.219 1.159 1 85.75 327 ILE A O 1
ATOM 2671 N N . ASN A 1 328 ? 3.223 -41.219 -0.393 1 83.75 328 ASN A N 1
ATOM 2672 C CA . ASN A 1 328 ? 2.098 -42.031 -0.831 1 83.75 328 ASN A CA 1
ATOM 2673 C C . ASN A 1 328 ? 1.937 -43.281 0.039 1 83.75 328 ASN A C 1
ATOM 2675 O O . ASN A 1 328 ? 0.951 -44 -0.089 1 83.75 328 ASN A O 1
ATOM 2679 N N . SER A 1 329 ? 2.914 -43.438 0.854 1 80.62 329 SER A N 1
ATOM 2680 C CA . SER A 1 329 ? 2.855 -44.625 1.701 1 80.62 329 SER A CA 1
ATOM 2681 C C . SER A 1 329 ? 1.902 -44.406 2.875 1 80.62 329 SER A C 1
ATOM 2683 O O . SER A 1 329 ? 1.629 -43.281 3.268 1 80.62 329 SER A O 1
ATOM 2685 N N . THR A 1 330 ? 1.39 -45.531 3.377 1 73.19 330 THR A N 1
ATOM 2686 C CA . THR A 1 330 ? 0.525 -45.5 4.551 1 73.19 330 THR A CA 1
ATOM 2687 C C . THR A 1 330 ? 1.322 -45.156 5.805 1 73.19 330 THR A C 1
ATOM 2689 O O . THR A 1 330 ? 0.757 -44.688 6.793 1 73.19 330 THR A O 1
ATOM 2692 N N . LYS A 1 331 ? 2.58 -45.5 5.793 1 74.56 331 LYS A N 1
ATOM 2693 C CA . LYS A 1 331 ? 3.512 -45.125 6.859 1 74.56 331 LYS A CA 1
ATOM 2694 C C . LYS A 1 331 ? 4.637 -44.25 6.328 1 74.56 331 LYS A C 1
ATOM 2696 O O . LYS A 1 331 ? 5.719 -44.75 6 1 74.56 331 LYS A O 1
ATOM 2701 N N . PRO A 1 332 ? 4.332 -42.938 6.352 1 69.44 332 PRO A N 1
ATOM 2702 C CA . PRO A 1 332 ? 5.328 -42.031 5.75 1 69.44 332 PRO A CA 1
ATOM 2703 C C . PRO A 1 332 ? 6.668 -42.062 6.477 1 69.44 332 PRO A C 1
ATOM 2705 O O . PRO A 1 332 ? 6.707 -42.188 7.707 1 69.44 332 PRO A O 1
ATOM 2708 N N . GLU A 1 333 ? 7.809 -42.312 5.68 1 70.12 333 GLU A N 1
ATOM 2709 C CA . GLU A 1 333 ? 9.18 -42.219 6.184 1 70.12 333 GLU A CA 1
ATOM 2710 C C . GLU A 1 333 ? 9.812 -40.875 5.832 1 70.12 333 GLU A C 1
ATOM 2712 O O . GLU A 1 333 ? 10.445 -40.75 4.781 1 70.12 333 GLU A O 1
ATOM 2717 N N . PRO A 1 334 ? 9.602 -39.938 6.637 1 72.06 334 PRO A N 1
ATOM 2718 C CA . PRO A 1 334 ? 10.016 -38.594 6.297 1 72.06 334 PRO A CA 1
ATOM 2719 C C . PRO A 1 334 ? 11.531 -38.438 6.145 1 72.06 334 PRO A C 1
ATOM 2721 O O . PRO A 1 334 ? 12.016 -37.469 5.566 1 72.06 334 PRO A O 1
ATOM 2724 N N . PHE A 1 335 ? 12.328 -39.469 6.629 1 74.88 335 PHE A N 1
ATOM 2725 C CA . PHE A 1 335 ? 13.781 -39.438 6.488 1 74.88 335 PHE A CA 1
ATOM 2726 C C . PHE A 1 335 ? 14.273 -40.688 5.746 1 74.88 335 PHE A C 1
ATOM 2728 O O . PHE A 1 335 ? 13.82 -41.781 6.012 1 74.88 335 PHE A O 1
ATOM 2735 N N . PRO A 1 336 ? 15.094 -40.469 4.672 1 69.5 336 PRO A N 1
ATOM 2736 C CA . PRO A 1 336 ? 15.523 -41.562 3.814 1 69.5 336 PRO A CA 1
ATOM 2737 C C . PRO A 1 336 ? 16.266 -42.656 4.586 1 69.5 336 PRO A C 1
ATOM 2739 O O . PRO A 1 336 ? 16.875 -42.375 5.625 1 69.5 336 PRO A O 1
ATOM 2742 N N . PRO A 1 337 ? 16.125 -43.906 4.031 1 61.28 337 PRO A N 1
ATOM 2743 C CA . PRO A 1 337 ? 16.922 -45 4.625 1 61.28 337 PRO A CA 1
ATOM 2744 C C . PRO A 1 337 ? 18.422 -44.75 4.473 1 61.28 337 PRO A C 1
ATOM 2746 O O . PRO A 1 337 ? 18.844 -43.969 3.641 1 61.28 337 PRO A O 1
ATOM 2749 N N . LYS A 1 338 ? 19.312 -45.125 5.449 1 58.44 338 LYS A N 1
ATOM 2750 C CA . LYS A 1 338 ? 20.766 -45 5.508 1 58.44 338 LYS A CA 1
ATOM 2751 C C . LYS A 1 338 ? 21.391 -45.281 4.152 1 58.44 338 LYS A C 1
ATOM 2753 O O . LYS A 1 338 ? 22.438 -44.719 3.811 1 58.44 338 LYS A O 1
ATOM 2758 N N . SER A 1 339 ? 20.828 -46.094 3.354 1 53.56 339 SER A N 1
ATOM 2759 C CA . SER A 1 339 ? 21.422 -46.5 2.08 1 53.56 339 SER A CA 1
ATOM 2760 C C . SER A 1 339 ? 21.5 -45.312 1.114 1 53.56 339 SER A C 1
ATOM 2762 O O . SER A 1 339 ? 22.344 -45.312 0.218 1 53.56 339 SER A O 1
ATOM 2764 N N . PHE A 1 340 ? 20.609 -44.375 1.28 1 57.12 340 PHE A N 1
ATOM 2765 C CA . PHE A 1 340 ? 20.531 -43.25 0.373 1 57.12 340 PHE A CA 1
ATOM 2766 C C . PHE A 1 340 ? 21.703 -42.281 0.588 1 57.12 340 PHE A C 1
ATOM 2768 O O . PHE A 1 340 ? 22.109 -41.594 -0.335 1 57.12 340 PHE A O 1
ATOM 2775 N N . TRP A 1 341 ? 22.312 -42.281 1.793 1 52.31 341 TRP A N 1
ATOM 2776 C CA . TRP A 1 341 ? 23.422 -41.406 2.131 1 52.31 341 TRP A CA 1
ATOM 2777 C C . TRP A 1 341 ? 24.75 -41.969 1.653 1 52.31 341 TRP A C 1
ATOM 2779 O O . TRP A 1 341 ? 25.672 -41.25 1.322 1 52.31 341 TRP A O 1
ATOM 2789 N N . THR A 1 342 ? 24.984 -43.25 1.656 1 48.16 342 THR A N 1
ATOM 2790 C CA . THR A 1 342 ? 26.266 -43.875 1.32 1 48.16 342 THR A CA 1
ATOM 2791 C C . THR A 1 342 ? 26.641 -43.562 -0.126 1 48.16 342 THR A C 1
ATOM 2793 O O . THR A 1 342 ? 27.828 -43.531 -0.47 1 48.16 342 THR A O 1
ATOM 2796 N N . GLN A 1 343 ? 25.797 -43.344 -0.958 1 45.03 343 GLN A N 1
ATOM 2797 C CA . GLN A 1 343 ? 26.203 -43.156 -2.342 1 45.03 343 GLN A CA 1
ATOM 2798 C C . GLN A 1 343 ? 26.781 -41.75 -2.541 1 45.03 343 GLN A C 1
ATOM 2800 O O . GLN A 1 343 ? 27.484 -41.5 -3.521 1 45.03 343 GLN A O 1
ATOM 2805 N N . ARG A 1 344 ? 26.656 -40.719 -1.717 1 47.44 344 ARG A N 1
ATOM 2806 C CA . ARG A 1 344 ? 27.25 -39.406 -1.869 1 47.44 344 ARG A CA 1
ATOM 2807 C C . ARG A 1 344 ? 28.734 -39.438 -1.523 1 47.44 344 ARG A C 1
ATOM 2809 O O . ARG A 1 344 ? 29.531 -38.688 -2.115 1 47.44 344 ARG A O 1
ATOM 2816 N N . SER A 1 345 ? 29.281 -40.156 -0.55 1 39.03 345 SER A N 1
ATOM 2817 C CA . SER A 1 345 ? 30.656 -40.125 -0.059 1 39.03 345 SER A CA 1
ATOM 2818 C C . SER A 1 345 ? 31.625 -40.719 -1.071 1 39.03 345 SER A C 1
ATOM 2820 O O . SER A 1 345 ? 32.812 -40.406 -1.068 1 39.03 345 SER A O 1
ATOM 2822 N N . SER A 1 346 ? 31.344 -41.688 -1.862 1 38.22 346 SER A N 1
ATOM 2823 C CA . SER A 1 346 ? 32.406 -42.344 -2.637 1 38.22 346 SER A CA 1
ATOM 2824 C C . SER A 1 346 ? 32.906 -41.406 -3.754 1 38.22 346 SER A C 1
ATOM 2826 O O . SER A 1 346 ? 34 -41.594 -4.254 1 38.22 346 SER A O 1
ATOM 2828 N N . GLY A 1 347 ? 32.25 -40.469 -4.355 1 31.94 347 GLY A N 1
ATOM 2829 C CA . GLY A 1 347 ? 32.875 -39.719 -5.434 1 31.94 347 GLY A CA 1
ATOM 2830 C C . GLY A 1 347 ? 33.781 -38.625 -4.938 1 31.94 347 GLY A C 1
ATOM 2831 O O . GLY A 1 347 ? 34.438 -37.938 -5.738 1 31.94 347 GLY A O 1
ATOM 2832 N N . ALA A 1 348 ? 33.75 -38.094 -3.732 1 40.31 348 ALA A N 1
ATOM 2833 C CA . ALA A 1 348 ? 34.719 -37.062 -3.346 1 40.31 348 ALA A CA 1
ATOM 2834 C C . ALA A 1 348 ? 36.062 -37.688 -3.008 1 40.31 348 ALA A C 1
ATOM 2836 O O . ALA A 1 348 ? 37.062 -36.969 -2.863 1 40.31 348 ALA A O 1
ATOM 2837 N N . GLU A 1 349 ? 36.188 -38.906 -2.637 1 32.62 349 GLU A N 1
ATOM 2838 C CA . GLU A 1 349 ? 37.5 -39.375 -2.225 1 32.62 349 GLU A CA 1
ATOM 2839 C C . GLU A 1 349 ? 38.469 -39.5 -3.418 1 32.62 349 GLU A C 1
ATOM 2841 O O . GLU A 1 349 ? 39.688 -39.531 -3.248 1 32.62 349 GLU A O 1
ATOM 2846 N N . GLY A 1 350 ? 38.031 -39.625 -4.723 1 30.05 350 GLY A N 1
ATOM 2847 C CA . GLY A 1 350 ? 39.125 -39.875 -5.66 1 30.05 350 GLY A CA 1
ATOM 2848 C C . GLY A 1 350 ? 39.938 -38.625 -5.949 1 30.05 350 GLY A C 1
ATOM 2849 O O . GLY A 1 350 ? 41.094 -38.719 -6.359 1 30.05 350 GLY A O 1
ATOM 2850 N N . SER A 1 351 ? 39.406 -37.375 -6.086 1 31.08 351 SER A N 1
ATOM 2851 C CA . SER A 1 351 ? 40.281 -36.375 -6.668 1 31.08 351 SER A CA 1
ATOM 2852 C C . SER A 1 351 ? 41.125 -35.719 -5.602 1 31.08 351 SER A C 1
ATOM 2854 O O . SER A 1 351 ? 41.938 -34.812 -5.902 1 31.08 351 SER A O 1
ATOM 2856 N N . MET A 1 352 ? 41 -35.938 -4.27 1 28.39 352 MET A N 1
ATOM 2857 C CA . MET A 1 352 ? 41.969 -35.25 -3.441 1 28.39 352 MET A CA 1
ATOM 2858 C C . MET A 1 352 ? 43.312 -35.969 -3.49 1 28.39 352 MET A C 1
ATOM 2860 O O . MET A 1 352 ? 44.312 -35.5 -2.896 1 28.39 352 MET A O 1
ATOM 2864 N N . LEU A 1 353 ? 43.469 -37.25 -3.867 1 25.48 353 LEU A N 1
ATOM 2865 C CA . LEU A 1 353 ? 44.812 -37.719 -3.576 1 25.48 353 LEU A CA 1
ATOM 2866 C C . LEU A 1 353 ? 45.812 -37.125 -4.547 1 25.48 353 LEU A C 1
ATOM 2868 O O . LEU A 1 353 ? 47.031 -37.188 -4.312 1 25.48 353 LEU A O 1
ATOM 2872 N N . LEU A 1 354 ? 45.531 -36.906 -5.875 1 25.86 354 LEU A N 1
ATOM 2873 C CA . LEU A 1 354 ? 46.719 -36.562 -6.656 1 25.86 354 LEU A CA 1
ATOM 2874 C C . LEU A 1 354 ? 47.094 -35.125 -6.465 1 25.86 354 LEU A C 1
ATOM 2876 O O . LEU A 1 354 ? 48.281 -34.781 -6.434 1 25.86 354 LEU A O 1
ATOM 2880 N N . GLY A 1 355 ? 46.375 -34 -6.547 1 21.2 355 GLY A N 1
ATOM 2881 C CA . GLY A 1 355 ? 47.125 -32.781 -6.375 1 21.2 355 GLY A CA 1
ATOM 2882 C C . GLY A 1 355 ? 47.312 -32.406 -4.922 1 21.2 355 GLY A C 1
ATOM 2883 O O . GLY A 1 355 ? 46.625 -32.906 -4.039 1 21.2 355 GLY A O 1
ATOM 2884 N N . MET B 1 1 ? 23.469 18.344 18.594 1 53.22 1 MET B N 1
ATOM 2885 C CA . MET B 1 1 ? 22.266 19.078 18.984 1 53.22 1 MET B CA 1
ATOM 2886 C C . MET B 1 1 ? 21.125 18.125 19.328 1 53.22 1 MET B C 1
ATOM 2888 O O . MET B 1 1 ? 20.891 17.141 18.609 1 53.22 1 MET B O 1
ATOM 2892 N N . THR B 1 2 ? 20.625 18.234 20.547 1 65.25 2 THR B N 1
ATOM 2893 C CA . THR B 1 2 ? 19.547 17.359 21 1 65.25 2 THR B CA 1
ATOM 2894 C C . THR B 1 2 ? 18.25 17.688 20.266 1 65.25 2 THR B C 1
ATOM 2896 O O . THR B 1 2 ? 18.109 18.766 19.703 1 65.25 2 THR B O 1
ATOM 2899 N N . GLU B 1 3 ? 17.406 16.703 20.078 1 70.69 3 GLU B N 1
ATOM 2900 C CA . GLU B 1 3 ? 16.109 16.906 19.438 1 70.69 3 GLU B CA 1
ATOM 2901 C C . GLU B 1 3 ? 15.359 18.062 20.078 1 70.69 3 GLU B C 1
ATOM 2903 O O . GLU B 1 3 ? 14.695 18.844 19.375 1 70.69 3 GLU B O 1
ATOM 2908 N N . PHE B 1 4 ? 15.562 18.25 21.438 1 65.06 4 PHE B N 1
ATOM 2909 C CA . PHE B 1 4 ? 14.945 19.359 22.156 1 65.06 4 PHE B CA 1
ATOM 2910 C C . PHE B 1 4 ? 15.484 20.688 21.656 1 65.06 4 PHE B C 1
ATOM 2912 O O . PHE B 1 4 ? 14.719 21.609 21.375 1 65.06 4 PHE B O 1
ATOM 2919 N N . LYS B 1 5 ? 16.75 20.781 21.547 1 67.25 5 LYS B N 1
ATOM 2920 C CA . LYS B 1 5 ? 17.391 22.016 21.078 1 67.25 5 LYS B CA 1
ATOM 2921 C C . LYS B 1 5 ? 17 22.312 19.641 1 67.25 5 LYS B C 1
ATOM 2923 O O . LYS B 1 5 ? 16.781 23.469 19.281 1 67.25 5 LYS B O 1
ATOM 2928 N N . ARG B 1 6 ? 16.891 21.266 18.906 1 73.06 6 ARG B N 1
ATOM 2929 C CA . ARG B 1 6 ? 16.516 21.438 17.5 1 73.06 6 ARG B CA 1
ATOM 2930 C C . ARG B 1 6 ? 15.109 22.016 17.391 1 73.06 6 ARG B C 1
ATOM 2932 O O . ARG B 1 6 ? 14.883 22.969 16.641 1 73.06 6 ARG B O 1
ATOM 2939 N N . ILE B 1 7 ? 14.203 21.547 18.156 1 70.06 7 ILE B N 1
ATOM 2940 C CA . ILE B 1 7 ? 12.812 22 18.109 1 70.06 7 ILE B CA 1
ATOM 2941 C C . ILE B 1 7 ? 12.727 23.438 18.609 1 70.06 7 ILE B C 1
ATOM 2943 O O . ILE B 1 7 ? 12.016 24.266 18.047 1 70.06 7 ILE B O 1
ATOM 2947 N N . ASN B 1 8 ? 13.453 23.641 19.703 1 69.94 8 ASN B N 1
ATOM 2948 C CA . ASN B 1 8 ? 13.484 25.016 20.219 1 69.94 8 ASN B CA 1
ATOM 2949 C C . ASN B 1 8 ? 14.055 25.984 19.188 1 69.94 8 ASN B C 1
ATOM 2951 O O . ASN B 1 8 ? 13.562 27.109 19.062 1 69.94 8 ASN B O 1
ATOM 2955 N N . ALA B 1 9 ? 15.062 25.547 18.516 1 73.06 9 ALA B N 1
ATOM 2956 C CA . ALA B 1 9 ? 15.656 26.391 17.469 1 73.06 9 ALA B CA 1
ATOM 2957 C C . ALA B 1 9 ? 14.656 26.656 16.344 1 73.06 9 ALA B C 1
ATOM 2959 O O . ALA B 1 9 ? 14.594 27.766 15.812 1 73.06 9 ALA B O 1
ATOM 2960 N N . LEU B 1 10 ? 13.875 25.766 16.047 1 73.56 10 LEU B N 1
ATOM 2961 C CA . LEU B 1 10 ? 12.844 25.938 15.023 1 73.56 10 LEU B CA 1
ATOM 2962 C C . LEU B 1 10 ? 11.812 26.969 15.461 1 73.56 10 LEU B C 1
ATOM 2964 O O . LEU B 1 10 ? 11.414 27.828 14.672 1 73.56 10 LEU B O 1
ATOM 2968 N N . LEU B 1 11 ? 11.445 26.812 16.734 1 65.94 11 LEU B N 1
ATOM 2969 C CA . LEU B 1 11 ? 10.461 27.75 17.266 1 65.94 11 LEU B CA 1
ATOM 2970 C C . LEU B 1 11 ? 11.023 29.172 17.297 1 65.94 11 LEU B C 1
ATOM 2972 O O . LEU B 1 11 ? 10.328 30.109 16.922 1 65.94 11 LEU B O 1
ATOM 2976 N N . MET B 1 12 ? 12.227 29.234 17.656 1 71.06 12 MET B N 1
ATOM 2977 C CA . MET B 1 12 ? 12.859 30.547 17.719 1 71.06 12 MET B CA 1
ATOM 2978 C C . MET B 1 12 ? 13 31.141 16.312 1 71.06 12 MET B C 1
ATOM 2980 O O . MET B 1 12 ? 12.812 32.344 16.125 1 71.06 12 MET B O 1
ATOM 2984 N N . SER B 1 13 ? 13.383 30.312 15.391 1 71.75 13 SER B N 1
ATOM 2985 C CA . SER B 1 13 ? 13.484 30.75 14.008 1 71.75 13 SER B CA 1
ATOM 2986 C C . SER B 1 13 ? 12.148 31.281 13.492 1 71.75 13 SER B C 1
ATOM 2988 O O . SER B 1 13 ? 12.102 32.281 12.789 1 71.75 13 SER B O 1
ATOM 2990 N N . PHE B 1 14 ? 11.18 30.688 13.836 1 69.31 14 PHE B N 1
ATOM 2991 C CA . PHE B 1 14 ? 9.852 31.109 13.422 1 69.31 14 PHE B CA 1
ATOM 2992 C C . PHE B 1 14 ? 9.5 32.469 14.055 1 69.31 14 PHE B C 1
ATOM 2994 O O . PHE B 1 14 ? 9.047 33.375 13.367 1 69.31 14 PHE B O 1
ATOM 3001 N N . ARG B 1 15 ? 9.672 32.5 15.406 1 67 15 ARG B N 1
ATOM 3002 C CA . ARG B 1 15 ? 9.336 33.719 16.109 1 67 15 ARG B CA 1
ATOM 3003 C C . ARG B 1 15 ? 10.133 34.906 15.57 1 67 15 ARG B C 1
ATOM 3005 O O . ARG B 1 15 ? 9.617 36 15.484 1 67 15 ARG B O 1
ATOM 3012 N N . ALA B 1 16 ? 11.406 34.531 15.148 1 67.94 16 ALA B N 1
ATOM 3013 C CA . ALA B 1 16 ? 12.242 35.562 14.531 1 67.94 16 ALA B CA 1
ATOM 3014 C C . ALA B 1 16 ? 11.672 36 13.18 1 67.94 16 ALA B C 1
ATOM 3016 O O . ALA B 1 16 ? 11.711 37.188 12.836 1 67.94 16 ALA B O 1
ATOM 3017 N N . SER B 1 17 ? 11.172 35.094 12.453 1 68.56 17 SER B N 1
ATOM 3018 C CA . SER B 1 17 ? 10.617 35.406 11.141 1 68.56 17 SER B CA 1
ATOM 3019 C C . SER B 1 17 ? 9.359 36.25 11.25 1 68.56 17 SER B C 1
ATOM 3021 O O . SER B 1 17 ? 9.031 37 10.336 1 68.56 17 SER B O 1
ATOM 3023 N N . LEU B 1 18 ? 8.594 36.094 12.305 1 65.25 18 LEU B N 1
ATOM 3024 C CA . LEU B 1 18 ? 7.395 36.906 12.523 1 65.25 18 LEU B CA 1
ATOM 3025 C C . LEU B 1 18 ? 7.762 38.375 12.773 1 65.25 18 LEU B C 1
ATOM 3027 O O . LEU B 1 18 ? 7.031 39.281 12.359 1 65.25 18 LEU B O 1
ATOM 3031 N N . ARG B 1 19 ? 8.922 38.531 13.492 1 54.44 19 ARG B N 1
ATOM 3032 C CA . ARG B 1 19 ? 9.375 39.875 13.812 1 54.44 19 ARG B CA 1
ATOM 3033 C C . ARG B 1 19 ? 9.867 40.594 12.57 1 54.44 19 ARG B C 1
ATOM 3035 O O . ARG B 1 19 ? 9.727 41.812 12.461 1 54.44 19 ARG B O 1
ATOM 3042 N N . ASN B 1 20 ? 10.547 39.75 11.719 1 51.28 20 ASN B N 1
ATOM 3043 C CA . ASN B 1 20 ? 11.133 40.344 10.523 1 51.28 20 ASN B CA 1
ATOM 3044 C C . ASN B 1 20 ? 10.133 40.375 9.367 1 51.28 20 ASN B C 1
ATOM 3046 O O . ASN B 1 20 ? 10.523 40.594 8.219 1 51.28 20 ASN B O 1
ATOM 3050 N N . ARG B 1 21 ? 9.047 40 9.594 1 54.09 21 ARG B N 1
ATOM 3051 C CA . ARG B 1 21 ? 8.062 39.812 8.539 1 54.09 21 ARG B CA 1
ATOM 3052 C C . ARG B 1 21 ? 7.934 41.062 7.684 1 54.09 21 ARG B C 1
ATOM 3054 O O . ARG B 1 21 ? 7.266 42 8.078 1 54.09 21 ARG B O 1
ATOM 3061 N N . ARG B 1 22 ? 9.07 41.281 7.074 1 43.66 22 ARG B N 1
ATOM 3062 C CA . ARG B 1 22 ? 8.844 42.156 5.938 1 43.66 22 ARG B CA 1
ATOM 3063 C C . ARG B 1 22 ? 7.781 41.594 5.004 1 43.66 22 ARG B C 1
ATOM 3065 O O . ARG B 1 22 ? 7.555 40.375 4.977 1 43.66 22 ARG B O 1
ATOM 3072 N N . HIS B 1 23 ? 6.961 42.406 4.402 1 39.31 23 HIS B N 1
ATOM 3073 C CA . HIS B 1 23 ? 5.867 42.281 3.449 1 39.31 23 HIS B CA 1
ATOM 3074 C C . HIS B 1 23 ? 6.258 41.344 2.301 1 39.31 23 HIS B C 1
ATOM 3076 O O . HIS B 1 23 ? 6.922 41.781 1.354 1 39.31 23 HIS B O 1
ATOM 3082 N N . ARG B 1 24 ? 6.703 40.188 2.604 1 44.28 24 ARG B N 1
ATOM 3083 C CA . ARG B 1 24 ? 7.008 39.375 1.421 1 44.28 24 ARG B CA 1
ATOM 3084 C C . ARG B 1 24 ? 5.922 39.531 0.363 1 44.28 24 ARG B C 1
ATOM 3086 O O . ARG B 1 24 ? 4.754 39.75 0.692 1 44.28 24 ARG B O 1
ATOM 3093 N N . THR B 1 25 ? 6.441 39.562 -0.85 1 43.09 25 THR B N 1
ATOM 3094 C CA . THR B 1 25 ? 5.754 39.844 -2.107 1 43.09 25 THR B CA 1
ATOM 3095 C C . THR B 1 25 ? 4.547 38.906 -2.279 1 43.09 25 THR B C 1
ATOM 3097 O O . THR B 1 25 ? 4.625 37.719 -2.01 1 43.09 25 THR B O 1
ATOM 3100 N N . ALA B 1 26 ? 3.398 39.469 -2.299 1 43.44 26 ALA B N 1
ATOM 3101 C CA . ALA B 1 26 ? 2.053 39 -2.625 1 43.44 26 ALA B CA 1
ATOM 3102 C C . ALA B 1 26 ? 2.088 37.938 -3.719 1 43.44 26 ALA B C 1
ATOM 3104 O O . ALA B 1 26 ? 2.682 38.156 -4.777 1 43.44 26 ALA B O 1
ATOM 3105 N N . VAL B 1 27 ? 2.295 36.688 -3.398 1 51.62 27 VAL B N 1
ATOM 3106 C CA . VAL B 1 27 ? 2.086 35.625 -4.383 1 51.62 27 VAL B CA 1
ATOM 3107 C C . VAL B 1 27 ? 0.972 36.031 -5.344 1 51.62 27 VAL B C 1
ATOM 3109 O O . VAL B 1 27 ? -0.05 36.562 -4.926 1 51.62 27 VAL B O 1
ATOM 3112 N N . PRO B 1 28 ? 1.269 36.094 -6.602 1 49.31 28 PRO B N 1
ATOM 3113 C CA . PRO B 1 28 ? 0.229 36.469 -7.566 1 49.31 28 PRO B CA 1
ATOM 3114 C C . PRO B 1 28 ? -1.099 35.75 -7.301 1 49.31 28 PRO B C 1
ATOM 3116 O O . PRO B 1 28 ? -1.112 34.594 -6.879 1 49.31 28 PRO B O 1
ATOM 3119 N N . ALA B 1 29 ? -2.252 36.5 -7.102 1 56.66 29 ALA B N 1
ATOM 3120 C CA . ALA B 1 29 ? -3.674 36.312 -6.832 1 56.66 29 ALA B CA 1
ATOM 3121 C C . ALA B 1 29 ? -4.215 35.062 -7.555 1 56.66 29 ALA B C 1
ATOM 3123 O O . ALA B 1 29 ? -5.16 34.438 -7.086 1 56.66 29 ALA B O 1
ATOM 3124 N N . LYS B 1 30 ? -3.438 34.531 -8.625 1 74.62 30 LYS B N 1
ATOM 3125 C CA . LYS B 1 30 ? -4.246 33.656 -9.469 1 74.62 30 LYS B CA 1
ATOM 3126 C C . LYS B 1 30 ? -3.936 32.188 -9.18 1 74.62 30 LYS B C 1
ATOM 3128 O O . LYS B 1 30 ? -4.777 31.297 -9.406 1 74.62 30 LYS B O 1
ATOM 3133 N N . ARG B 1 31 ? -2.783 31.938 -8.461 1 87.12 31 ARG B N 1
ATOM 3134 C CA . ARG B 1 31 ? -2.434 30.531 -8.297 1 87.12 31 ARG B CA 1
ATOM 3135 C C . ARG B 1 31 ? -2.928 30 -6.957 1 87.12 31 ARG B C 1
ATOM 3137 O O . ARG B 1 31 ? -2.85 30.688 -5.941 1 87.12 31 ARG B O 1
ATOM 3144 N N . ASP B 1 32 ? -3.447 28.844 -6.996 1 92.88 32 ASP B N 1
ATOM 3145 C CA . ASP B 1 32 ? -3.955 28.219 -5.777 1 92.88 32 ASP B CA 1
ATOM 3146 C C . ASP B 1 32 ? -2.854 28.094 -4.73 1 92.88 32 ASP B C 1
ATOM 3148 O O . ASP B 1 32 ? -1.741 27.656 -5.043 1 92.88 32 ASP B O 1
ATOM 3152 N N . GLN B 1 33 ? -3.105 28.484 -3.564 1 93.69 33 GLN B N 1
ATOM 3153 C CA . GLN B 1 33 ? -2.133 28.484 -2.477 1 93.69 33 GLN B CA 1
ATOM 3154 C C . GLN B 1 33 ? -1.531 27.094 -2.293 1 93.69 33 GLN B C 1
ATOM 3156 O O . GLN B 1 33 ? -0.353 26.953 -1.954 1 93.69 33 GLN B O 1
ATOM 3161 N N . ALA B 1 34 ? -2.301 26 -2.422 1 95.69 34 ALA B N 1
ATOM 3162 C CA . ALA B 1 34 ? -1.803 24.625 -2.289 1 95.69 34 ALA B CA 1
ATOM 3163 C C . ALA B 1 34 ? -0.717 24.328 -3.322 1 95.69 34 ALA B C 1
ATOM 3165 O O . ALA B 1 34 ? 0.258 23.641 -3.027 1 95.69 34 ALA B O 1
ATOM 3166 N N . GLU B 1 35 ? -0.873 24.859 -4.5 1 95.19 35 GLU B N 1
ATOM 3167 C CA . GLU B 1 35 ? 0.113 24.688 -5.562 1 95.19 35 GLU B CA 1
ATOM 3168 C C . GLU B 1 35 ? 1.407 25.422 -5.242 1 95.19 35 GLU B C 1
ATOM 3170 O O . GLU B 1 35 ? 2.5 24.938 -5.527 1 95.19 35 GLU B O 1
ATOM 3175 N N . VAL B 1 36 ? 1.22 26.562 -4.75 1 95.62 36 VAL B N 1
ATOM 3176 C CA . VAL B 1 36 ? 2.381 27.359 -4.363 1 95.62 36 VAL B CA 1
ATOM 3177 C C . VAL B 1 36 ? 3.18 26.609 -3.291 1 95.62 36 VAL B C 1
ATOM 3179 O O . VAL B 1 36 ? 4.395 26.453 -3.414 1 95.62 36 VAL B O 1
ATOM 3182 N N . LEU B 1 37 ? 2.516 26.156 -2.314 1 96.38 37 LEU B N 1
ATOM 3183 C CA . LEU B 1 37 ? 3.168 25.484 -1.199 1 96.38 37 LEU B CA 1
ATOM 3184 C C . LEU B 1 37 ? 3.77 24.156 -1.645 1 96.38 37 LEU B C 1
ATOM 3186 O O . LEU B 1 37 ? 4.812 23.734 -1.135 1 96.38 37 LEU B O 1
ATOM 3190 N N . ARG B 1 38 ? 3.109 23.5 -2.6 1 96.69 38 ARG B N 1
ATOM 3191 C CA . ARG B 1 38 ? 3.607 22.25 -3.17 1 96.69 38 ARG B CA 1
ATOM 3192 C C . ARG B 1 38 ? 5.016 22.422 -3.727 1 96.69 38 ARG B C 1
ATOM 3194 O O . ARG B 1 38 ? 5.926 21.672 -3.375 1 96.69 38 ARG B O 1
ATOM 3201 N N . VAL B 1 39 ? 5.195 23.406 -4.5 1 97.12 39 VAL B N 1
ATOM 3202 C CA . VAL B 1 39 ? 6.477 23.641 -5.164 1 97.12 39 VAL B CA 1
ATOM 3203 C C . VAL B 1 39 ? 7.504 24.125 -4.148 1 97.12 39 VAL B C 1
ATOM 3205 O O . VAL B 1 39 ? 8.664 23.703 -4.172 1 97.12 39 VAL B O 1
ATOM 3208 N N . ARG B 1 40 ? 7.066 24.984 -3.275 1 96.5 40 ARG B N 1
ATOM 3209 C CA . ARG B 1 40 ? 7.98 25.484 -2.254 1 96.5 40 ARG B CA 1
ATOM 3210 C C . ARG B 1 40 ? 8.453 24.359 -1.338 1 96.5 40 ARG B C 1
ATOM 3212 O O . ARG B 1 40 ? 9.617 24.328 -0.941 1 96.5 40 ARG B O 1
ATOM 3219 N N . TYR B 1 41 ? 7.547 23.516 -0.973 1 95.56 41 TYR B N 1
ATOM 3220 C CA . TYR B 1 41 ? 7.895 22.375 -0.134 1 95.56 41 TYR B CA 1
ATOM 3221 C C . TYR B 1 41 ? 8.961 21.516 -0.803 1 95.56 41 TYR B C 1
ATOM 3223 O O . TYR B 1 41 ? 9.93 21.109 -0.162 1 95.56 41 TYR B O 1
ATOM 3231 N N . TRP B 1 42 ? 8.734 21.219 -2.049 1 95.94 42 TRP B N 1
ATOM 3232 C CA . TRP B 1 42 ? 9.68 20.453 -2.85 1 95.94 42 TRP B CA 1
ATOM 3233 C C . TRP B 1 42 ? 11.031 21.172 -2.928 1 95.94 42 TRP B C 1
ATOM 3235 O O . TRP B 1 42 ? 12.07 20.562 -2.666 1 95.94 42 TRP B O 1
ATOM 3245 N N . TYR B 1 43 ? 11.047 22.453 -3.252 1 96.25 43 TYR B N 1
ATOM 3246 C CA . TYR B 1 43 ? 12.258 23.266 -3.371 1 96.25 43 TYR B CA 1
ATOM 3247 C C . TYR B 1 43 ? 13.047 23.266 -2.068 1 96.25 43 TYR B C 1
ATOM 3249 O O . TYR B 1 43 ? 14.258 23.016 -2.066 1 96.25 43 TYR B O 1
ATOM 3257 N N . GLU B 1 44 ? 12.352 23.531 -0.985 1 94.31 44 GLU B N 1
ATOM 3258 C CA . GLU B 1 44 ? 13.016 23.578 0.314 1 94.31 44 GLU B CA 1
ATOM 3259 C C . GLU B 1 44 ? 13.562 22.219 0.71 1 94.31 44 GLU B C 1
ATOM 3261 O O . GLU B 1 44 ? 14.602 22.125 1.37 1 94.31 44 GLU B O 1
ATOM 3266 N N . GLY B 1 45 ? 12.852 21.172 0.32 1 92.25 45 GLY B N 1
ATOM 3267 C CA . GLY B 1 45 ? 13.367 19.844 0.548 1 92.25 45 GLY B CA 1
ATOM 3268 C C . GLY B 1 45 ? 14.695 19.578 -0.146 1 92.25 45 GLY B C 1
ATOM 3269 O O . GLY B 1 45 ? 15.602 18.984 0.436 1 92.25 45 GLY B O 1
ATOM 3270 N N . LEU B 1 46 ? 14.773 20.016 -1.365 1 94.12 46 LEU B N 1
ATOM 3271 C CA . LEU B 1 46 ? 16.016 19.875 -2.123 1 94.12 46 LEU B CA 1
ATOM 3272 C C . LEU B 1 46 ? 17.141 20.688 -1.488 1 94.12 46 LEU B C 1
ATOM 3274 O O . LEU B 1 46 ? 18.266 20.203 -1.389 1 94.12 46 LEU B O 1
ATOM 3278 N N . ARG B 1 47 ? 16.797 21.859 -1.138 1 94.12 47 ARG B N 1
ATOM 3279 C CA . ARG B 1 47 ? 17.781 22.734 -0.502 1 94.12 47 ARG B CA 1
ATOM 3280 C C . ARG B 1 47 ? 18.375 22.078 0.743 1 94.12 47 ARG B C 1
ATOM 3282 O O . ARG B 1 47 ? 19.594 22.047 0.917 1 94.12 47 ARG B O 1
ATOM 3289 N N . GLN B 1 48 ? 17.578 21.531 1.504 1 87.5 48 GLN B N 1
ATOM 3290 C CA . GLN B 1 48 ? 18.016 20.906 2.752 1 87.5 48 GLN B CA 1
ATOM 3291 C C . GLN B 1 48 ? 18.875 19.672 2.486 1 87.5 48 GLN B C 1
ATOM 3293 O O . GLN B 1 48 ? 19.922 19.5 3.115 1 87.5 48 GLN B O 1
ATOM 3298 N N . ARG B 1 49 ? 18.469 18.891 1.608 1 87.62 49 ARG B N 1
ATOM 3299 C CA . ARG B 1 49 ? 19.125 17.609 1.385 1 87.62 49 ARG B CA 1
ATOM 3300 C C . ARG B 1 49 ? 20.453 17.797 0.648 1 87.62 49 ARG B C 1
ATOM 3302 O O . ARG B 1 49 ? 21.375 16.984 0.802 1 87.62 49 ARG B O 1
ATOM 3309 N N . THR B 1 50 ? 20.516 18.844 -0.16 1 91.69 50 THR B N 1
ATOM 3310 C CA . THR B 1 50 ? 21.75 19.094 -0.892 1 91.69 50 THR B CA 1
ATOM 3311 C C . THR B 1 50 ? 22.688 19.984 -0.08 1 91.69 50 THR B C 1
ATOM 3313 O O . THR B 1 50 ? 23.891 20.031 -0.357 1 91.69 50 THR B O 1
ATOM 3316 N N . GLY B 1 51 ? 22.125 20.734 0.869 1 91.69 51 GLY B N 1
ATOM 3317 C CA . GLY B 1 51 ? 22.906 21.672 1.654 1 91.69 51 GLY B CA 1
ATOM 3318 C C . GLY B 1 51 ? 23.203 22.969 0.926 1 91.69 51 GLY B C 1
ATOM 3319 O O . GLY B 1 51 ? 24 23.781 1.387 1 91.69 51 GLY B O 1
ATOM 3320 N N . LEU B 1 52 ? 22.531 23.109 -0.175 1 92.56 52 LEU B N 1
ATOM 3321 C CA . LEU B 1 52 ? 22.734 24.312 -0.963 1 92.56 52 LEU B CA 1
ATOM 3322 C C . LEU B 1 52 ? 21.797 25.438 -0.505 1 92.56 52 LEU B C 1
ATOM 3324 O O . LEU B 1 52 ? 20.594 25.203 -0.34 1 92.56 52 LEU B O 1
ATOM 3328 N N . ALA B 1 53 ? 22.25 26.609 -0.399 1 90.06 53 ALA B N 1
ATOM 3329 C CA . ALA B 1 53 ? 21.547 27.656 0.333 1 90.06 53 ALA B CA 1
ATOM 3330 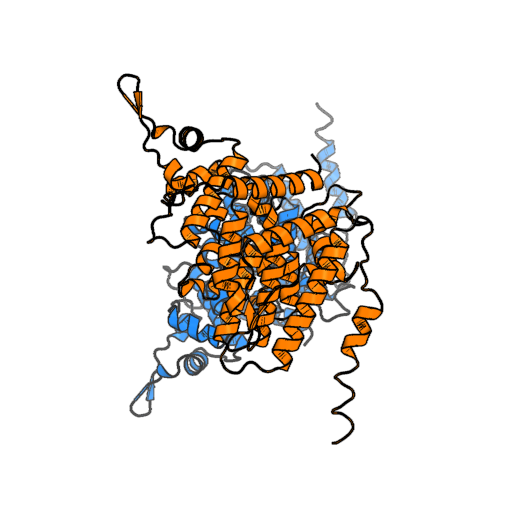C C . ALA B 1 53 ? 20.703 28.516 -0.611 1 90.06 53 ALA B C 1
ATOM 3332 O O . ALA B 1 53 ? 19.703 29.109 -0.199 1 90.06 53 ALA B O 1
ATOM 3333 N N . THR B 1 54 ? 21.141 28.562 -1.878 1 92.12 54 THR B N 1
ATOM 3334 C CA . THR B 1 54 ? 20.469 29.531 -2.736 1 92.12 54 THR B CA 1
ATOM 3335 C C . THR B 1 54 ? 19.891 28.844 -3.98 1 92.12 54 THR B C 1
ATOM 3337 O O . THR B 1 54 ? 20.359 27.766 -4.367 1 92.12 54 THR B O 1
ATOM 3340 N N . ALA B 1 55 ? 18.953 29.594 -4.551 1 93.44 55 ALA B N 1
ATOM 3341 C CA . ALA B 1 55 ? 18.359 29.125 -5.801 1 93.44 55 ALA B CA 1
ATOM 3342 C C . ALA B 1 55 ? 19.406 29.062 -6.91 1 93.44 55 ALA B C 1
ATOM 3344 O O . ALA B 1 55 ? 19.375 28.156 -7.754 1 93.44 55 ALA B O 1
ATOM 3345 N N . TYR B 1 56 ? 20.219 29.953 -6.863 1 91.38 56 TYR B N 1
ATOM 3346 C CA . TYR B 1 56 ? 21.281 30.031 -7.852 1 91.38 56 TYR B CA 1
ATOM 3347 C C . TYR B 1 56 ? 22.156 28.781 -7.797 1 91.38 56 TYR B C 1
ATOM 3349 O O . TYR B 1 56 ? 22.469 28.188 -8.836 1 91.38 56 TYR B O 1
ATOM 3357 N N . LYS B 1 57 ? 22.609 28.359 -6.613 1 93.44 57 LYS B N 1
ATOM 3358 C CA . LYS B 1 57 ? 23.469 27.188 -6.43 1 93.44 57 LYS B CA 1
ATOM 3359 C C . LYS B 1 57 ? 22.734 25.906 -6.801 1 93.44 57 LYS B C 1
ATOM 3361 O O . LYS B 1 57 ? 23.328 24.969 -7.336 1 93.44 57 LYS B O 1
ATOM 3366 N N . LEU B 1 58 ? 21.453 25.891 -6.496 1 95.31 58 LEU B N 1
ATOM 3367 C CA . LEU B 1 58 ? 20.641 24.734 -6.863 1 95.31 58 LEU B CA 1
ATOM 3368 C C . LEU B 1 58 ? 20.531 24.609 -8.375 1 95.31 58 LEU B C 1
ATOM 3370 O O . LEU B 1 58 ? 20.609 23.5 -8.922 1 95.31 58 LEU B O 1
ATOM 3374 N N . GLU B 1 59 ? 20.297 25.703 -9.008 1 93.62 59 GLU B N 1
ATOM 3375 C CA . GLU B 1 59 ? 20.219 25.688 -10.469 1 93.62 59 GLU B CA 1
ATOM 3376 C C . GLU B 1 59 ? 21.547 25.234 -11.078 1 93.62 59 GLU B C 1
ATOM 3378 O O . GLU B 1 59 ? 21.547 24.453 -12.039 1 93.62 59 GLU B O 1
ATOM 3383 N N . GLN B 1 60 ? 22.609 25.672 -10.523 1 91.5 60 GLN B N 1
ATOM 3384 C CA . GLN B 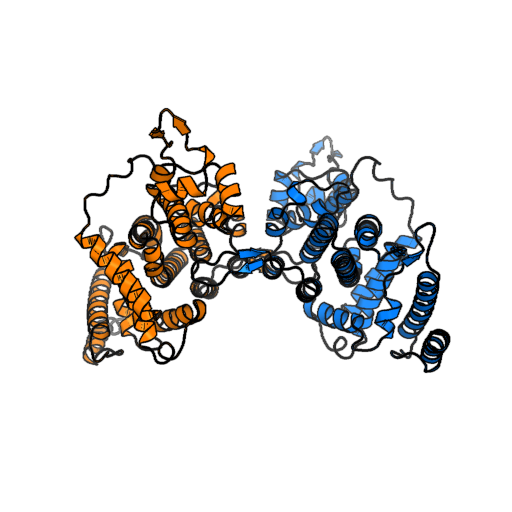1 60 ? 23.922 25.25 -10.984 1 91.5 60 GLN B CA 1
ATOM 3385 C C . GLN B 1 60 ? 24.125 23.75 -10.797 1 91.5 60 GLN B C 1
ATOM 3387 O O . GLN B 1 60 ? 24.734 23.078 -11.641 1 91.5 60 GLN B O 1
ATOM 3392 N N . HIS B 1 61 ? 23.656 23.312 -9.719 1 94.44 61 HIS B N 1
ATOM 3393 C CA . HIS B 1 61 ? 23.875 21.922 -9.328 1 94.44 61 HIS B CA 1
ATOM 3394 C C . HIS B 1 61 ? 23.031 20.984 -10.18 1 94.44 61 HIS B C 1
ATOM 3396 O O . HIS B 1 61 ? 23.516 19.953 -10.648 1 94.44 61 HIS B O 1
ATOM 3402 N N . PHE B 1 62 ? 21.734 21.359 -10.453 1 94.62 62 PHE B N 1
ATOM 3403 C CA . PHE B 1 62 ? 20.812 20.438 -11.086 1 94.62 62 PHE B CA 1
ATOM 3404 C C . PHE B 1 62 ? 20.688 20.734 -12.57 1 94.62 62 PHE B C 1
ATOM 3406 O O . PHE B 1 62 ? 20.328 19.844 -13.359 1 94.62 62 PHE B O 1
ATOM 3413 N N . GLU B 1 63 ? 20.844 21.969 -12.984 1 92.88 63 GLU B N 1
ATOM 3414 C CA . GLU B 1 63 ? 20.734 22.375 -14.383 1 92.88 63 GLU B CA 1
ATOM 3415 C C . GLU B 1 63 ? 21.938 23.219 -14.82 1 92.88 63 GLU B C 1
ATOM 3417 O O . GLU B 1 63 ? 21.766 24.359 -15.25 1 92.88 63 GLU B O 1
ATOM 3422 N N . PRO B 1 64 ? 23.078 22.594 -14.859 1 89.25 64 PRO B N 1
ATOM 3423 C CA . PRO B 1 64 ? 24.25 23.375 -15.281 1 89.25 64 PRO B CA 1
ATOM 3424 C C . PRO B 1 64 ? 24.141 23.875 -16.719 1 89.25 64 PRO B C 1
ATOM 3426 O O . PRO B 1 64 ? 24.719 24.922 -17.047 1 89.25 64 PRO B O 1
ATOM 3429 N N . GLU B 1 65 ? 23.375 23.172 -17.469 1 86.25 65 GLU B N 1
ATOM 3430 C CA . GLU B 1 65 ? 23.219 23.5 -18.891 1 86.25 65 GLU B CA 1
ATOM 3431 C C . GLU B 1 65 ? 22.453 24.812 -19.062 1 86.25 65 GLU B C 1
ATOM 3433 O O . GLU B 1 65 ? 22.469 25.406 -20.141 1 86.25 65 GLU B O 1
ATOM 3438 N N . SER B 1 66 ? 21.828 25.234 -18.016 1 82.94 66 SER B N 1
ATOM 3439 C CA . SER B 1 66 ? 21.047 26.453 -18.094 1 82.94 66 SER B CA 1
ATOM 3440 C C . SER B 1 66 ? 21.938 27.688 -18.047 1 82.94 66 SER B C 1
ATOM 3442 O O . SER B 1 66 ? 21.484 28.797 -18.344 1 82.94 66 SER B O 1
ATOM 3444 N N . PHE B 1 67 ? 23.188 27.5 -17.719 1 83.62 67 PHE B N 1
ATOM 3445 C CA . PHE B 1 67 ? 24.109 28.625 -17.609 1 83.62 67 PHE B CA 1
ATOM 3446 C C . PHE B 1 67 ? 24.891 28.828 -18.891 1 83.62 67 PHE B C 1
ATOM 3448 O O . PHE B 1 67 ? 25.391 27.859 -19.484 1 83.62 67 PHE B O 1
ATOM 3455 N N . ARG B 1 68 ? 24.609 29.953 -19.469 1 79.19 68 ARG B N 1
ATOM 3456 C CA . ARG B 1 68 ? 25.359 30.312 -20.672 1 79.19 68 ARG B CA 1
ATOM 3457 C C . ARG B 1 68 ? 26.375 31.406 -20.359 1 79.19 68 ARG B C 1
ATOM 3459 O O . ARG B 1 68 ? 26.094 32.344 -19.594 1 79.19 68 ARG B O 1
ATOM 3466 N N . LYS B 1 69 ? 27.609 31.125 -20.719 1 73.69 69 LYS B N 1
ATOM 3467 C CA . LYS B 1 69 ? 28.672 32.125 -20.562 1 73.69 69 LYS B CA 1
ATOM 3468 C C . LYS B 1 69 ? 28.891 32.875 -21.875 1 73.69 69 LYS B C 1
ATOM 3470 O O . LYS B 1 69 ? 29.203 32.281 -22.906 1 73.69 69 LYS B O 1
ATOM 3475 N N . GLN B 1 70 ? 28.172 33.969 -21.906 1 69.5 70 GLN B N 1
ATOM 3476 C CA . GLN B 1 70 ? 28.516 34.844 -23.031 1 69.5 70 GLN B CA 1
ATOM 3477 C C . GLN B 1 70 ? 29.344 36.031 -22.562 1 69.5 70 GLN B C 1
ATOM 3479 O O . GLN B 1 70 ? 28.906 36.781 -21.703 1 69.5 70 GLN B O 1
ATOM 3484 N N . ASP B 1 71 ? 30.484 36.375 -23.234 1 68.12 71 ASP B N 1
ATOM 3485 C CA . ASP B 1 71 ? 31.406 37.469 -23.016 1 68.12 71 ASP B CA 1
ATOM 3486 C C . ASP B 1 71 ? 31.766 37.625 -21.547 1 68.12 71 ASP B C 1
ATOM 3488 O O . ASP B 1 71 ? 31.797 38.75 -21 1 68.12 71 ASP B O 1
ATOM 3492 N N . GLY B 1 72 ? 31.844 36.594 -20.734 1 65.88 72 GLY B N 1
ATOM 3493 C CA . GLY B 1 72 ? 32.281 36.625 -19.344 1 65.88 72 GLY B CA 1
ATOM 3494 C C . GLY B 1 72 ? 31.156 36.719 -18.359 1 65.88 72 GLY B C 1
ATOM 3495 O O . GLY B 1 72 ? 31.359 36.625 -17.141 1 65.88 72 GLY B O 1
ATOM 3496 N N . ILE B 1 73 ? 29.969 37.062 -18.906 1 68.06 73 ILE B N 1
ATOM 3497 C CA . ILE B 1 73 ? 28.828 37.219 -18.016 1 68.06 73 ILE B CA 1
ATOM 3498 C C . ILE B 1 73 ? 27.984 35.938 -18.016 1 68.06 73 ILE B C 1
ATOM 3500 O O . ILE B 1 73 ? 27.609 35.438 -19.094 1 68.06 73 ILE B O 1
ATOM 3504 N N . THR B 1 74 ? 27.922 35.406 -16.844 1 72.62 74 THR B N 1
ATOM 3505 C CA . THR B 1 74 ? 27.094 34.219 -16.719 1 72.62 74 THR B CA 1
ATOM 3506 C C . THR B 1 74 ? 25.625 34.562 -16.578 1 72.62 74 THR B C 1
ATOM 3508 O O . THR B 1 74 ? 25.25 35.406 -15.75 1 72.62 74 THR B O 1
ATOM 3511 N N . SER B 1 75 ? 24.812 34.25 -17.594 1 75.38 75 SER B N 1
ATOM 3512 C CA . SER B 1 75 ? 23.375 34.469 -17.5 1 75.38 75 SER B CA 1
ATOM 3513 C C . SER B 1 75 ? 22.641 33.125 -17.281 1 75.38 75 SER B C 1
ATOM 3515 O O . SER B 1 75 ? 23.078 32.094 -17.75 1 75.38 75 SER B O 1
ATOM 3517 N N . ASN B 1 76 ? 21.734 33.25 -16.266 1 73.62 76 ASN B N 1
ATOM 3518 C CA . ASN B 1 76 ? 20.922 32.062 -16.062 1 73.62 76 ASN B CA 1
ATOM 3519 C C . ASN B 1 76 ? 19.438 32.375 -16.141 1 73.62 76 ASN B C 1
ATOM 3521 O O . ASN B 1 76 ? 19.031 33.531 -16.078 1 73.62 76 ASN B O 1
ATOM 3525 N N . ARG B 1 77 ? 18.641 31.453 -16.438 1 77.19 77 ARG B N 1
ATOM 3526 C CA . ARG B 1 77 ? 17.203 31.609 -16.672 1 77.19 77 ARG B CA 1
ATOM 3527 C C . ARG B 1 77 ? 16.469 31.844 -15.359 1 77.19 77 ARG B C 1
ATOM 3529 O O . ARG B 1 77 ? 15.281 32.188 -15.359 1 77.19 77 ARG B O 1
ATOM 3536 N N . CYS B 1 78 ? 17.016 31.797 -14.219 1 81.31 78 CYS B N 1
ATOM 3537 C CA . CYS B 1 78 ? 16.516 32.062 -12.875 1 81.31 78 CYS B CA 1
ATOM 3538 C C . CYS B 1 78 ? 15.273 31.219 -12.594 1 81.31 78 CYS B C 1
ATOM 3540 O O . CYS B 1 78 ? 14.352 31.688 -11.914 1 81.31 78 CYS B O 1
ATOM 3542 N N . LYS B 1 79 ? 15.156 30.062 -13.195 1 89.44 79 LYS B N 1
ATOM 3543 C CA . LYS B 1 79 ? 14.008 29.172 -13.016 1 89.44 79 LYS B CA 1
ATOM 3544 C C . LYS B 1 79 ? 13.836 28.781 -11.555 1 89.44 79 LYS B C 1
ATOM 3546 O O . LYS B 1 79 ? 12.711 28.688 -11.055 1 89.44 79 LYS B O 1
ATOM 3551 N N . TRP B 1 80 ? 14.867 28.672 -10.93 1 94.38 80 TRP B N 1
ATOM 3552 C CA . TRP B 1 80 ? 14.836 28.109 -9.586 1 94.38 80 TRP B CA 1
ATOM 3553 C C . TRP B 1 80 ? 14.391 29.156 -8.57 1 94.38 80 TRP B C 1
ATOM 3555 O O . TRP B 1 80 ? 13.906 28.828 -7.488 1 94.38 80 TRP B O 1
ATOM 3565 N N . GLN B 1 81 ? 14.617 30.406 -8.898 1 92.44 81 GLN B N 1
ATOM 3566 C CA . GLN B 1 81 ? 14.039 31.453 -8.07 1 92.44 81 GLN B CA 1
ATOM 3567 C C . GLN B 1 81 ? 12.516 31.406 -8.102 1 92.44 81 GLN B C 1
ATOM 3569 O O . GLN B 1 81 ? 11.859 31.688 -7.098 1 92.44 81 GLN B O 1
ATOM 3574 N N . ARG B 1 82 ? 12.008 31.062 -9.219 1 92.5 82 ARG B N 1
ATOM 3575 C CA . ARG B 1 82 ? 10.562 30.922 -9.375 1 92.5 82 ARG B CA 1
ATOM 3576 C C . ARG B 1 82 ? 10.047 29.688 -8.648 1 92.5 82 ARG B C 1
ATOM 3578 O O . ARG B 1 82 ? 8.922 29.688 -8.141 1 92.5 82 ARG B O 1
ATOM 3585 N N . TYR B 1 83 ? 10.883 28.641 -8.641 1 94.81 83 TYR B N 1
ATOM 3586 C CA . TYR B 1 83 ? 10.516 27.484 -7.836 1 94.81 83 TYR B CA 1
ATOM 3587 C C . TYR B 1 83 ? 10.484 27.844 -6.352 1 94.81 83 TYR B C 1
ATOM 3589 O O . TYR B 1 83 ? 9.57 27.453 -5.629 1 94.81 83 TYR B O 1
ATOM 3597 N N . ALA B 1 84 ? 11.43 28.656 -5.922 1 94.56 84 ALA B N 1
ATOM 3598 C CA . ALA B 1 84 ? 11.531 29.078 -4.523 1 94.56 84 ALA B CA 1
ATOM 3599 C C . ALA B 1 84 ? 10.297 29.859 -4.098 1 94.56 84 ALA B C 1
ATOM 3601 O O . ALA B 1 84 ? 9.852 29.766 -2.951 1 94.56 84 ALA B O 1
ATOM 3602 N N . ALA B 1 85 ? 9.781 30.547 -5.031 1 92.38 85 ALA B N 1
ATOM 3603 C CA . ALA B 1 85 ? 8.617 31.375 -4.75 1 92.38 85 ALA B CA 1
ATOM 3604 C C . ALA B 1 85 ? 7.32 30.609 -5 1 92.38 85 ALA B C 1
ATOM 3606 O O . ALA B 1 85 ? 6.23 31.094 -4.691 1 92.38 85 ALA B O 1
ATOM 3607 N N . GLY B 1 86 ? 7.402 29.438 -5.527 1 93.81 86 GLY B N 1
ATOM 3608 C CA . GLY B 1 86 ? 6.234 28.625 -5.816 1 93.81 86 GLY B CA 1
ATOM 3609 C C . GLY B 1 86 ? 5.469 29.078 -7.039 1 93.81 86 GLY B C 1
ATOM 3610 O O . GLY B 1 86 ? 4.285 28.766 -7.195 1 93.81 86 GLY B O 1
ATOM 3611 N N . ARG B 1 87 ? 6.102 29.797 -7.902 1 91.25 87 ARG B N 1
ATOM 3612 C CA . ARG B 1 87 ? 5.426 30.422 -9.031 1 91.25 87 ARG B CA 1
ATOM 3613 C C . ARG B 1 87 ? 5.348 29.469 -10.227 1 91.25 87 ARG B C 1
ATOM 3615 O O . ARG B 1 87 ? 4.426 29.562 -11.039 1 91.25 87 ARG B O 1
ATOM 3622 N N . HIS B 1 88 ? 6.27 28.625 -10.383 1 92.88 88 HIS B N 1
ATOM 3623 C CA . HIS B 1 88 ? 6.301 27.672 -11.492 1 92.88 88 HIS B CA 1
ATOM 3624 C C . HIS B 1 88 ? 6.516 26.25 -11 1 92.88 88 HIS B C 1
ATOM 3626 O O . HIS B 1 88 ? 7.195 26.031 -9.992 1 92.88 88 HIS B O 1
ATOM 3632 N N . THR B 1 89 ? 5.949 25.359 -11.68 1 95 89 THR B N 1
ATOM 3633 C CA . THR B 1 89 ? 6.125 23.938 -11.398 1 95 89 THR B CA 1
ATOM 3634 C C . THR B 1 89 ? 7.145 23.312 -12.352 1 95 89 THR B C 1
ATOM 3636 O O . THR B 1 89 ? 7.094 23.562 -13.562 1 95 89 THR B O 1
ATOM 3639 N N . PRO B 1 90 ? 8.094 22.609 -11.82 1 95.38 90 PRO B N 1
ATOM 3640 C CA . PRO B 1 90 ? 9.07 21.984 -12.711 1 95.38 90 PRO B CA 1
ATOM 3641 C C . PRO B 1 90 ? 8.43 20.984 -13.68 1 95.38 90 PRO B C 1
ATOM 3643 O O . PRO B 1 90 ? 7.461 20.312 -13.32 1 95.38 90 PRO B O 1
ATOM 3646 N N . GLN B 1 91 ? 8.969 20.891 -14.805 1 93.69 91 GLN B N 1
ATOM 3647 C CA . GLN B 1 91 ? 8.523 19.906 -15.797 1 93.69 91 GLN B CA 1
ATOM 3648 C C . GLN B 1 91 ? 8.812 18.484 -15.328 1 93.69 91 GLN B C 1
ATOM 3650 O O . GLN B 1 91 ? 9.75 18.25 -14.562 1 93.69 91 GLN B O 1
ATOM 3655 N N . ALA B 1 92 ? 8.055 17.609 -15.867 1 92.94 92 ALA B N 1
ATOM 3656 C 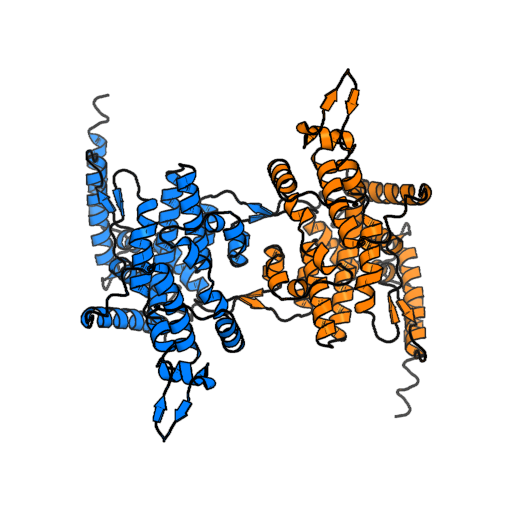CA . ALA B 1 92 ? 8.125 16.219 -15.438 1 92.94 92 ALA B CA 1
ATOM 3657 C C . ALA B 1 92 ? 9.516 15.641 -15.672 1 92.94 92 ALA B C 1
ATOM 3659 O O . ALA B 1 92 ? 10.047 14.922 -14.82 1 92.94 92 ALA B O 1
ATOM 3660 N N . LYS B 1 93 ? 10.125 15.922 -16.766 1 92.62 93 LYS B N 1
ATOM 3661 C CA . LYS B 1 93 ? 11.438 15.383 -17.109 1 92.62 93 LYS B CA 1
ATOM 3662 C C . LYS B 1 93 ? 12.5 15.867 -16.109 1 92.62 93 LYS B C 1
ATOM 3664 O O . LYS B 1 93 ? 13.328 15.078 -15.656 1 92.62 93 LYS B O 1
ATOM 3669 N N . LEU B 1 94 ? 12.477 17.109 -15.836 1 93.88 94 LEU B N 1
ATOM 3670 C CA . LEU B 1 94 ? 13.422 17.688 -14.883 1 93.88 94 LEU B CA 1
ATOM 3671 C C . LEU B 1 94 ? 13.227 17.078 -13.492 1 93.88 94 LEU B C 1
ATOM 3673 O O . LEU B 1 94 ? 14.195 16.703 -12.828 1 93.88 94 LEU B O 1
ATOM 3677 N N . ALA B 1 95 ? 11.938 17 -13.078 1 95.69 95 ALA B N 1
ATOM 3678 C CA . ALA B 1 95 ? 11.625 16.438 -11.766 1 95.69 95 ALA B CA 1
ATOM 3679 C C . ALA B 1 95 ? 12.141 15.008 -11.648 1 95.69 95 ALA B C 1
ATOM 3681 O O . ALA B 1 95 ? 12.672 14.617 -10.602 1 95.69 95 ALA B O 1
ATOM 3682 N N . ALA B 1 96 ? 11.984 14.289 -12.727 1 92.38 96 ALA B N 1
ATOM 3683 C CA . ALA B 1 96 ? 12.453 12.906 -12.734 1 92.38 96 ALA B CA 1
ATOM 3684 C C . ALA B 1 96 ? 13.977 12.844 -12.633 1 92.38 96 ALA B C 1
ATOM 3686 O O . ALA B 1 96 ? 14.523 11.992 -11.93 1 92.38 96 ALA B O 1
ATOM 3687 N N . ARG B 1 97 ? 14.648 13.672 -13.352 1 94.31 97 ARG B N 1
ATOM 3688 C CA . ARG B 1 97 ? 16.109 13.734 -13.305 1 94.31 97 ARG B CA 1
ATOM 3689 C C . ARG B 1 97 ? 16.594 14.086 -11.906 1 94.31 97 ARG B C 1
ATOM 3691 O O . ARG B 1 97 ? 17.578 13.516 -11.422 1 94.31 97 ARG B O 1
ATOM 3698 N N . ILE B 1 98 ? 15.961 15.008 -11.328 1 95.12 98 ILE B N 1
ATOM 3699 C CA . ILE B 1 98 ? 16.344 15.445 -9.984 1 95.12 98 ILE B CA 1
ATOM 3700 C C . ILE B 1 98 ? 16.109 14.305 -8.992 1 95.12 98 ILE B C 1
ATOM 3702 O O . ILE B 1 98 ? 16.922 14.078 -8.094 1 95.12 98 ILE B O 1
ATOM 3706 N N . ASP B 1 99 ? 15.008 13.586 -9.18 1 92.81 99 ASP B N 1
ATOM 3707 C CA . ASP B 1 99 ? 14.68 12.477 -8.289 1 92.81 99 ASP B CA 1
ATOM 3708 C C . ASP B 1 99 ? 15.742 11.383 -8.359 1 92.81 99 ASP B C 1
ATOM 3710 O O . ASP B 1 99 ? 15.977 10.672 -7.387 1 92.81 99 ASP B O 1
ATOM 3714 N N . ALA B 1 100 ? 16.391 11.242 -9.492 1 90.31 100 ALA B N 1
ATOM 3715 C CA . ALA B 1 100 ? 17.469 10.273 -9.633 1 90.31 100 ALA B CA 1
ATOM 3716 C C . ALA B 1 100 ? 18.641 10.625 -8.727 1 90.31 100 ALA B C 1
ATOM 3718 O O . ALA B 1 100 ? 19.344 9.734 -8.219 1 90.31 100 ALA B O 1
ATOM 3719 N N . ARG B 1 101 ? 18.828 11.922 -8.445 1 91.69 101 ARG B N 1
ATOM 3720 C CA . ARG B 1 101 ? 19.938 12.398 -7.613 1 91.69 101 ARG B CA 1
ATOM 3721 C C . ARG B 1 101 ? 19.5 12.531 -6.156 1 91.69 101 ARG B C 1
ATOM 3723 O O . ARG B 1 101 ? 20.312 12.328 -5.246 1 91.69 101 ARG B O 1
ATOM 3730 N N . VAL B 1 102 ? 18.281 12.93 -5.98 1 91.62 102 VAL B N 1
ATOM 3731 C CA . VAL B 1 102 ? 17.719 13.094 -4.645 1 91.62 102 VAL B CA 1
ATOM 3732 C C . VAL B 1 102 ? 16.438 12.266 -4.523 1 91.62 102 VAL B C 1
ATOM 3734 O O . VAL B 1 102 ? 15.336 12.805 -4.562 1 91.62 102 VAL B O 1
ATOM 3737 N N . PRO B 1 103 ? 16.625 11.016 -4.199 1 87.44 103 PRO B N 1
ATOM 3738 C CA . PRO B 1 103 ? 15.484 10.109 -4.176 1 87.44 103 PRO B CA 1
ATOM 3739 C C . PRO B 1 103 ? 14.391 10.562 -3.205 1 87.44 103 PRO B C 1
ATOM 3741 O O . PRO B 1 103 ? 14.695 11 -2.09 1 87.44 103 PRO B O 1
ATOM 3744 N N . GLY B 1 104 ? 13.188 10.5 -3.721 1 88.19 104 GLY B N 1
ATOM 3745 C CA . GLY B 1 104 ? 12.062 10.883 -2.889 1 88.19 104 GLY B CA 1
ATOM 3746 C C . GLY B 1 104 ? 11.539 12.273 -3.195 1 88.19 104 GLY B C 1
ATOM 3747 O O . GLY B 1 104 ? 10.43 12.633 -2.779 1 88.19 104 GLY B O 1
ATOM 3748 N N . SER B 1 105 ? 12.344 13 -3.914 1 92.69 105 SER B N 1
ATOM 3749 C CA . SER B 1 105 ? 11.945 14.367 -4.227 1 92.69 105 SER B CA 1
ATOM 3750 C C . SER B 1 105 ? 10.703 14.391 -5.109 1 92.69 105 SER B C 1
ATOM 3752 O O . SER B 1 105 ? 9.836 15.258 -4.949 1 92.69 105 SER B O 1
ATOM 3754 N N . LEU B 1 106 ? 10.641 13.5 -6.023 1 91.75 106 LEU B N 1
ATOM 3755 C CA . LEU B 1 106 ? 9.477 13.438 -6.902 1 91.75 106 LEU B CA 1
ATOM 3756 C C . LEU B 1 106 ? 8.219 13.086 -6.109 1 91.75 106 LEU B C 1
ATOM 3758 O O . LEU B 1 106 ? 7.141 13.617 -6.391 1 91.75 106 LEU B O 1
ATOM 3762 N N . GLN B 1 107 ? 8.305 12.195 -5.172 1 89.75 107 GLN B N 1
ATOM 3763 C CA . GLN B 1 107 ? 7.18 11.836 -4.312 1 89.75 107 GLN B CA 1
ATOM 3764 C C . GLN B 1 107 ? 6.664 13.039 -3.537 1 89.75 107 GLN B C 1
ATOM 3766 O O . GLN B 1 107 ? 5.461 13.18 -3.32 1 89.75 107 GLN B O 1
ATOM 3771 N N . GLU B 1 108 ? 7.613 13.828 -3.08 1 92.5 108 GLU B N 1
ATOM 3772 C CA . GLU B 1 108 ? 7.223 15.039 -2.365 1 92.5 108 GLU B CA 1
ATOM 3773 C C . GLU B 1 108 ? 6.438 15.984 -3.27 1 92.5 108 GLU B C 1
ATOM 3775 O O . GLU B 1 108 ? 5.41 16.531 -2.859 1 92.5 108 GLU B O 1
ATOM 3780 N N . LEU B 1 109 ? 6.938 16.125 -4.461 1 95.25 109 LEU B N 1
ATOM 3781 C CA . LEU B 1 109 ? 6.332 17.047 -5.418 1 95.25 109 LEU B CA 1
ATOM 3782 C C . LEU B 1 109 ? 4.961 16.547 -5.859 1 95.25 109 LEU B C 1
ATOM 3784 O O . LEU B 1 109 ? 4.047 17.344 -6.09 1 95.25 109 LEU B O 1
ATOM 3788 N N . GLN B 1 110 ? 4.805 15.305 -5.926 1 93.69 110 GLN B N 1
ATOM 3789 C CA . GLN B 1 110 ? 3.564 14.734 -6.445 1 93.69 110 GLN B CA 1
ATOM 3790 C C . GLN B 1 110 ? 2.715 14.148 -5.324 1 93.69 110 GLN B C 1
ATOM 3792 O O . GLN B 1 110 ? 1.834 13.32 -5.57 1 93.69 110 GLN B O 1
ATOM 3797 N N . HIS B 1 111 ? 2.994 14.477 -4.148 1 94.75 111 HIS B N 1
ATOM 3798 C CA . HIS B 1 111 ? 2.268 13.914 -3.018 1 94.75 111 HIS B CA 1
ATOM 3799 C C . HIS B 1 111 ? 0.773 14.203 -3.123 1 94.75 111 HIS B C 1
ATOM 3801 O O . HIS B 1 111 ? 0.375 15.32 -3.471 1 94.75 111 HIS B O 1
ATOM 3807 N N . PRO B 1 112 ? -0.049 13.266 -2.777 1 94.94 112 PRO B N 1
ATOM 3808 C CA . PRO B 1 112 ? -1.498 13.414 -2.924 1 94.94 112 PRO B CA 1
ATOM 3809 C C . PRO B 1 112 ? -2.072 14.523 -2.041 1 94.94 112 PRO B C 1
ATOM 3811 O O . PRO B 1 112 ? -3.133 15.07 -2.346 1 94.94 112 PRO B O 1
ATOM 3814 N N . LEU B 1 113 ? -1.477 14.852 -1.003 1 96.44 113 LEU B N 1
ATOM 3815 C CA . LEU B 1 113 ? -1.964 15.859 -0.074 1 96.44 113 LEU B CA 1
ATOM 3816 C C . LEU B 1 113 ? -2.254 17.172 -0.801 1 96.44 113 LEU B C 1
ATOM 3818 O O . LEU B 1 113 ? -3.246 17.844 -0.509 1 96.44 113 LEU B O 1
ATOM 3822 N N . TRP B 1 114 ? -1.421 17.453 -1.778 1 96.75 114 TRP B N 1
ATOM 3823 C CA . TRP B 1 114 ? -1.544 18.75 -2.451 1 96.75 114 TRP B CA 1
ATOM 3824 C C . TRP B 1 114 ? -2.838 18.812 -3.256 1 96.75 114 TRP B C 1
ATOM 3826 O O . TRP B 1 114 ? -3.492 19.859 -3.295 1 96.75 114 TRP B O 1
ATOM 3836 N N . ALA B 1 115 ? -3.195 17.734 -3.854 1 95.75 115 ALA B N 1
ATOM 3837 C CA . ALA B 1 115 ? -4.406 17.688 -4.672 1 95.75 115 ALA B CA 1
ATOM 3838 C C . ALA B 1 115 ? -5.652 17.875 -3.814 1 95.75 115 ALA B C 1
ATOM 3840 O O . ALA B 1 115 ? -6.602 18.547 -4.227 1 95.75 115 ALA B O 1
ATOM 3841 N N . ILE B 1 116 ? -5.652 17.359 -2.641 1 95.69 116 ILE B N 1
ATOM 3842 C CA . ILE B 1 116 ? -6.855 17.359 -1.814 1 95.69 116 ILE B CA 1
ATOM 3843 C C . ILE B 1 116 ? -6.977 18.688 -1.081 1 95.69 116 ILE B C 1
ATOM 3845 O O . ILE B 1 116 ? -8.055 19.047 -0.604 1 95.69 116 ILE B O 1
ATOM 3849 N N . LEU B 1 117 ? -5.863 19.453 -0.949 1 96.31 117 LEU B N 1
ATOM 3850 C CA . LEU B 1 117 ? -5.859 20.734 -0.257 1 96.31 117 LEU B CA 1
ATOM 3851 C C . LEU B 1 117 ? -6.273 21.859 -1.198 1 96.31 117 LEU B C 1
ATOM 3853 O O . LEU B 1 117 ? -6.457 23 -0.766 1 96.31 117 LEU B O 1
ATOM 3857 N N . LYS B 1 118 ? -6.395 21.547 -2.451 1 93.38 118 LYS B N 1
ATOM 3858 C CA . LYS B 1 118 ? -6.832 22.578 -3.383 1 93.38 118 LYS B CA 1
ATOM 3859 C C . LYS B 1 118 ? -8.219 23.094 -3.021 1 93.38 118 LYS B C 1
ATOM 3861 O O . LYS B 1 118 ? -9.023 22.359 -2.422 1 93.38 118 LYS B O 1
ATOM 3866 N N . HIS B 1 119 ? -8.438 24.25 -3.393 1 88.25 119 HIS B N 1
ATOM 3867 C CA . HIS B 1 119 ? -9.734 24.859 -3.117 1 88.25 119 HIS B CA 1
ATOM 3868 C C . HIS B 1 119 ? -10.867 24.062 -3.746 1 88.25 119 HIS B C 1
ATOM 3870 O O . HIS B 1 119 ? -11.906 23.844 -3.117 1 88.25 119 HIS B O 1
ATOM 3876 N N . GLN B 1 120 ? -10.656 23.625 -4.891 1 87.19 120 GLN B N 1
ATOM 3877 C CA . GLN B 1 120 ? -11.602 22.766 -5.602 1 87.19 120 GLN B CA 1
ATOM 3878 C C . GLN B 1 120 ? -10.906 21.484 -6.102 1 87.19 120 GLN B C 1
ATOM 3880 O O . GLN B 1 120 ? -10.453 21.438 -7.242 1 87.19 120 GLN B O 1
ATOM 3885 N N . PRO B 1 121 ? -10.984 20.547 -5.238 1 87.12 121 PRO B N 1
ATOM 3886 C CA . PRO B 1 121 ? -10.359 19.297 -5.688 1 87.12 121 PRO B CA 1
ATOM 3887 C C . PRO B 1 121 ? -11.094 18.656 -6.859 1 87.12 121 PRO B C 1
ATOM 3889 O O . PRO B 1 121 ? -12.32 18.781 -6.969 1 87.12 121 PRO B O 1
ATOM 3892 N N . SER B 1 122 ? -10.344 18.031 -7.707 1 88.44 122 SER B N 1
ATOM 3893 C CA . SER B 1 122 ? -10.93 17.375 -8.867 1 88.44 122 SER B CA 1
ATOM 3894 C C . SER B 1 122 ? -11.773 16.172 -8.445 1 88.44 122 SER B C 1
ATOM 3896 O O . SER B 1 122 ? -11.68 15.703 -7.309 1 88.44 122 SER B O 1
ATOM 3898 N N . ARG B 1 123 ? -12.602 15.703 -9.328 1 84.81 123 ARG B N 1
ATOM 3899 C CA . ARG B 1 123 ? -13.422 14.523 -9.086 1 84.81 123 ARG B CA 1
ATOM 3900 C C . ARG B 1 123 ? -12.555 13.297 -8.812 1 84.81 123 ARG B C 1
ATOM 3902 O O . ARG B 1 123 ? -12.898 12.461 -7.973 1 84.81 123 ARG B O 1
ATOM 3909 N N . THR B 1 124 ? -11.469 13.258 -9.539 1 82.69 124 THR B N 1
ATOM 3910 C CA . THR B 1 124 ? -10.555 12.133 -9.383 1 82.69 124 THR B CA 1
ATOM 3911 C C . THR B 1 124 ? -9.945 12.133 -7.98 1 82.69 124 THR B C 1
ATOM 3913 O O . THR B 1 124 ? -9.773 11.07 -7.375 1 82.69 124 THR B O 1
ATOM 3916 N N . THR B 1 125 ? -9.711 13.289 -7.547 1 86 125 THR B N 1
ATOM 3917 C CA . THR B 1 125 ? -9.133 13.422 -6.215 1 86 125 THR B CA 1
ATOM 3918 C C . THR B 1 125 ? -10.125 12.992 -5.145 1 86 125 THR B C 1
ATOM 3920 O O . THR B 1 125 ? -9.734 12.461 -4.102 1 86 125 THR B O 1
ATOM 3923 N N . LEU B 1 126 ? -11.32 13.117 -5.523 1 87.44 126 LEU B N 1
ATOM 3924 C CA . LEU B 1 126 ? -12.336 12.82 -4.523 1 87.44 126 LEU B CA 1
ATOM 3925 C C . LEU B 1 126 ? -12.805 11.367 -4.641 1 87.44 126 LEU B C 1
ATOM 3927 O O . LEU B 1 126 ? -13.594 10.898 -3.82 1 87.44 126 LEU B O 1
ATOM 3931 N N . SER B 1 127 ? -12.195 10.695 -5.613 1 87.75 127 SER B N 1
ATOM 3932 C CA . SER B 1 127 ? -12.555 9.297 -5.785 1 87.75 127 SER B CA 1
ATOM 3933 C C . SER B 1 127 ? -11.672 8.391 -4.926 1 87.75 127 SER B C 1
ATOM 3935 O O . SER B 1 127 ? -10.617 8.812 -4.453 1 87.75 127 SER B O 1
ATOM 3937 N N . GLU B 1 128 ? -12.07 7.188 -4.773 1 84.38 128 GLU B N 1
ATOM 3938 C CA . GLU B 1 128 ? -11.359 6.219 -3.939 1 84.38 128 GLU B CA 1
ATOM 3939 C C . GLU B 1 128 ? -9.992 5.887 -4.52 1 84.38 128 GLU B C 1
ATOM 3941 O O . GLU B 1 128 ? -9.109 5.402 -3.803 1 84.38 128 GLU B O 1
ATOM 3946 N N . ALA B 1 129 ? -9.844 6.066 -5.789 1 83.19 129 ALA B N 1
ATOM 3947 C CA . ALA B 1 129 ? -8.555 5.855 -6.434 1 83.19 129 ALA B CA 1
ATOM 3948 C C . ALA B 1 129 ? -7.469 6.699 -5.77 1 83.19 129 ALA B C 1
ATOM 3950 O O . ALA B 1 129 ? -6.293 6.328 -5.773 1 83.19 129 ALA B O 1
ATOM 3951 N N . PHE B 1 130 ? -7.914 7.809 -5.164 1 91.25 130 PHE B N 1
ATOM 3952 C CA . PHE B 1 130 ? -7.023 8.695 -4.426 1 91.25 130 PHE B CA 1
ATOM 3953 C C . PHE B 1 130 ? -6.309 7.941 -3.311 1 91.25 130 PHE B C 1
ATOM 3955 O O . PHE B 1 130 ? -5.102 8.109 -3.117 1 91.25 130 PHE B O 1
ATOM 3962 N N . LEU B 1 131 ? -7.004 7.117 -2.652 1 92.31 131 LEU B N 1
ATOM 3963 C CA . LEU B 1 131 ? -6.484 6.418 -1.48 1 92.31 131 LEU B CA 1
ATOM 3964 C C . LEU B 1 131 ? -5.422 5.398 -1.879 1 92.31 131 LEU B C 1
ATOM 3966 O O . LEU B 1 131 ? -4.531 5.086 -1.088 1 92.31 131 LEU B O 1
ATOM 3970 N N . GLN B 1 132 ? -5.43 4.965 -3.086 1 85.88 132 GLN B N 1
ATOM 3971 C CA . GLN B 1 132 ? -4.488 3.961 -3.57 1 85.88 132 GLN B CA 1
ATOM 3972 C C . GLN B 1 132 ? -3.133 4.586 -3.889 1 85.88 132 GLN B C 1
ATOM 3974 O O . GLN B 1 132 ? -2.145 3.871 -4.07 1 85.88 132 GLN B O 1
ATOM 3979 N N . ARG B 1 133 ? -3.092 5.879 -3.893 1 89.62 133 ARG B N 1
ATOM 3980 C CA . ARG B 1 133 ? -1.848 6.586 -4.18 1 89.62 133 ARG B CA 1
ATOM 3981 C C . ARG B 1 133 ? -1.034 6.797 -2.906 1 89.62 133 ARG B C 1
ATOM 3983 O O . ARG B 1 133 ? 0.127 7.207 -2.967 1 89.62 133 ARG B O 1
ATOM 3990 N N . LEU B 1 134 ? -1.656 6.531 -1.822 1 93.38 134 LEU B N 1
ATOM 3991 C CA . LEU B 1 134 ? -0.994 6.766 -0.543 1 93.38 134 LEU B CA 1
ATOM 3992 C C . LEU B 1 134 ? -0.01 5.645 -0.227 1 93.38 134 LEU B C 1
ATOM 3994 O O . LEU B 1 134 ? -0.015 4.602 -0.889 1 93.38 134 LEU B O 1
ATOM 3998 N N . LYS B 1 135 ? 0.806 5.895 0.707 1 92 135 LYS B N 1
ATOM 3999 C CA . LYS B 1 135 ? 1.854 4.949 1.076 1 92 135 LYS B CA 1
ATOM 4000 C C . LYS B 1 135 ? 1.263 3.689 1.701 1 92 135 LYS B C 1
ATOM 4002 O O . LYS B 1 135 ? 0.153 3.719 2.238 1 92 135 LYS B O 1
ATOM 4007 N N . PRO B 1 136 ? 2.014 2.605 1.731 1 90.19 136 PRO B N 1
ATOM 4008 C CA . PRO B 1 136 ? 1.479 1.299 2.125 1 90.19 136 PRO B CA 1
ATOM 4009 C C . PRO B 1 136 ? 1.001 1.269 3.574 1 90.19 136 PRO B C 1
ATOM 4011 O O . PRO B 1 136 ? 0.015 0.597 3.889 1 90.19 136 PRO B O 1
ATOM 4014 N N . ASP B 1 137 ? 1.667 1.922 4.453 1 91.5 137 ASP B N 1
ATOM 4015 C CA . ASP B 1 137 ? 1.282 1.883 5.863 1 91.5 137 ASP B CA 1
ATOM 4016 C C . ASP B 1 137 ? -0.079 2.541 6.078 1 91.5 137 ASP B C 1
ATOM 4018 O O . ASP B 1 137 ? -0.859 2.104 6.926 1 91.5 137 ASP B O 1
ATOM 4022 N N . VAL B 1 138 ? -0.339 3.514 5.273 1 95.56 138 VAL B N 1
ATOM 4023 C CA . VAL B 1 138 ? -1.628 4.191 5.363 1 95.56 138 VAL B CA 1
ATOM 4024 C C . VAL B 1 138 ? -2.697 3.367 4.648 1 95.56 138 VAL B C 1
ATOM 4026 O O . VAL B 1 138 ? -3.814 3.223 5.152 1 95.56 138 VAL B O 1
ATOM 4029 N N . GLN B 1 139 ? -2.367 2.805 3.504 1 94.44 139 GLN B N 1
ATOM 4030 C CA . GLN B 1 139 ? -3.309 1.953 2.785 1 94.44 139 GLN B CA 1
ATOM 4031 C C . GLN B 1 139 ? -3.738 0.765 3.641 1 94.44 139 GLN B C 1
ATOM 4033 O O . GLN B 1 139 ? -4.898 0.352 3.602 1 94.44 139 GLN B O 1
ATOM 4038 N N . ALA B 1 140 ? -2.811 0.243 4.387 1 92.56 140 ALA B N 1
ATOM 4039 C CA . ALA B 1 140 ? -3.09 -0.913 5.234 1 92.56 140 ALA B CA 1
ATOM 4040 C C . ALA B 1 140 ? -4.129 -0.576 6.301 1 92.56 140 ALA B C 1
ATOM 4042 O O . ALA B 1 140 ? -4.812 -1.465 6.812 1 92.56 140 ALA B O 1
ATOM 4043 N N . VAL B 1 141 ? -4.207 0.694 6.648 1 96.19 141 VAL B N 1
ATOM 4044 C CA . VAL B 1 141 ? -5.211 1.145 7.605 1 96.19 141 VAL B CA 1
ATOM 4045 C C . VAL B 1 141 ? -6.555 1.329 6.902 1 96.19 141 VAL B C 1
ATOM 4047 O O . VAL B 1 141 ? -7.602 0.976 7.445 1 96.19 141 VAL B O 1
ATOM 4050 N N . LEU B 1 142 ? -6.512 1.775 5.676 1 96.69 142 LEU B N 1
ATOM 4051 C CA . LEU B 1 142 ? -7.703 2.209 4.949 1 96.69 142 LEU B CA 1
ATOM 4052 C C . LEU B 1 142 ? -8.398 1.023 4.293 1 96.69 142 LEU B C 1
ATOM 4054 O O . LEU B 1 142 ? -9.57 1.111 3.928 1 96.69 142 LEU B O 1
ATOM 4058 N N . PHE B 1 143 ? -7.609 -0.034 4.062 1 91.75 143 PHE B N 1
ATOM 4059 C CA . PHE B 1 143 ? -8.156 -1.2 3.381 1 91.75 143 PHE B CA 1
ATOM 4060 C C . PHE B 1 143 ? -7.961 -2.459 4.215 1 91.75 143 PHE B C 1
ATOM 4062 O O . PHE B 1 143 ? -6.969 -2.582 4.938 1 91.75 143 PHE B O 1
ATOM 4069 N N . GLU B 1 144 ? -8.898 -3.287 4.141 1 87.94 144 GLU B N 1
ATOM 40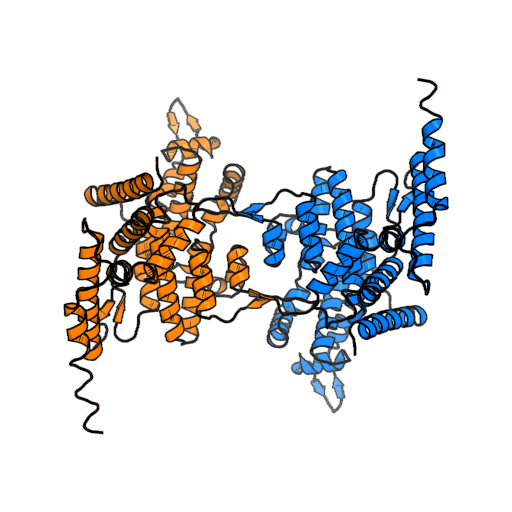70 C CA . GLU B 1 144 ? -8.82 -4.562 4.848 1 87.94 144 GLU B CA 1
ATOM 4071 C C . GLU B 1 144 ? -9.047 -5.734 3.898 1 87.94 144 GLU B C 1
ATOM 4073 O O . GLU B 1 144 ? -9.867 -5.648 2.98 1 87.94 144 GLU B O 1
ATOM 4078 N N . PRO B 1 145 ? -8.258 -6.766 4.059 1 84 145 PRO B N 1
ATOM 4079 C CA . PRO B 1 145 ? -8.461 -7.945 3.215 1 84 145 PRO B CA 1
ATOM 4080 C C . PRO B 1 145 ? -9.758 -8.688 3.537 1 84 145 PRO B C 1
ATOM 4082 O O . PRO B 1 145 ? -10.164 -8.758 4.699 1 84 145 PRO B O 1
ATOM 4085 N N . VAL B 1 146 ? -10.344 -9.047 2.48 1 78.88 146 VAL B N 1
ATOM 4086 C CA . VAL B 1 146 ? -11.523 -9.883 2.652 1 78.88 146 VAL B CA 1
ATOM 4087 C C . VAL B 1 146 ? -11.117 -11.359 2.646 1 78.88 146 VAL B C 1
ATOM 4089 O O . VAL B 1 146 ? -10.227 -11.758 1.893 1 78.88 146 VAL B O 1
ATOM 4092 N N . GLY B 1 147 ? -11.102 -12.047 3.787 1 66.31 147 GLY B N 1
ATOM 4093 C CA . GLY B 1 147 ? -10.656 -13.398 4.078 1 66.31 147 GLY B CA 1
ATOM 4094 C C . GLY B 1 147 ? -10.773 -14.328 2.889 1 66.31 147 GLY B C 1
ATOM 4095 O O . GLY B 1 147 ? -11.367 -13.977 1.868 1 66.31 147 GLY B O 1
ATOM 4096 N N . GLY B 1 148 ? -9.953 -15.352 2.918 1 63.47 148 GLY B N 1
ATOM 4097 C CA . GLY B 1 148 ? -9.945 -16.422 1.943 1 63.47 148 GLY B CA 1
ATOM 4098 C C . GLY B 1 148 ? -8.727 -16.406 1.035 1 63.47 148 GLY B C 1
ATOM 4099 O O . GLY B 1 148 ? -7.77 -15.68 1.293 1 63.47 148 GLY B O 1
ATOM 4100 N N . ILE B 1 149 ? -8.711 -17.25 0.089 1 63.84 149 ILE B N 1
ATOM 4101 C CA . ILE B 1 149 ? -7.609 -17.406 -0.852 1 63.84 149 ILE B CA 1
ATOM 4102 C C . ILE B 1 149 ? -7.562 -16.203 -1.797 1 63.84 149 ILE B C 1
ATOM 4104 O O . ILE B 1 149 ? -6.484 -15.695 -2.107 1 63.84 149 ILE B O 1
ATOM 4108 N N . GLU B 1 150 ? -8.82 -15.859 -2.232 1 64.06 150 GLU B N 1
ATOM 4109 C CA . GLU B 1 150 ? -8.906 -14.703 -3.121 1 64.06 150 GLU B CA 1
ATOM 4110 C C . GLU B 1 150 ? -9.133 -13.414 -2.332 1 64.06 150 GLU B C 1
ATOM 4112 O O . GLU B 1 150 ? -10.281 -12.992 -2.143 1 64.06 150 GLU B O 1
ATOM 4117 N N . VAL B 1 151 ? -8.008 -13 -1.838 1 64.06 151 VAL B N 1
ATOM 4118 C CA . VAL B 1 151 ? -8.109 -11.852 -0.945 1 64.06 151 VAL B CA 1
ATOM 4119 C C . VAL B 1 151 ? -8.219 -10.562 -1.766 1 64.06 151 VAL B C 1
ATOM 4121 O O . VAL B 1 151 ? -7.383 -10.312 -2.639 1 64.06 151 VAL B O 1
ATOM 4124 N N . TYR B 1 152 ? -9.445 -10.086 -1.779 1 75.12 152 TYR B N 1
ATOM 4125 C CA . TYR B 1 152 ? -9.477 -8.711 -2.268 1 75.12 152 TYR B CA 1
ATOM 4126 C C . TYR B 1 152 ? -9.539 -7.727 -1.11 1 75.12 152 TYR B C 1
ATOM 4128 O O . TYR B 1 152 ? -9.805 -8.109 0.031 1 75.12 152 TYR B O 1
ATOM 4136 N N . TRP B 1 153 ? -9.07 -6.609 -1.416 1 83.12 153 TRP B N 1
ATOM 4137 C CA . TRP B 1 153 ? -9.07 -5.555 -0.407 1 83.12 153 TRP B CA 1
ATOM 4138 C C . TRP B 1 153 ? -10.258 -4.625 -0.594 1 83.12 153 TRP B C 1
ATOM 4140 O O . TRP B 1 153 ? -10.602 -4.266 -1.723 1 83.12 153 TRP B O 1
ATOM 4150 N N . GLN B 1 154 ? -10.883 -4.473 0.456 1 87 154 GLN B N 1
ATOM 4151 C CA . GLN B 1 154 ? -11.992 -3.527 0.419 1 87 154 GLN B CA 1
ATOM 4152 C C . GLN B 1 154 ? -11.766 -2.377 1.396 1 87 154 GLN B C 1
ATOM 4154 O O . GLN B 1 154 ? -10.961 -2.49 2.322 1 87 154 GLN B O 1
ATOM 4159 N N . ARG B 1 155 ? -12.484 -1.3 1.179 1 90.06 155 ARG B N 1
ATOM 4160 C CA . ARG B 1 155 ? -12.406 -0.132 2.051 1 90.06 155 ARG B CA 1
ATOM 4161 C C . ARG B 1 155 ? -12.844 -0.478 3.471 1 90.06 155 ARG B C 1
ATOM 4163 O O . ARG B 1 155 ? -13.859 -1.146 3.666 1 90.06 155 ARG B O 1
ATOM 4170 N N . ALA B 1 156 ? -11.984 -0.107 4.43 1 93.19 156 ALA B N 1
ATOM 4171 C CA . ALA B 1 156 ? -12.336 -0.294 5.836 1 93.19 156 ALA B CA 1
ATOM 4172 C C . ALA B 1 156 ? -13.391 0.721 6.273 1 93.19 156 ALA B C 1
ATOM 4174 O O . ALA B 1 156 ? -13.477 1.815 5.715 1 93.19 156 ALA B O 1
ATOM 4175 N N . ARG B 1 157 ? -14.234 0.286 7.23 1 92.69 157 ARG B N 1
ATOM 4176 C CA . ARG B 1 157 ? -15.172 1.233 7.824 1 92.69 157 ARG B CA 1
ATOM 4177 C C . ARG B 1 157 ? -14.438 2.342 8.57 1 92.69 157 ARG B C 1
ATOM 4179 O O . ARG B 1 157 ? -13.43 2.088 9.234 1 92.69 157 ARG B O 1
ATOM 4186 N N . VAL B 1 158 ? -14.938 3.537 8.414 1 95.69 158 VAL B N 1
ATOM 4187 C CA . VAL B 1 158 ? -14.328 4.668 9.102 1 95.69 158 VAL B CA 1
ATOM 4188 C C . VAL B 1 158 ? -14.766 4.691 10.562 1 95.69 158 VAL B C 1
ATOM 4190 O O . VAL B 1 158 ? -15.898 5.078 10.867 1 95.69 158 VAL B O 1
ATOM 4193 N N . THR B 1 159 ? -13.93 4.234 11.469 1 96.12 159 THR B N 1
ATOM 4194 C CA . THR B 1 159 ? -14.188 4.203 12.906 1 96.12 159 THR B CA 1
ATOM 4195 C C . THR B 1 159 ? -13.188 5.074 13.656 1 96.12 159 THR B C 1
ATOM 4197 O O . THR B 1 159 ? -12.227 5.574 13.062 1 96.12 159 THR B O 1
ATOM 4200 N N . VAL B 1 160 ? -13.43 5.254 14.875 1 96.25 160 VAL B N 1
ATOM 4201 C CA . VAL B 1 160 ? -12.516 6.004 15.734 1 96.25 160 VAL B CA 1
ATOM 4202 C C . VAL B 1 160 ? -11.172 5.285 15.805 1 96.25 160 VAL B C 1
ATOM 4204 O O . VAL B 1 160 ? -10.117 5.926 15.852 1 96.25 160 VAL B O 1
ATOM 4207 N N . VAL B 1 161 ? -11.242 4.016 15.852 1 96.56 161 VAL B N 1
ATOM 4208 C CA . VAL B 1 161 ? -10.023 3.213 15.898 1 96.56 161 VAL B CA 1
ATOM 4209 C C . VAL B 1 161 ? -9.188 3.465 14.648 1 96.56 161 VAL B C 1
ATOM 4211 O O . VAL B 1 161 ? -7.969 3.607 14.727 1 96.56 161 VAL B O 1
ATOM 4214 N N . LEU B 1 162 ? -9.82 3.479 13.484 1 97.56 162 LEU B N 1
ATOM 4215 C CA . LEU B 1 162 ? -9.133 3.77 12.227 1 97.56 162 LEU B CA 1
ATOM 4216 C C . LEU B 1 162 ? -8.484 5.148 12.273 1 97.56 162 LEU B C 1
ATOM 4218 O O . LEU B 1 162 ? -7.328 5.309 11.875 1 97.56 162 LEU B O 1
ATOM 4222 N N . MET B 1 163 ? -9.203 6.125 12.781 1 98.06 163 MET B N 1
ATOM 4223 C CA . MET B 1 163 ? -8.688 7.484 12.891 1 98.06 163 MET B CA 1
ATOM 4224 C C . MET B 1 163 ? -7.457 7.527 13.789 1 98.06 163 MET B C 1
ATOM 4226 O O . MET B 1 163 ? -6.469 8.188 13.461 1 98.06 163 MET B O 1
ATOM 4230 N N . ARG B 1 164 ? -7.523 6.809 14.844 1 97.44 164 ARG B N 1
ATOM 4231 C CA . ARG B 1 164 ? -6.41 6.773 15.781 1 97.44 164 ARG B CA 1
ATOM 4232 C C . ARG B 1 164 ? -5.184 6.113 15.156 1 97.44 164 ARG B C 1
ATOM 4234 O O . ARG B 1 164 ? -4.051 6.504 15.445 1 97.44 164 ARG B O 1
ATOM 4241 N N . LYS B 1 165 ? -5.414 5.121 14.391 1 97.81 165 LYS B N 1
ATOM 4242 C CA . LYS B 1 165 ? -4.301 4.488 13.695 1 97.81 165 LYS B CA 1
ATOM 4243 C C . LYS B 1 165 ? -3.596 5.48 12.773 1 97.81 165 LYS B C 1
ATOM 4245 O O . LYS B 1 165 ? -2.365 5.48 12.68 1 97.81 165 LYS B O 1
ATOM 4250 N N . LEU B 1 166 ? -4.367 6.273 12.086 1 97.81 166 LEU B N 1
ATOM 4251 C CA . LEU B 1 166 ? -3.789 7.273 11.195 1 97.81 166 LEU B CA 1
ATOM 4252 C C . LEU B 1 166 ? -3.041 8.344 11.992 1 97.81 166 LEU B C 1
ATOM 4254 O O . LEU B 1 166 ? -1.985 8.812 11.562 1 97.81 166 LEU B O 1
ATOM 4258 N N . GLU B 1 167 ? -3.559 8.703 13.148 1 97.94 167 GLU B N 1
ATOM 4259 C CA . GLU B 1 167 ? -2.869 9.648 14.023 1 97.94 167 GLU B CA 1
ATOM 4260 C C . GLU B 1 167 ? -1.507 9.117 14.453 1 97.94 167 GLU B C 1
ATOM 4262 O O . GLU B 1 167 ? -0.546 9.875 14.586 1 97.94 167 GLU B O 1
ATOM 4267 N N . ARG B 1 168 ? -1.438 7.855 14.664 1 96.69 168 ARG B N 1
ATOM 4268 C CA . ARG B 1 168 ? -0.199 7.23 15.109 1 96.69 168 ARG B CA 1
ATOM 4269 C C . ARG B 1 168 ? 0.861 7.262 14.016 1 96.69 168 ARG B C 1
ATOM 4271 O O . ARG B 1 168 ? 2.059 7.324 14.305 1 96.69 168 ARG B O 1
ATOM 4278 N N . ILE B 1 169 ? 0.393 7.16 12.867 1 93.69 169 ILE B N 1
ATOM 4279 C CA . ILE B 1 169 ? 1.329 7.215 11.75 1 93.69 169 ILE B CA 1
ATOM 4280 C C . ILE B 1 169 ? 1.866 8.633 11.594 1 93.69 169 ILE B C 1
ATOM 4282 O O . ILE B 1 169 ? 3.061 8.836 11.359 1 93.69 169 ILE B O 1
ATOM 4286 N N . ALA B 1 170 ? 0.991 9.664 11.766 1 94.62 170 ALA B N 1
ATOM 4287 C CA . ALA B 1 170 ? 1.319 11.094 11.758 1 94.62 170 ALA B CA 1
ATOM 4288 C C . ALA B 1 170 ? 2.271 11.43 10.617 1 94.62 170 ALA B C 1
ATOM 4290 O O . ALA B 1 170 ? 3.375 11.93 10.852 1 94.62 170 ALA B O 1
ATOM 4291 N N . SER B 1 171 ? 1.9 11.195 9.406 1 93.62 171 SER B N 1
ATOM 4292 C CA . SER B 1 171 ? 2.646 11.492 8.188 1 93.62 171 SER B CA 1
ATOM 4293 C C . SER B 1 171 ? 1.819 12.344 7.227 1 93.62 171 SER B C 1
ATOM 4295 O O . SER B 1 171 ? 0.637 12.594 7.469 1 93.62 171 SER B O 1
ATOM 4297 N N . LEU B 1 172 ? 2.488 12.812 6.195 1 95.19 172 LEU B N 1
ATOM 4298 C CA . LEU B 1 172 ? 1.767 13.555 5.168 1 95.19 172 LEU B CA 1
ATOM 4299 C C . LEU B 1 172 ? 0.664 12.695 4.551 1 95.19 172 LEU B C 1
ATOM 4301 O O . LEU B 1 172 ? -0.421 13.195 4.25 1 95.19 172 LEU B O 1
ATOM 4305 N N . ASP B 1 173 ? 0.965 11.43 4.383 1 95.56 173 ASP B N 1
ATOM 4306 C CA . ASP B 1 173 ? -0.02 10.508 3.826 1 95.56 173 ASP B CA 1
ATOM 4307 C C . ASP B 1 173 ? -1.215 10.352 4.762 1 95.56 173 ASP B C 1
ATOM 4309 O O . ASP B 1 173 ? -2.361 10.305 4.312 1 95.56 173 ASP B O 1
ATOM 4313 N N . ALA B 1 174 ? -0.919 10.227 6.039 1 96.81 174 ALA B N 1
ATOM 4314 C CA . ALA B 1 174 ? -1.999 10.125 7.016 1 96.81 174 ALA B CA 1
ATOM 4315 C C . ALA B 1 174 ? -2.885 11.367 6.984 1 96.81 174 ALA B C 1
ATOM 4317 O O . ALA B 1 174 ? -4.113 11.266 7.051 1 96.81 174 ALA B O 1
ATOM 4318 N N . LEU B 1 175 ? -2.252 12.492 6.891 1 97.38 175 LEU B N 1
ATOM 4319 C CA . LEU B 1 175 ? -2.99 13.742 6.809 1 97.38 175 LEU B CA 1
ATOM 4320 C C . LEU B 1 175 ? -3.865 13.781 5.559 1 97.38 175 LEU B C 1
ATOM 4322 O O . LEU B 1 175 ? -5.016 14.219 5.613 1 97.38 175 LEU B O 1
ATOM 4326 N N . ALA B 1 176 ? -3.273 13.367 4.449 1 97.88 176 ALA B N 1
ATOM 4327 C CA . ALA B 1 176 ? -4.035 13.305 3.203 1 97.88 176 ALA B CA 1
ATOM 4328 C C . ALA B 1 176 ? -5.242 12.383 3.342 1 97.88 176 ALA B C 1
ATOM 4330 O O . ALA B 1 176 ? -6.348 12.727 2.914 1 97.88 176 ALA B O 1
ATOM 4331 N N . ALA B 1 177 ? -5.031 11.25 3.922 1 98.31 177 ALA B N 1
ATOM 4332 C CA . ALA B 1 177 ? -6.109 10.281 4.125 1 98.31 177 ALA B CA 1
ATOM 4333 C C . ALA B 1 177 ? -7.215 10.867 5 1 98.31 177 ALA B C 1
ATOM 4335 O O . ALA B 1 177 ? -8.398 10.789 4.652 1 98.31 177 ALA B O 1
ATOM 4336 N N . LEU B 1 178 ? -6.855 11.438 6.105 1 98.69 178 LEU B N 1
ATOM 4337 C CA . LEU B 1 178 ? -7.828 12.016 7.031 1 98.69 178 LEU B CA 1
ATOM 4338 C C . LEU B 1 178 ? -8.625 13.133 6.355 1 98.69 178 LEU B C 1
ATOM 4340 O O . LEU B 1 178 ? -9.836 13.234 6.547 1 98.69 178 LEU B O 1
ATOM 4344 N N . THR B 1 179 ? -7.93 13.938 5.605 1 98.5 179 THR B N 1
ATOM 4345 C CA . THR B 1 179 ? -8.594 15.031 4.902 1 98.5 179 THR B CA 1
ATOM 4346 C C . THR B 1 179 ? -9.578 14.492 3.871 1 98.5 179 THR B C 1
ATOM 4348 O O . THR B 1 179 ? -10.695 15.008 3.742 1 98.5 179 THR B O 1
ATOM 4351 N N . TRP B 1 180 ? -9.117 13.484 3.164 1 98.25 180 TRP B N 1
ATOM 4352 C CA . TRP B 1 180 ? -10.008 12.844 2.195 1 98.25 180 TRP B CA 1
ATOM 4353 C C . TRP B 1 180 ? -11.234 12.258 2.885 1 98.25 180 TRP B C 1
ATOM 4355 O O . TRP B 1 180 ? -12.359 12.453 2.424 1 98.25 180 TRP B O 1
ATOM 4365 N N . LEU B 1 181 ? -11.102 11.594 3.977 1 98.19 181 LEU B N 1
ATOM 4366 C CA . LEU B 1 181 ? -12.188 10.984 4.734 1 98.19 181 LEU B CA 1
ATOM 4367 C C . LEU B 1 181 ? -13.141 12.047 5.27 1 98.19 181 LEU B C 1
ATOM 4369 O O . LEU B 1 181 ? -14.344 11.812 5.352 1 98.19 181 LEU B O 1
ATOM 4373 N N . LEU B 1 182 ? -12.578 13.172 5.664 1 98.12 182 LEU B N 1
ATOM 4374 C CA . LEU B 1 182 ? -13.406 14.273 6.129 1 98.12 182 LEU B CA 1
ATOM 4375 C C . LEU B 1 182 ? -14.352 14.75 5.027 1 98.12 182 LEU B C 1
ATOM 4377 O O . LEU B 1 182 ? -15.555 14.906 5.258 1 98.12 182 LEU B O 1
ATOM 4381 N N . ARG B 1 183 ? -13.836 14.938 3.828 1 96.31 183 ARG B N 1
ATOM 4382 C CA . ARG B 1 183 ? -14.656 15.375 2.707 1 96.31 183 ARG B CA 1
ATOM 4383 C C . ARG B 1 183 ? -15.727 14.336 2.375 1 96.31 183 ARG B C 1
ATOM 4385 O O . ARG B 1 183 ? -16.859 14.695 2.053 1 96.31 183 ARG B O 1
ATOM 4392 N N . GLU B 1 184 ? -15.336 13.094 2.467 1 95.69 184 GLU B N 1
ATOM 4393 C CA . GLU B 1 184 ? -16.312 12.031 2.246 1 95.69 184 GLU B CA 1
ATOM 4394 C C . GLU B 1 184 ? -17.422 12.07 3.293 1 95.69 184 GLU B C 1
ATOM 4396 O O . GLU B 1 184 ? -18.594 11.914 2.963 1 95.69 184 GLU B O 1
ATOM 4401 N N . ALA B 1 185 ? -17.047 12.234 4.551 1 96.75 185 ALA B N 1
ATOM 4402 C CA . ALA B 1 185 ? -18.031 12.289 5.633 1 96.75 185 ALA B CA 1
ATOM 4403 C C . ALA B 1 185 ? -19.016 13.43 5.426 1 96.75 185 ALA B C 1
ATOM 4405 O O . ALA B 1 185 ? -20.219 13.281 5.668 1 96.75 185 ALA B O 1
ATOM 4406 N N . ILE B 1 186 ? -18.5 14.5 4.984 1 95.19 186 ILE B N 1
ATOM 4407 C CA . ILE B 1 186 ? -19.344 15.656 4.711 1 95.19 186 ILE B CA 1
ATOM 4408 C C . ILE B 1 186 ? -20.312 15.336 3.57 1 95.19 186 ILE B C 1
ATOM 4410 O O . ILE B 1 186 ? -21.516 15.625 3.662 1 95.19 186 ILE B O 1
ATOM 4414 N N . ALA B 1 187 ? -19.797 14.789 2.525 1 93.69 187 ALA B N 1
ATOM 4415 C CA . ALA B 1 187 ? -20.625 14.43 1.373 1 93.69 187 ALA B CA 1
ATOM 4416 C C . ALA B 1 187 ? -21.719 13.445 1.767 1 93.69 187 ALA B C 1
ATOM 4418 O O . ALA B 1 187 ? -22.828 13.484 1.219 1 93.69 187 ALA B O 1
ATOM 4419 N N . GLN B 1 188 ? -21.422 12.609 2.729 1 94.19 188 GLN B N 1
ATOM 4420 C CA . GLN B 1 188 ? -22.375 11.602 3.189 1 94.19 188 GLN B CA 1
ATOM 4421 C C . GLN B 1 188 ? -23.312 12.172 4.246 1 94.19 188 GLN B C 1
ATOM 4423 O O . GLN B 1 188 ? -24.25 11.5 4.68 1 94.19 188 GLN B O 1
ATOM 4428 N N . GLY B 1 189 ? -23.078 13.305 4.719 1 93.81 189 GLY B N 1
ATOM 4429 C CA . GLY B 1 189 ? -23.922 13.961 5.703 1 93.81 189 GLY B CA 1
ATOM 4430 C C . GLY B 1 189 ? -23.688 13.461 7.117 1 93.81 189 GLY B C 1
ATOM 4431 O O . GLY B 1 189 ? -24.531 13.641 7.996 1 93.81 189 GLY B O 1
ATOM 4432 N N . SER B 1 190 ? -22.609 12.773 7.293 1 94.94 190 SER B N 1
ATOM 4433 C CA . SER B 1 190 ? -22.297 12.297 8.633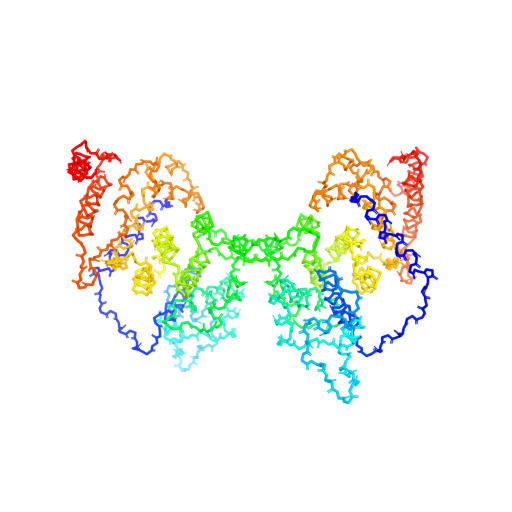 1 94.94 190 SER B CA 1
ATOM 4434 C C . SER B 1 190 ? -21.578 13.375 9.445 1 94.94 190 SER B C 1
ATOM 4436 O O . SER B 1 190 ? -20.344 13.422 9.461 1 94.94 190 SER B O 1
ATOM 4438 N N . ARG B 1 191 ? -22.219 14.078 10.25 1 93.94 191 ARG B N 1
ATOM 4439 C CA . ARG B 1 191 ? -21.656 15.195 11 1 93.94 191 ARG B CA 1
ATOM 4440 C C . ARG B 1 191 ? -20.734 14.711 12.109 1 93.94 191 ARG B C 1
ATOM 4442 O O . ARG B 1 191 ? -19.688 15.297 12.359 1 93.94 191 ARG B O 1
ATOM 4449 N N . LYS B 1 192 ? -21.125 13.695 12.766 1 95.06 192 LYS B N 1
ATOM 4450 C CA . LYS B 1 192 ? -20.328 13.156 13.867 1 95.06 192 LYS B CA 1
ATOM 4451 C C . LYS B 1 192 ? -18.938 12.719 13.391 1 95.06 192 LYS B C 1
ATOM 4453 O O . LYS B 1 192 ? -17.938 13.062 14 1 95.06 192 LYS B O 1
ATOM 4458 N N . ASN B 1 193 ? -18.922 12.023 12.281 1 96 193 ASN B N 1
ATOM 4459 C CA . ASN B 1 193 ? -17.656 11.586 11.719 1 96 193 ASN B CA 1
ATOM 4460 C C . ASN B 1 193 ? -16.812 12.766 11.242 1 96 193 ASN B C 1
ATOM 4462 O O . ASN B 1 193 ? -15.586 12.758 11.367 1 96 193 ASN B O 1
ATOM 4466 N N . ALA B 1 194 ? -17.516 13.695 10.664 1 97.62 194 ALA B N 1
ATOM 4467 C CA . ALA B 1 194 ? -16.797 14.883 10.195 1 97.62 194 ALA B CA 1
ATOM 4468 C C . ALA B 1 194 ? -16.094 15.586 11.344 1 97.62 194 ALA B C 1
ATOM 4470 O O . ALA B 1 194 ? -14.93 15.984 11.211 1 97.62 194 ALA B O 1
ATOM 4471 N N . GLU B 1 195 ? -16.75 15.695 12.43 1 97.62 195 GLU B N 1
ATOM 4472 C CA . GLU B 1 195 ? -16.172 16.344 13.602 1 97.62 195 GLU B CA 1
ATOM 4473 C C . GLU B 1 195 ? -14.969 15.555 14.133 1 97.62 195 GLU B C 1
ATOM 4475 O O . GLU B 1 195 ? -13.93 16.141 14.461 1 97.62 195 GLU B O 1
ATOM 4480 N N . ARG B 1 196 ? -15.125 14.305 14.234 1 97.75 196 ARG B N 1
ATOM 4481 C CA . ARG B 1 196 ? -14.055 13.445 14.734 1 97.75 196 ARG B CA 1
ATOM 4482 C C . ARG B 1 196 ? -12.844 13.484 13.812 1 97.75 196 ARG B C 1
ATOM 4484 O O . ARG B 1 196 ? -11.703 13.516 14.281 1 97.75 196 ARG B O 1
ATOM 4491 N N . LEU B 1 197 ? -13.141 13.461 12.555 1 98.62 197 LEU B N 1
ATOM 4492 C CA . LEU B 1 197 ? -12.062 13.508 11.57 1 98.62 197 LEU B CA 1
ATOM 4493 C C . LEU B 1 197 ? -11.328 14.844 11.633 1 98.62 197 LEU B C 1
ATOM 4495 O O . LEU B 1 197 ? -10.102 14.883 11.531 1 98.62 197 LEU B O 1
ATOM 4499 N N . ALA B 1 198 ? -12.047 15.898 11.766 1 98.44 198 ALA B N 1
ATOM 4500 C CA . ALA B 1 198 ? -11.414 17.203 11.906 1 98.44 198 ALA B CA 1
ATOM 4501 C C . ALA B 1 198 ? -10.516 17.25 13.141 1 98.44 198 ALA B C 1
ATOM 4503 O O . ALA B 1 198 ? -9.422 17.812 13.102 1 98.44 198 ALA B O 1
ATOM 4504 N N . HIS B 1 199 ? -10.977 16.656 14.156 1 97.75 199 HIS B N 1
ATOM 4505 C CA . HIS B 1 199 ? -10.18 16.594 15.367 1 97.75 199 HIS B CA 1
ATOM 4506 C C . HIS B 1 199 ? -8.906 15.781 15.148 1 97.75 199 HIS B C 1
ATOM 4508 O O . HIS B 1 199 ? -7.836 16.156 15.641 1 97.75 199 HIS B O 1
ATOM 4514 N N . SER B 1 200 ? -9.039 14.695 14.477 1 98.56 200 SER B N 1
ATOM 4515 C CA . SER B 1 200 ? -7.871 13.875 14.156 1 98.56 200 SER B CA 1
ATOM 4516 C C . SER B 1 200 ? -6.875 14.648 13.289 1 98.56 200 SER B C 1
ATOM 4518 O O . SER B 1 200 ? -5.664 14.539 13.484 1 98.56 200 SER B O 1
ATOM 4520 N N . ILE B 1 201 ? -7.379 15.359 12.312 1 98.75 201 ILE B N 1
ATOM 4521 C CA . ILE B 1 201 ? -6.527 16.188 11.469 1 98.75 201 ILE B CA 1
ATOM 4522 C C . ILE B 1 201 ? -5.785 17.203 12.336 1 98.75 201 ILE B C 1
ATOM 4524 O O . ILE B 1 201 ? -4.57 17.391 12.195 1 98.75 201 ILE B O 1
ATOM 4528 N N . TYR B 1 202 ? -6.508 17.828 13.211 1 98.69 202 TYR B N 1
ATOM 4529 C CA . TYR B 1 202 ? -5.918 18.812 14.117 1 98.69 202 TYR B CA 1
ATOM 4530 C C . TYR B 1 202 ? -4.805 18.188 14.953 1 98.69 202 TYR B C 1
ATOM 4532 O O . TYR B 1 202 ? -3.729 18.766 15.102 1 98.69 202 TYR B O 1
ATOM 4540 N N . THR B 1 203 ? -5.043 17.016 15.438 1 98.38 203 THR B N 1
ATOM 4541 C CA . THR B 1 203 ? -4.059 16.297 16.234 1 98.38 203 THR B CA 1
ATOM 4542 C C . THR B 1 203 ? -2.783 16.047 15.43 1 98.38 203 THR B C 1
ATOM 4544 O O . THR B 1 203 ? -1.682 16.328 15.914 1 98.38 203 THR B O 1
ATOM 4547 N N . VAL B 1 204 ? -2.922 15.594 14.258 1 98.19 204 VAL B N 1
ATOM 4548 C CA . VAL B 1 204 ? -1.763 15.289 13.422 1 98.19 204 VAL B CA 1
ATOM 4549 C C . VAL B 1 204 ? -1.026 16.578 13.07 1 98.19 204 VAL B C 1
ATOM 4551 O O . VAL B 1 204 ? 0.204 16.594 12.984 1 98.19 204 VAL B O 1
ATOM 4554 N N . LEU B 1 205 ? -1.752 17.625 12.867 1 98.5 205 LEU B N 1
ATOM 4555 C CA . LEU B 1 205 ? -1.134 18.906 12.57 1 98.5 205 LEU B CA 1
ATOM 4556 C C . LEU B 1 205 ? -0.284 19.391 13.742 1 98.5 205 LEU B C 1
ATOM 4558 O O . LEU B 1 205 ? 0.81 19.922 13.547 1 98.5 205 LEU B O 1
ATOM 4562 N N . LEU B 1 206 ? -0.739 19.203 14.945 1 97.94 206 LEU B N 1
ATOM 4563 C CA . LEU B 1 206 ? 0.044 19.594 16.109 1 97.94 206 LEU B CA 1
ATOM 4564 C C . LEU B 1 206 ? 1.312 18.766 16.219 1 97.94 206 LEU B C 1
ATOM 4566 O O . LEU B 1 206 ? 2.371 19.266 16.594 1 97.94 206 LEU B O 1
ATOM 4570 N N . ILE B 1 207 ? 1.174 17.562 15.883 1 96.62 207 ILE B N 1
ATOM 4571 C CA . ILE B 1 207 ? 2.305 16.641 15.984 1 96.62 207 ILE B CA 1
ATOM 4572 C C . ILE B 1 207 ? 3.365 17.031 14.953 1 96.62 207 ILE B C 1
ATOM 4574 O O . ILE B 1 207 ? 4.555 17.078 15.273 1 96.62 207 ILE B O 1
ATOM 4578 N N . MET B 1 208 ? 2.953 17.438 13.797 1 94.94 208 MET B N 1
ATOM 4579 C CA . MET B 1 208 ? 3.885 17.562 12.68 1 94.94 208 MET B CA 1
ATOM 4580 C C . MET B 1 208 ? 4.254 19.031 12.461 1 94.94 208 MET B C 1
ATOM 4582 O O . MET B 1 208 ? 5.266 19.328 11.82 1 94.94 208 MET B O 1
ATOM 4586 N N . GLY B 1 209 ? 3.471 19.906 12.93 1 95.06 209 GLY B N 1
ATOM 4587 C CA . GLY B 1 209 ? 3.514 21.297 12.508 1 95.06 209 GLY B CA 1
ATOM 4588 C C . GLY B 1 209 ? 4.891 21.922 12.641 1 95.06 209 GLY B C 1
ATOM 4589 O O . GLY B 1 209 ? 5.395 22.531 11.695 1 95.06 209 GLY B O 1
ATOM 4590 N N . ILE B 1 210 ? 5.5 21.719 13.734 1 91.12 210 ILE B N 1
ATOM 4591 C CA . ILE B 1 210 ? 6.766 22.375 14.023 1 91.12 210 ILE B CA 1
ATOM 4592 C C . ILE B 1 210 ? 7.848 21.859 13.086 1 91.12 210 ILE B C 1
ATOM 4594 O O . ILE B 1 210 ? 8.781 22.578 12.727 1 91.12 210 ILE B O 1
ATOM 4598 N N . GLU B 1 211 ? 7.73 20.656 12.609 1 88.75 211 GLU B N 1
ATOM 4599 C CA . GLU B 1 211 ? 8.727 20.047 11.734 1 88.75 211 GLU B CA 1
ATOM 4600 C C . GLU B 1 211 ? 8.742 20.734 10.367 1 88.75 211 GLU B C 1
ATOM 4602 O O . GLU B 1 211 ? 9.773 20.766 9.695 1 88.75 211 GLU B O 1
ATOM 4607 N N . TRP B 1 212 ? 7.637 21.297 10.008 1 92.25 212 TRP B N 1
ATOM 4608 C CA . TRP B 1 212 ? 7.543 21.984 8.719 1 92.25 212 TRP B CA 1
ATOM 4609 C C . TRP B 1 212 ? 8.328 23.281 8.75 1 92.25 212 TRP B C 1
ATOM 4611 O O . TRP B 1 212 ? 8.625 23.859 7.699 1 92.25 212 TRP B O 1
ATOM 4621 N N . GLN B 1 213 ? 8.641 23.688 9.914 1 89 213 GLN B N 1
ATOM 4622 C CA . GLN B 1 213 ? 9.43 24.922 10.023 1 89 213 GLN B CA 1
ATOM 4623 C C . GLN B 1 213 ? 10.859 24.703 9.555 1 89 213 GLN B C 1
ATOM 4625 O O . GLN B 1 213 ? 11.555 25.656 9.188 1 89 213 GLN B O 1
ATOM 4630 N N . ASN B 1 214 ? 11.266 23.406 9.555 1 83.5 214 ASN B N 1
ATOM 4631 C CA . ASN B 1 214 ? 12.562 23.109 8.953 1 83.5 214 ASN B CA 1
ATOM 4632 C C . ASN B 1 214 ? 12.633 23.609 7.512 1 83.5 214 ASN B C 1
ATOM 4634 O O . ASN B 1 214 ? 13.719 23.938 7.02 1 83.5 214 ASN B O 1
ATOM 4638 N N . ARG B 1 215 ? 11.5 23.703 6.934 1 87.81 215 ARG B N 1
ATOM 4639 C CA . ARG B 1 215 ? 11.414 24.172 5.551 1 87.81 215 ARG B CA 1
ATOM 4640 C C . ARG B 1 215 ? 10.82 25.578 5.477 1 87.81 215 ARG B C 1
ATOM 4642 O O . ARG B 1 215 ? 10.484 26.047 4.391 1 87.81 215 ARG B O 1
ATOM 4649 N N . GLU B 1 216 ? 10.609 26.125 6.652 1 87.75 216 GLU B N 1
ATOM 4650 C CA . GLU B 1 216 ? 10.055 27.469 6.781 1 87.75 216 GLU B CA 1
ATOM 4651 C C . GLU B 1 216 ? 8.656 27.547 6.172 1 87.75 216 GLU B C 1
ATOM 4653 O O . GLU B 1 216 ? 8.297 28.562 5.555 1 87.75 216 GLU B O 1
ATOM 4658 N N . LEU B 1 217 ? 8 26.516 6.234 1 93.06 217 LEU B N 1
ATOM 4659 C CA . LEU B 1 217 ? 6.676 26.469 5.629 1 93.06 217 LEU B CA 1
ATOM 4660 C C . LEU B 1 217 ? 5.617 26.109 6.664 1 93.06 217 LEU B C 1
ATOM 4662 O O . LEU B 1 217 ? 4.484 25.766 6.305 1 93.06 217 LEU B O 1
ATOM 4666 N N . ALA B 1 218 ? 5.926 26.156 7.926 1 94.31 218 ALA B N 1
ATOM 4667 C CA . ALA B 1 218 ? 5.012 25.703 8.969 1 94.31 218 ALA B CA 1
ATOM 4668 C C . ALA B 1 218 ? 3.738 26.547 8.984 1 94.31 218 ALA B C 1
ATOM 4670 O O . ALA B 1 218 ? 2.635 26.016 8.812 1 94.31 218 ALA B O 1
ATOM 4671 N N . GLU B 1 219 ? 3.928 27.797 9.07 1 93.62 219 GLU B N 1
ATOM 4672 C CA . GLU B 1 219 ? 2.777 28.688 9.219 1 93.62 219 GLU B CA 1
ATOM 4673 C C . GLU B 1 219 ? 1.891 28.656 7.977 1 93.62 219 GLU B C 1
ATOM 4675 O O . GLU B 1 219 ? 0.676 28.469 8.078 1 93.62 219 GLU B O 1
ATOM 4680 N N . PRO B 1 220 ? 2.463 28.797 6.777 1 94.69 220 PRO B N 1
ATOM 4681 C CA . PRO B 1 220 ? 1.588 28.766 5.605 1 94.69 220 PRO B CA 1
ATOM 4682 C C . PRO B 1 220 ? 0.847 27.438 5.457 1 94.69 220 PRO B C 1
ATOM 4684 O O . PRO B 1 220 ? -0.321 27.422 5.062 1 94.69 220 PRO B O 1
ATOM 4687 N N . LEU B 1 221 ? 1.468 26.359 5.742 1 96.38 221 LEU B N 1
ATOM 4688 C CA . LEU B 1 221 ? 0.818 25.062 5.641 1 96.38 221 LEU B CA 1
ATOM 4689 C C . LEU B 1 221 ? -0.288 24.922 6.684 1 96.38 221 LEU B C 1
ATOM 4691 O O . LEU B 1 221 ? -1.396 24.5 6.363 1 96.38 221 LEU B O 1
ATOM 4695 N N . LEU B 1 222 ? -0.019 25.297 7.863 1 97.69 222 LEU B N 1
ATOM 4696 C CA . LEU B 1 222 ? -1.018 25.234 8.922 1 97.69 222 LEU B CA 1
ATOM 4697 C C . LEU B 1 222 ? -2.186 26.172 8.633 1 97.69 222 LEU B C 1
ATOM 4699 O O . LEU B 1 222 ? -3.34 25.844 8.914 1 97.69 222 LEU B O 1
ATOM 4703 N N . ASN B 1 223 ? -1.859 27.297 8.047 1 96.69 223 ASN B N 1
ATOM 4704 C CA . ASN B 1 223 ? -2.916 28.219 7.664 1 96.69 223 ASN B CA 1
ATOM 4705 C C . ASN B 1 223 ? -3.855 27.609 6.625 1 96.69 223 ASN B C 1
ATOM 4707 O O . ASN B 1 223 ? -5.066 27.844 6.668 1 96.69 223 ASN B O 1
ATOM 4711 N N . LEU B 1 224 ? -3.275 26.969 5.754 1 96.5 224 LEU B N 1
ATOM 4712 C CA . LEU B 1 224 ? -4.09 26.328 4.73 1 96.5 224 LEU B CA 1
ATOM 4713 C C . LEU B 1 224 ? -5.102 25.375 5.359 1 96.5 224 LEU B C 1
ATOM 4715 O O . LEU B 1 224 ? -6.273 25.375 4.98 1 96.5 224 LEU B O 1
ATOM 4719 N N . PHE B 1 225 ? -4.711 24.562 6.305 1 97.94 225 PHE B N 1
ATOM 4720 C CA . PHE B 1 225 ? -5.605 23.656 6.996 1 97.94 225 PHE B CA 1
ATOM 4721 C C . PHE B 1 225 ? -6.609 24.406 7.852 1 97.94 225 PHE B C 1
ATOM 4723 O O . PHE B 1 225 ? -7.785 24.062 7.906 1 97.94 225 PHE B O 1
ATOM 4730 N N . ALA B 1 226 ? -6.117 25.438 8.492 1 97.5 226 ALA B N 1
ATOM 4731 C CA . ALA B 1 226 ? -6.945 26.219 9.414 1 97.5 226 ALA B CA 1
ATOM 4732 C C . ALA B 1 226 ? -8.109 26.891 8.68 1 97.5 226 ALA B C 1
ATOM 4734 O O . ALA B 1 226 ? -9.219 26.984 9.211 1 97.5 226 ALA B O 1
ATOM 4735 N N . TYR B 1 227 ? -7.879 27.281 7.473 1 95.06 227 TYR B N 1
ATOM 4736 C CA . TYR B 1 227 ? -8.875 28.078 6.781 1 95.06 227 TYR B CA 1
ATOM 4737 C C . TYR B 1 227 ? -9.719 27.219 5.844 1 95.06 227 TYR B C 1
ATOM 4739 O O . TYR B 1 227 ? -10.906 27.469 5.652 1 95.06 227 TYR B O 1
ATOM 4747 N N . ARG B 1 228 ? -9.117 26.156 5.344 1 95.44 228 ARG B N 1
ATOM 4748 C CA . ARG B 1 228 ? -9.805 25.438 4.285 1 95.44 228 ARG B CA 1
ATOM 4749 C C . ARG B 1 228 ? -10.375 24.125 4.801 1 95.44 228 ARG B C 1
ATOM 4751 O O . ARG B 1 228 ? -11.383 23.625 4.281 1 95.44 228 ARG B O 1
ATOM 4758 N N . ILE B 1 229 ? -9.773 23.531 5.789 1 97.62 229 ILE B N 1
ATOM 4759 C CA . ILE B 1 229 ? -10.094 22.141 6.098 1 97.62 229 ILE B CA 1
ATOM 4760 C C . ILE B 1 229 ? -10.758 22.062 7.469 1 97.62 229 ILE B C 1
ATOM 4762 O O . ILE B 1 229 ? -11.883 21.578 7.586 1 97.62 229 ILE B O 1
ATOM 4766 N N . LEU B 1 230 ? -10.18 22.578 8.523 1 98.19 230 LEU B N 1
ATOM 4767 C CA . LEU B 1 230 ? -10.609 22.359 9.898 1 98.19 230 LEU B CA 1
ATOM 4768 C C . LEU B 1 230 ? -12 22.953 10.133 1 98.19 230 LEU B C 1
ATOM 4770 O O . LEU B 1 230 ? -12.82 22.344 10.844 1 98.19 230 LEU B O 1
ATOM 4774 N N . PRO B 1 231 ? -12.352 24.078 9.453 1 96.75 231 PRO B N 1
ATOM 4775 C CA . PRO B 1 231 ? -13.703 24.594 9.672 1 96.75 231 PRO B CA 1
ATOM 4776 C C . PRO B 1 231 ? -14.789 23.672 9.148 1 96.75 231 PRO B C 1
ATOM 4778 O O . PRO B 1 231 ? -15.93 23.719 9.625 1 96.75 231 PRO B O 1
ATOM 4781 N N . LEU B 1 232 ? -14.477 22.828 8.203 1 95.38 232 LEU B N 1
ATOM 4782 C CA . LEU B 1 232 ? -15.453 21.906 7.613 1 95.38 232 LEU B CA 1
ATOM 4783 C C . LEU B 1 232 ? -15.992 20.938 8.664 1 95.38 232 LEU B C 1
ATOM 4785 O O . LEU B 1 232 ? -17.109 20.438 8.531 1 95.38 232 LEU B O 1
ATOM 4789 N N . GLY B 1 233 ? -15.234 20.656 9.664 1 96.38 233 GLY B N 1
ATOM 4790 C CA . GLY B 1 233 ? -15.641 19.703 10.688 1 96.38 233 GLY B CA 1
ATOM 4791 C C . GLY B 1 233 ? -16.016 20.359 12 1 96.38 233 GLY B C 1
ATOM 4792 O O . GLY B 1 233 ? -16 19.719 13.047 1 96.38 233 GLY B O 1
ATOM 4793 N N . SER B 1 234 ? -16.344 21.609 11.969 1 95.75 234 SER B N 1
ATOM 4794 C CA . SER B 1 234 ? -16.719 22.328 13.18 1 95.75 234 SER B CA 1
ATOM 4795 C C . SER B 1 234 ? -18.047 21.812 13.734 1 95.75 234 SER B C 1
ATOM 4797 O O . SER B 1 234 ? -18.969 21.5 12.977 1 95.75 234 SER B O 1
ATOM 4799 N N . PRO B 1 235 ? -18.125 21.734 15.07 1 93.56 235 PRO B N 1
ATOM 4800 C CA . PRO B 1 235 ? -19.406 21.359 15.672 1 93.56 235 PRO B CA 1
ATOM 4801 C C . PRO B 1 235 ? -20.5 22.391 15.398 1 93.56 235 PRO B C 1
ATOM 4803 O O . PRO B 1 235 ? -20.219 23.5 14.961 1 93.56 235 PRO B O 1
ATOM 4806 N N . PRO B 1 236 ? -21.719 21.969 15.672 1 92 236 PRO B N 1
ATOM 4807 C CA . PRO B 1 236 ? -22.828 22.875 15.43 1 92 236 PRO B CA 1
ATOM 4808 C C . PRO B 1 236 ? -22.719 24.188 16.219 1 92 236 PRO B C 1
ATOM 4810 O O . PRO B 1 236 ? -22.312 24.172 17.375 1 92 236 PRO B O 1
ATOM 4813 N N . HIS B 1 237 ? -22.984 25.266 15.578 1 93.44 237 HIS B N 1
ATOM 4814 C CA . HIS B 1 237 ? -23.062 26.594 16.141 1 93.44 237 HIS B CA 1
ATOM 4815 C C . HIS B 1 237 ? -21.672 27.109 16.547 1 93.44 237 HIS B C 1
ATOM 4817 O O . HIS B 1 237 ? -21.547 28.031 17.344 1 93.44 237 HIS B O 1
ATOM 4823 N N . ARG B 1 238 ? -20.703 26.406 16.125 1 95.12 238 ARG B N 1
ATOM 4824 C CA . ARG B 1 238 ? -19.328 26.797 16.391 1 95.12 238 ARG B CA 1
ATOM 4825 C C . ARG B 1 238 ? -18.5 26.812 15.117 1 95.12 238 ARG B C 1
ATOM 4827 O O . ARG B 1 238 ? -18.844 26.109 14.148 1 95.12 238 ARG B O 1
ATOM 4834 N N . ARG B 1 239 ? -17.5 27.625 15.125 1 95.44 239 ARG B N 1
ATOM 4835 C CA . ARG B 1 239 ? -16.578 27.672 13.992 1 95.44 239 ARG B CA 1
ATOM 4836 C C . ARG B 1 239 ? -15.125 27.703 14.469 1 95.44 239 ARG B C 1
ATOM 4838 O O . ARG B 1 239 ? -14.773 28.469 15.359 1 95.44 239 ARG B O 1
ATOM 4845 N N . PHE B 1 240 ? -14.367 26.828 13.891 1 96.94 240 PHE B N 1
ATOM 4846 C CA . PHE B 1 240 ? -12.938 26.812 14.188 1 96.94 240 PHE B CA 1
ATOM 4847 C C . PHE B 1 240 ? -12.312 28.188 13.969 1 96.94 240 PHE B C 1
ATOM 4849 O O . PHE B 1 240 ? -12.578 28.828 12.961 1 96.94 240 PHE B O 1
ATOM 4856 N N . CYS B 1 241 ? -11.328 28.672 14.898 1 95.25 241 CYS B N 1
ATOM 4857 C CA . CYS B 1 241 ? -10.898 30.062 14.773 1 95.25 241 CYS B CA 1
ATOM 4858 C C . CYS B 1 241 ? -9.406 30.203 15.039 1 95.25 241 CYS B C 1
ATOM 4860 O O . CYS B 1 241 ? -8.906 31.297 15.266 1 95.25 241 CYS B O 1
ATOM 4862 N N . MET B 1 242 ? -8.609 29.188 15.023 1 96.06 242 MET B N 1
ATOM 4863 C CA . MET B 1 242 ? -7.168 29.281 15.242 1 96.06 242 MET B CA 1
ATOM 4864 C C . MET B 1 242 ? -6.441 29.625 13.945 1 96.06 242 MET B C 1
ATOM 4866 O O . MET B 1 242 ? -6.812 29.141 12.875 1 96.06 242 MET B O 1
ATOM 4870 N N . SER B 1 243 ? -5.449 30.484 14.039 1 94.5 243 SER B N 1
ATOM 4871 C CA . SER B 1 243 ? -4.574 30.766 12.898 1 94.5 243 SER B CA 1
ATOM 4872 C C . SER B 1 243 ? -3.455 29.734 12.797 1 94.5 243 SER B C 1
ATOM 4874 O O . SER B 1 243 ? -3.266 28.922 13.703 1 94.5 243 SER B O 1
ATOM 4876 N N . GLY B 1 244 ? -2.748 29.797 11.68 1 94.94 244 GLY B N 1
ATOM 4877 C CA . GLY B 1 244 ? -1.573 28.953 11.539 1 94.94 244 GLY B CA 1
ATOM 4878 C C . GLY B 1 244 ? -0.521 29.203 12.602 1 94.94 244 GLY B C 1
ATOM 4879 O O . GLY B 1 244 ? 0.142 28.281 13.062 1 94.94 244 GLY B O 1
ATOM 4880 N N . ARG B 1 245 ? -0.424 30.422 12.977 1 91.5 245 ARG B N 1
ATOM 4881 C CA . ARG B 1 245 ? 0.534 30.812 14.008 1 91.5 245 ARG B CA 1
ATOM 4882 C C . ARG B 1 245 ? 0.163 30.203 15.352 1 91.5 245 ARG B C 1
ATOM 4884 O O . ARG B 1 245 ? 1.028 29.688 16.078 1 91.5 245 ARG B O 1
ATOM 4891 N N . ASP B 1 246 ? -1.109 30.312 15.688 1 93.75 246 ASP B N 1
ATOM 4892 C CA . ASP B 1 246 ? -1.584 29.719 16.938 1 93.75 246 ASP B CA 1
ATOM 4893 C C . ASP B 1 246 ? -1.273 28.219 16.984 1 93.75 246 ASP B C 1
ATOM 4895 O O . ASP B 1 246 ? -0.776 27.719 17.984 1 93.75 246 ASP B O 1
ATOM 4899 N N . MET B 1 247 ? -1.555 27.594 15.914 1 96.56 247 MET B N 1
ATOM 4900 C CA . MET B 1 247 ? -1.355 26.156 15.844 1 96.56 247 MET B CA 1
ATOM 4901 C C . MET B 1 247 ? 0.127 25.797 15.922 1 96.56 247 MET B C 1
ATOM 4903 O O . MET B 1 247 ? 0.5 24.781 16.5 1 96.56 247 MET B O 1
ATOM 4907 N N . LEU B 1 248 ? 0.919 26.609 15.273 1 94.25 248 LEU B N 1
ATOM 4908 C CA . LEU B 1 248 ? 2.359 26.391 15.305 1 94.25 248 LEU B CA 1
ATOM 4909 C C . LEU B 1 248 ? 2.895 26.5 16.734 1 94.25 248 LEU B C 1
ATOM 4911 O O . LEU B 1 248 ? 3.752 25.703 17.141 1 94.25 248 LEU B O 1
ATOM 4915 N N . GLU B 1 249 ? 2.445 27.453 17.484 1 91 249 GLU B N 1
ATOM 4916 C CA . GLU B 1 249 ? 2.836 27.609 18.875 1 91 249 GLU B CA 1
ATOM 4917 C C . GLU B 1 249 ? 2.443 26.375 19.688 1 91 249 GLU B C 1
ATOM 4919 O O . GLU B 1 249 ? 3.221 25.906 20.531 1 91 249 GLU B O 1
ATOM 4924 N N . CYS B 1 250 ? 1.259 25.938 19.453 1 94.69 250 CYS B N 1
ATOM 4925 C CA . CYS B 1 250 ? 0.802 24.719 20.125 1 94.69 250 CYS B CA 1
ATOM 4926 C C . CYS B 1 250 ? 1.678 23.531 19.75 1 94.69 250 CYS B C 1
ATOM 4928 O O . CYS B 1 250 ? 2.055 22.734 20.609 1 94.69 250 CYS B O 1
ATOM 4930 N N . SER B 1 251 ? 1.956 23.406 18.453 1 95.88 251 SER B N 1
ATOM 4931 C CA . SER B 1 251 ? 2.793 22.312 17.969 1 95.88 251 SER B CA 1
ATOM 4932 C C . SER B 1 251 ? 4.172 22.344 18.625 1 95.88 251 SER B C 1
ATOM 4934 O O . SER B 1 251 ? 4.695 21.312 19.047 1 95.88 251 SER B O 1
ATOM 4936 N N . ALA B 1 252 ? 4.754 23.5 18.672 1 91.31 252 ALA B N 1
ATOM 4937 C CA . ALA B 1 252 ? 6.066 23.672 19.312 1 91.31 252 ALA B CA 1
ATOM 4938 C C . ALA B 1 252 ? 6.027 23.25 20.781 1 91.31 252 ALA B C 1
ATOM 4940 O O . ALA B 1 252 ? 6.906 22.531 21.25 1 91.31 252 ALA B O 1
ATOM 4941 N N . ALA B 1 253 ? 5.016 23.766 21.453 1 90.31 253 ALA B N 1
ATOM 4942 C CA . ALA B 1 253 ? 4.875 23.438 22.875 1 90.31 253 ALA B CA 1
ATOM 4943 C C . ALA B 1 253 ? 4.766 21.922 23.078 1 90.31 253 ALA B C 1
ATOM 4945 O O . ALA B 1 253 ? 5.445 21.359 23.922 1 90.31 253 ALA B O 1
ATOM 4946 N N . LEU B 1 254 ? 3.926 21.297 22.312 1 93.75 254 LEU B N 1
ATOM 4947 C CA . LEU B 1 254 ? 3.721 19.859 22.406 1 93.75 254 LEU B CA 1
ATOM 4948 C C . LEU B 1 254 ? 5.035 19.094 22.219 1 93.75 254 LEU B C 1
ATOM 4950 O O . LEU B 1 254 ? 5.363 18.203 23.016 1 93.75 254 LEU B O 1
ATOM 4954 N N . ASN B 1 255 ? 5.777 19.438 21.156 1 90.56 255 ASN B N 1
ATOM 4955 C CA . ASN B 1 255 ? 7.023 18.75 20.828 1 90.56 255 ASN B CA 1
ATOM 4956 C C . ASN B 1 255 ? 8.094 19 21.891 1 90.56 255 ASN B C 1
ATOM 4958 O O . ASN B 1 255 ? 8.93 18.125 22.141 1 90.56 255 ASN B O 1
ATOM 4962 N N . LEU B 1 256 ? 8.047 20.156 22.516 1 86.94 256 LEU B N 1
ATOM 4963 C CA . LEU B 1 256 ? 9.016 20.453 23.562 1 86.94 256 LEU B CA 1
ATOM 4964 C C . LEU B 1 256 ? 8.688 19.688 24.844 1 86.94 256 LEU B C 1
ATOM 4966 O O . LEU B 1 256 ? 9.594 19.219 25.531 1 86.94 256 LEU B O 1
ATOM 4970 N N . ILE B 1 257 ? 7.426 19.625 25.188 1 88.44 257 ILE B N 1
ATOM 4971 C CA . ILE B 1 257 ? 6.98 18.969 26.422 1 88.44 257 ILE B CA 1
ATOM 4972 C C . ILE B 1 257 ? 7.395 17.5 26.406 1 88.44 257 ILE B C 1
ATOM 4974 O O . ILE B 1 257 ? 7.613 16.891 27.453 1 88.44 257 ILE B O 1
ATOM 4978 N N . VAL B 1 258 ? 7.52 16.906 25.203 1 88.94 258 VAL B N 1
ATOM 4979 C CA . VAL B 1 258 ? 7.922 15.516 25.047 1 88.94 258 VAL B CA 1
ATOM 4980 C C . VAL B 1 258 ? 9.211 15.266 25.828 1 88.94 258 VAL B C 1
ATOM 4982 O O . VAL B 1 258 ? 9.352 14.242 26.5 1 88.94 258 VAL B O 1
ATOM 4985 N N . TYR B 1 259 ? 10.086 16.188 25.781 1 85.75 259 TYR B N 1
ATOM 4986 C CA . TYR B 1 259 ? 11.406 15.984 26.359 1 85.75 259 TYR B CA 1
ATOM 4987 C C . TYR B 1 259 ? 11.422 16.359 27.828 1 85.75 259 TYR B C 1
ATOM 4989 O O . TYR B 1 259 ? 12.461 16.266 28.5 1 85.75 259 TYR B O 1
ATOM 4997 N N . GLN B 1 260 ? 10.352 16.734 28.328 1 81.19 260 GLN B N 1
ATOM 4998 C CA . GLN B 1 260 ? 10.188 16.969 29.75 1 81.19 260 GLN B CA 1
ATOM 4999 C C . GLN B 1 260 ? 9.516 15.789 30.438 1 81.19 260 GLN B C 1
ATOM 5001 O O . GLN B 1 260 ? 9.461 15.734 31.672 1 81.19 260 GLN B O 1
ATOM 5006 N N . THR B 1 261 ? 9.125 14.867 29.656 1 83.12 261 THR B N 1
ATOM 5007 C CA . THR B 1 261 ? 8.5 13.672 30.203 1 83.12 261 THR B CA 1
ATOM 5008 C C . THR B 1 261 ? 9.562 12.641 30.594 1 83.12 261 THR B C 1
ATOM 5010 O O . THR B 1 261 ? 10.703 12.711 30.125 1 83.12 261 THR B O 1
ATOM 5013 N N . THR B 1 262 ? 9.117 11.727 31.438 1 82.5 262 THR B N 1
ATOM 5014 C CA . THR B 1 262 ? 10.016 10.672 31.891 1 82.5 262 THR B CA 1
ATOM 5015 C C . THR B 1 262 ? 10.5 9.836 30.719 1 82.5 262 THR B C 1
ATOM 5017 O O . THR B 1 262 ? 11.672 9.453 30.656 1 82.5 262 THR B O 1
ATOM 5020 N N . GLU B 1 263 ? 9.672 9.555 29.812 1 81.31 263 GLU B N 1
ATOM 5021 C CA . GLU B 1 263 ? 10 8.719 28.656 1 81.31 263 GLU B CA 1
ATOM 5022 C C . GLU B 1 263 ? 10.891 9.469 27.672 1 81.31 263 GLU B C 1
ATOM 5024 O O . GLU B 1 263 ? 11.719 8.859 26.984 1 81.31 263 GLU B O 1
ATOM 5029 N N . GLY B 1 264 ? 10.789 10.742 27.531 1 80.06 264 GLY B N 1
ATOM 5030 C CA . GLY B 1 264 ? 11.453 11.539 26.5 1 80.06 264 GLY B CA 1
ATOM 5031 C C . GLY B 1 264 ? 12.836 12.016 26.922 1 80.06 264 GLY B C 1
ATOM 5032 O O . GLY B 1 264 ? 13.672 12.32 26.062 1 80.06 264 GLY B O 1
ATOM 5033 N N . LYS B 1 265 ? 13.156 12.164 28.141 1 74.06 265 LYS B N 1
ATOM 5034 C CA . LYS B 1 265 ? 14.414 12.703 28.641 1 74.06 265 LYS B CA 1
ATOM 5035 C C . LYS B 1 265 ? 15.578 11.766 28.344 1 74.06 265 LYS B C 1
ATOM 5037 O O . LYS B 1 265 ? 16.688 12.219 28.062 1 74.06 265 LYS B O 1
ATOM 5042 N N . ARG B 1 266 ? 15.492 10.602 28.391 1 60.62 266 ARG B N 1
ATOM 5043 C CA . ARG B 1 266 ? 16.594 9.648 28.453 1 60.62 266 ARG B CA 1
ATOM 5044 C C . ARG B 1 266 ? 17.094 9.297 27.047 1 60.62 266 ARG B C 1
ATOM 5046 O O . ARG B 1 266 ? 18.141 8.68 26.891 1 60.62 266 ARG B O 1
ATOM 5053 N N . ARG B 1 267 ? 16.422 9.586 25.984 1 64.12 267 ARG B N 1
ATOM 5054 C CA . ARG B 1 267 ? 16.812 8.789 24.828 1 64.12 267 ARG B CA 1
ATOM 5055 C C . ARG B 1 267 ? 16.688 9.586 23.531 1 64.12 267 ARG B C 1
ATOM 5057 O O . ARG B 1 267 ? 16.031 10.633 23.516 1 64.12 267 ARG B O 1
ATOM 5064 N N . GLY B 1 268 ? 17.609 9.391 22.641 1 79.81 268 GLY B N 1
ATOM 5065 C CA . GLY B 1 268 ? 17.344 9.703 21.25 1 79.81 268 GLY B CA 1
ATOM 5066 C C . GLY B 1 268 ? 16.078 9.055 20.719 1 79.81 268 GLY B C 1
ATOM 5067 O O . GLY B 1 268 ? 16.047 7.84 20.5 1 79.81 268 GLY B O 1
ATOM 5068 N N . LEU B 1 269 ? 15.008 9.93 20.578 1 83.12 269 LEU B N 1
ATOM 5069 C CA . LEU B 1 269 ? 13.711 9.383 20.203 1 83.12 269 LEU B CA 1
ATOM 5070 C C . LEU B 1 269 ? 13.578 9.312 18.688 1 83.12 269 LEU B C 1
ATOM 5072 O O . LEU B 1 269 ? 13.961 10.242 17.969 1 83.12 269 LEU B O 1
ATOM 5076 N N . THR B 1 270 ? 13.133 8.133 18.25 1 85.06 270 THR B N 1
ATOM 5077 C CA . THR B 1 270 ? 12.688 8.055 16.859 1 85.06 270 THR B CA 1
ATOM 5078 C C . THR B 1 270 ? 11.398 8.852 16.656 1 85.06 270 THR B C 1
ATOM 5080 O O . THR B 1 270 ? 10.75 9.242 17.641 1 85.06 270 THR B O 1
ATOM 5083 N N . TRP B 1 271 ? 11.094 9.117 15.508 1 87 271 TRP B N 1
ATOM 5084 C CA . TRP B 1 271 ? 9.875 9.859 15.211 1 87 271 TRP B CA 1
ATOM 5085 C C . TRP B 1 271 ? 8.656 9.148 15.789 1 87 271 TRP B C 1
ATOM 5087 O O . TRP B 1 271 ? 7.812 9.781 16.438 1 87 271 TRP B O 1
ATOM 5097 N N . LEU B 1 272 ? 8.547 7.844 15.609 1 87.56 272 LEU B N 1
ATOM 5098 C CA . LEU B 1 272 ? 7.391 7.082 16.062 1 87.56 272 LEU B CA 1
ATOM 5099 C C . LEU B 1 272 ? 7.285 7.113 17.594 1 87.56 272 LEU B C 1
ATOM 5101 O O . LEU B 1 272 ? 6.18 7.137 18.141 1 87.56 272 LEU B O 1
ATOM 5105 N N . GLN B 1 273 ? 8.391 7.082 18.25 1 88.94 273 GLN B N 1
ATOM 5106 C CA . GLN B 1 273 ? 8.391 7.18 19.703 1 88.94 273 GLN B CA 1
ATOM 5107 C C . GLN B 1 273 ? 7.906 8.555 20.172 1 88.94 273 GLN B C 1
ATOM 5109 O O . GLN B 1 273 ? 7.145 8.656 21.125 1 88.94 273 GLN B O 1
ATOM 5114 N N . ARG B 1 274 ? 8.398 9.57 19.516 1 91 274 ARG B N 1
ATOM 5115 C CA . ARG B 1 274 ? 7.945 10.922 19.828 1 91 274 ARG B CA 1
ATOM 5116 C C . ARG B 1 274 ? 6.441 11.062 19.625 1 91 274 ARG B C 1
ATOM 5118 O O . ARG B 1 274 ? 5.75 11.656 20.453 1 91 274 ARG B O 1
ATOM 5125 N N . VAL B 1 275 ? 5.961 10.516 18.484 1 94.25 275 VAL B N 1
ATOM 5126 C CA . VAL B 1 275 ? 4.535 10.562 18.188 1 94.25 275 VAL B CA 1
ATOM 5127 C C . VAL B 1 275 ? 3.752 9.859 19.297 1 94.25 275 VAL B C 1
ATOM 5129 O O . VAL B 1 275 ? 2.705 10.352 19.719 1 94.25 275 VAL B O 1
ATOM 5132 N N . HIS B 1 276 ? 4.262 8.773 19.719 1 94.44 276 HIS B N 1
ATOM 5133 C CA . HIS B 1 276 ? 3.613 8.008 20.781 1 94.44 276 HIS B CA 1
ATOM 5134 C C . HIS B 1 276 ? 3.469 8.844 22.047 1 94.44 276 HIS B C 1
ATOM 5136 O O . HIS B 1 276 ? 2.389 8.891 22.641 1 94.44 276 HIS B O 1
ATOM 5142 N N . ILE B 1 277 ? 4.484 9.469 22.422 1 93.5 277 ILE B N 1
ATOM 5143 C CA . ILE B 1 277 ? 4.477 10.297 23.625 1 93.5 277 ILE B CA 1
ATOM 5144 C C . ILE B 1 277 ? 3.52 11.477 23.438 1 93.5 277 ILE B C 1
ATOM 5146 O O . ILE B 1 277 ? 2.732 11.789 24.344 1 93.5 277 ILE B O 1
ATOM 5150 N N . MET B 1 278 ? 3.551 12.109 22.312 1 96.31 278 MET B N 1
ATOM 5151 C CA . MET B 1 278 ? 2.691 13.258 22.031 1 96.31 278 MET B CA 1
ATOM 5152 C C . MET B 1 278 ? 1.22 12.859 22.094 1 96.31 278 MET B C 1
ATOM 5154 O O . MET B 1 278 ? 0.393 13.594 22.625 1 96.31 278 MET B O 1
ATOM 5158 N N . ARG B 1 279 ? 0.922 11.742 21.531 1 96.31 279 ARG B N 1
ATOM 5159 C CA . ARG B 1 279 ? -0.462 11.281 21.562 1 96.31 279 ARG B CA 1
ATOM 5160 C C . ARG B 1 279 ? -0.93 11.023 22.984 1 96.31 279 ARG B C 1
ATOM 5162 O O . ARG B 1 279 ? -2.084 11.289 23.328 1 96.31 279 ARG B O 1
ATOM 5169 N N . ARG B 1 280 ? -0.084 10.523 23.781 1 94.31 280 ARG B N 1
ATOM 5170 C CA . ARG B 1 280 ? -0.414 10.273 25.188 1 94.31 280 ARG B CA 1
ATOM 5171 C C . ARG B 1 280 ? -0.652 11.586 25.922 1 94.31 280 ARG B C 1
ATOM 5173 O O . ARG B 1 280 ? -1.567 11.688 26.75 1 94.31 280 ARG B O 1
ATOM 5180 N N . LEU B 1 281 ? 0.166 12.516 25.656 1 94 281 LEU B N 1
ATOM 5181 C CA . LEU B 1 281 ? 0.004 13.844 26.234 1 94 281 LEU B CA 1
ATOM 5182 C C . LEU B 1 281 ? -1.342 14.445 25.844 1 94 281 LEU B C 1
ATOM 5184 O O . LEU B 1 281 ? -2.061 14.977 26.703 1 94 281 LEU B O 1
ATOM 5188 N N . LEU B 1 282 ? -1.692 14.273 24.594 1 96.06 282 LEU B N 1
ATOM 5189 C CA . LEU B 1 282 ? -2.916 14.875 24.078 1 96.06 282 LEU B CA 1
ATOM 5190 C C . LEU B 1 282 ? -4.145 14.117 24.578 1 96.06 282 LEU B C 1
ATOM 5192 O O . LEU B 1 282 ? -5.254 14.656 24.578 1 96.06 282 LEU B O 1
ATOM 5196 N N . ALA B 1 283 ? -3.934 12.906 24.953 1 93.19 283 ALA B N 1
ATOM 5197 C CA . ALA B 1 283 ? -5.027 12.086 25.469 1 93.19 283 ALA B CA 1
ATOM 5198 C C . ALA B 1 283 ? -5.219 12.312 26.969 1 93.19 283 ALA B C 1
ATOM 5200 O O . ALA B 1 283 ? -6.188 11.82 27.562 1 93.19 283 ALA B O 1
ATOM 5201 N N . GLY B 1 284 ? -4.328 12.977 27.609 1 91.25 284 GLY B N 1
ATOM 5202 C CA . GLY B 1 284 ? -4.449 13.289 29.016 1 91.25 284 GLY B CA 1
ATOM 5203 C C . GLY B 1 284 ? -3.895 12.211 29.922 1 91.25 284 GLY B C 1
ATOM 5204 O O . GLY B 1 284 ? -4.266 12.117 31.094 1 91.25 284 GLY B O 1
ATOM 5205 N N . MET B 1 285 ? -3.053 11.453 29.391 1 86.88 285 MET B N 1
ATOM 5206 C CA . MET B 1 285 ? -2.535 10.336 30.172 1 86.88 285 MET B CA 1
ATOM 5207 C C . MET B 1 285 ? -1.504 10.82 31.188 1 86.88 285 MET B C 1
ATOM 5209 O O . MET B 1 285 ? -1.26 10.156 32.188 1 86.88 285 MET B O 1
ATOM 5213 N N . THR B 1 286 ? -0.834 11.906 31.016 1 84.06 286 THR B N 1
ATOM 5214 C CA . THR B 1 286 ? 0.171 12.43 31.938 1 84.06 286 THR B CA 1
ATOM 5215 C C . THR B 1 286 ? -0.325 13.703 32.625 1 84.06 286 THR B C 1
ATOM 5217 O O . THR B 1 286 ? 0.429 14.367 33.312 1 84.06 286 THR B O 1
ATOM 5220 N N . GLY B 1 287 ? -1.546 14.031 32.406 1 85.06 287 GLY B N 1
ATOM 5221 C CA . GLY B 1 287 ? -2.156 15.258 32.875 1 85.06 287 GLY B CA 1
ATOM 5222 C C . GLY B 1 287 ? -3.119 15.875 31.875 1 85.06 287 GLY B C 1
ATOM 5223 O O . GLY B 1 287 ? -3.072 15.57 30.688 1 85.06 287 GLY B O 1
ATOM 5224 N N . VAL B 1 288 ? -3.928 16.688 32.469 1 90.31 288 VAL B N 1
ATOM 5225 C CA . VAL B 1 288 ? -4.957 17.219 31.578 1 90.31 288 VAL B CA 1
ATOM 5226 C C . VAL B 1 288 ? -4.617 18.656 31.172 1 90.31 288 VAL B C 1
ATOM 5228 O O . VAL B 1 288 ? -5.344 19.281 30.406 1 90.31 288 VAL B O 1
ATOM 5231 N N . ASP B 1 289 ? -3.525 19.172 31.656 1 91.19 289 ASP B N 1
ATOM 5232 C CA . ASP B 1 289 ? -3.102 20.531 31.297 1 91.19 289 ASP B CA 1
ATOM 5233 C C . ASP B 1 289 ? -2.844 20.641 29.797 1 91.19 289 ASP B C 1
ATOM 5235 O O . ASP B 1 289 ? -3.354 21.547 29.141 1 91.19 289 ASP B O 1
ATOM 5239 N N . VAL B 1 290 ? -2.121 19.641 29.281 1 93.56 290 VAL B N 1
ATOM 5240 C CA . VAL B 1 290 ? -1.782 19.656 27.859 1 93.56 290 VAL B CA 1
ATOM 5241 C C . VAL B 1 290 ? -3.051 19.531 27.016 1 93.56 290 VAL B C 1
ATOM 5243 O O . VAL B 1 290 ? -3.209 20.219 26 1 93.56 290 VAL B O 1
ATOM 5246 N N . VAL B 1 291 ? -3.992 18.766 27.453 1 94.62 291 VAL B N 1
ATOM 5247 C CA . VAL B 1 291 ? -5.25 18.531 26.75 1 94.62 291 VAL B CA 1
ATOM 5248 C C . VAL B 1 291 ? -6.004 19.844 26.562 1 94.62 291 VAL B C 1
ATOM 5250 O O . VAL B 1 291 ? -6.469 20.156 25.469 1 94.62 291 VAL B O 1
ATOM 5253 N N . HIS B 1 292 ? -6.082 20.547 27.625 1 94 292 HIS B N 1
ATOM 5254 C CA . HIS B 1 292 ? -6.875 21.781 27.594 1 94 292 HIS B CA 1
ATOM 5255 C C . HIS B 1 292 ? -6.102 22.922 26.953 1 94 292 HIS B C 1
ATOM 5257 O O . HIS B 1 292 ? -6.68 23.734 26.219 1 94 292 HIS B O 1
ATOM 5263 N N . ALA B 1 293 ? -4.848 23 27.219 1 94.38 293 ALA B N 1
ATOM 5264 C CA . ALA B 1 293 ? -4.031 24.078 26.656 1 94.38 293 ALA B CA 1
ATOM 5265 C C . ALA B 1 293 ? -4.02 24.016 25.125 1 94.38 293 ALA B C 1
ATOM 5267 O O . ALA B 1 293 ? -4.125 25.031 24.453 1 94.38 293 ALA B O 1
ATOM 5268 N N . LEU B 1 294 ? -3.922 22.766 24.625 1 96.81 294 LEU B N 1
ATOM 5269 C CA . LEU B 1 294 ? -3.689 22.594 23.188 1 96.81 294 LEU B CA 1
ATOM 5270 C C . LEU B 1 294 ? -4.984 22.234 22.469 1 96.81 294 LEU B C 1
ATOM 5272 O O . LEU B 1 294 ? -4.961 21.891 21.281 1 96.81 294 LEU B O 1
ATOM 5276 N N . ALA B 1 295 ? -6.098 22.406 23.156 1 96.5 295 ALA B N 1
ATOM 5277 C CA . ALA B 1 295 ? -7.383 22.109 22.531 1 96.5 295 ALA B CA 1
ATOM 5278 C C . ALA B 1 295 ? -7.699 23.094 21.406 1 96.5 295 ALA B C 1
ATOM 5280 O O . ALA B 1 295 ? -7.281 24.25 21.453 1 96.5 295 ALA B O 1
ATOM 5281 N N . PRO B 1 296 ? -8.391 22.578 20.359 1 97.06 296 PRO B N 1
ATOM 5282 C CA . PRO B 1 296 ? -8.805 23.516 19.312 1 97.06 296 PRO B CA 1
ATOM 5283 C C . PRO B 1 296 ? -9.742 24.609 19.828 1 97.06 296 PRO B C 1
ATOM 5285 O O . PRO B 1 296 ? -10.539 24.359 20.734 1 97.06 296 PRO B O 1
ATOM 5288 N N . GLN B 1 297 ? -9.641 25.734 19.219 1 96.5 297 GLN B N 1
ATOM 5289 C CA . GLN B 1 297 ? -10.461 26.875 19.625 1 96.5 297 GLN B CA 1
ATOM 5290 C C . GLN B 1 297 ? -11.586 27.125 18.625 1 96.5 297 GLN B C 1
ATOM 5292 O O . GLN B 1 297 ? -11.383 27.016 17.406 1 96.5 297 GLN B O 1
ATOM 5297 N N . TYR B 1 298 ? -12.75 27.516 19.203 1 96.31 298 TYR B N 1
ATOM 5298 C CA . TYR B 1 298 ? -13.938 27.797 18.406 1 96.31 298 TYR B CA 1
ATOM 5299 C C . TYR B 1 298 ? -14.586 29.109 18.812 1 96.31 298 TYR B C 1
ATOM 5301 O O . TYR B 1 298 ? -14.383 29.578 19.938 1 96.31 298 TYR B O 1
ATOM 5309 N N . ILE B 1 299 ? -15.289 29.719 17.906 1 95.06 299 ILE B N 1
ATOM 5310 C CA . ILE B 1 299 ? -16.109 30.891 18.172 1 95.06 299 ILE B CA 1
ATOM 5311 C C . ILE B 1 299 ? -17.562 30.609 17.797 1 95.06 299 ILE B C 1
ATOM 5313 O O . ILE B 1 299 ? -17.844 29.719 16.984 1 95.06 299 ILE B O 1
ATOM 5317 N N . PRO B 1 300 ? -18.438 31.281 18.531 1 94.12 300 PRO B N 1
ATOM 5318 C CA . PRO B 1 300 ? -19.844 31.094 18.156 1 94.12 300 PRO B CA 1
ATOM 5319 C C . PRO B 1 300 ? -20.125 31.484 16.703 1 94.12 300 PRO B C 1
ATOM 5321 O O . PRO B 1 300 ? -19.578 32.469 16.203 1 94.12 300 PRO B O 1
ATOM 5324 N N . SER B 1 301 ? -20.891 30.656 16.078 1 92.12 301 SER B N 1
ATOM 5325 C CA . SER B 1 301 ? -21.234 30.906 14.688 1 92.12 301 SER B CA 1
ATOM 5326 C C . SER B 1 301 ? -22.719 30.656 14.43 1 92.12 301 SER B C 1
ATOM 5328 O O . SER B 1 301 ? -23.281 29.656 14.906 1 92.12 301 SER B O 1
ATOM 5330 N N . GLY B 1 302 ? -23.312 31.656 13.695 1 87.06 302 GLY B N 1
ATOM 5331 C CA . GLY B 1 302 ? -24.734 31.531 13.375 1 87.06 302 GLY B CA 1
ATOM 5332 C C . GLY B 1 302 ? -25.594 32.562 14.086 1 87.06 302 GLY B C 1
ATOM 5333 O O . GLY B 1 302 ? -25.078 33.375 14.859 1 87.06 302 GLY B O 1
ATOM 5334 N N . THR B 1 303 ? -26.875 32.75 13.812 1 86.81 303 THR B N 1
ATOM 5335 C CA . THR B 1 303 ? -27.797 33.781 14.297 1 86.81 303 THR B CA 1
ATOM 5336 C C . THR B 1 303 ? -28.375 33.375 15.648 1 86.81 303 THR B C 1
ATOM 5338 O O . THR B 1 303 ? -28.5 34.219 16.547 1 86.81 303 THR B O 1
ATOM 5341 N N . ASP B 1 304 ? -28.766 32.188 15.898 1 88.94 304 ASP B N 1
ATOM 5342 C CA . ASP B 1 304 ? -29.406 31.734 17.125 1 88.94 304 ASP B CA 1
ATOM 5343 C C . ASP B 1 304 ? -28.562 30.703 17.859 1 88.94 304 ASP B C 1
ATOM 5345 O O . ASP B 1 304 ? -28.969 29.547 18.016 1 88.94 304 ASP B O 1
ATOM 5349 N N . VAL B 1 305 ? -27.453 31.297 18.422 1 93.12 305 VAL B N 1
ATOM 5350 C CA . VAL B 1 305 ? -26.562 30.391 19.125 1 93.12 305 VAL B CA 1
ATOM 5351 C C . VAL B 1 305 ? -27.125 30.094 20.516 1 93.12 305 VAL B C 1
ATOM 5353 O O . VAL B 1 305 ? -27.375 31 21.297 1 93.12 305 VAL B O 1
ATOM 5356 N N . PRO B 1 306 ? -27.328 28.891 20.812 1 94.81 306 PRO B N 1
ATOM 5357 C CA . PRO B 1 306 ? -27.844 28.531 22.125 1 94.81 306 PRO B CA 1
ATOM 5358 C C . PRO B 1 306 ? -26.938 28.984 23.266 1 94.81 306 PRO B C 1
ATOM 5360 O O . PRO B 1 306 ? -25.719 28.953 23.141 1 94.81 306 PRO B O 1
ATOM 5363 N N . ALA B 1 307 ? -27.516 29.25 24.359 1 93 307 ALA B N 1
ATOM 5364 C CA . ALA B 1 307 ? -26.797 29.75 25.531 1 93 307 ALA B CA 1
ATOM 5365 C C . ALA B 1 307 ? -25.828 28.688 26.062 1 93 307 ALA B C 1
ATOM 5367 O O . ALA B 1 307 ? -24.75 29.016 26.562 1 93 307 ALA B O 1
ATOM 5368 N N . GLU B 1 308 ? -26.219 27.5 25.922 1 93.44 308 GLU B N 1
ATOM 5369 C CA . GLU B 1 308 ? -25.375 26.406 26.391 1 93.44 308 GLU B CA 1
ATOM 5370 C C . GLU B 1 308 ? -24.047 26.359 25.641 1 93.44 308 GLU B C 1
ATOM 5372 O O . GLU B 1 308 ? -23.016 26.062 26.219 1 93.44 308 GLU B O 1
ATOM 5377 N N . VAL B 1 309 ? -24.141 26.656 24.375 1 94.44 309 VAL B N 1
ATOM 5378 C CA . VAL B 1 309 ? -22.953 26.656 23.547 1 94.44 309 VAL B CA 1
ATOM 5379 C C . VAL B 1 309 ? -22.016 27.797 23.969 1 94.44 309 VAL B C 1
ATOM 5381 O O . VAL B 1 309 ? -20.812 27.609 24.062 1 94.44 309 VAL B O 1
ATOM 5384 N N . ILE B 1 310 ? -22.531 28.875 24.25 1 93.25 310 ILE B N 1
ATOM 5385 C CA . ILE B 1 310 ? -21.766 30.047 24.672 1 93.25 310 ILE B CA 1
ATOM 5386 C C . ILE B 1 310 ? -21.078 29.766 26 1 93.25 310 ILE B C 1
ATOM 5388 O O . ILE B 1 310 ? -19.906 30.062 26.188 1 93.25 310 ILE B O 1
ATOM 5392 N N . ARG B 1 311 ? -21.812 29.203 26.906 1 92.88 311 ARG B N 1
ATOM 5393 C CA . ARG B 1 311 ? -21.266 28.859 28.219 1 92.88 311 ARG B CA 1
ATOM 5394 C C . ARG B 1 311 ? -20.109 27.875 28.094 1 92.88 311 ARG B C 1
ATOM 5396 O O . ARG B 1 311 ? -19.094 28 28.781 1 92.88 311 ARG B O 1
ATOM 5403 N N . ARG B 1 312 ? -20.297 26.922 27.297 1 93.44 312 ARG B N 1
ATOM 5404 C CA . ARG B 1 312 ? -19.281 25.891 27.094 1 93.44 312 ARG B CA 1
ATOM 5405 C C . ARG B 1 312 ? -18.016 26.516 26.5 1 93.44 312 ARG B C 1
ATOM 5407 O O . ARG B 1 312 ? -16.891 26.125 26.875 1 93.44 312 ARG B O 1
ATOM 5414 N N . LEU B 1 313 ? -18.203 27.391 25.578 1 93.75 313 LEU B N 1
ATOM 5415 C CA . LEU B 1 313 ? -17.047 28.047 24.953 1 93.75 313 LEU B CA 1
ATOM 5416 C C . LEU B 1 313 ? -16.281 28.875 25.984 1 93.75 313 LEU B C 1
ATOM 5418 O O . LEU B 1 313 ? -15.039 28.891 25.953 1 93.75 313 LEU B O 1
ATOM 5422 N N . GLU B 1 314 ? -16.984 29.484 26.859 1 91.88 314 GLU B N 1
ATOM 5423 C CA . GLU B 1 314 ? -16.344 30.25 27.922 1 91.88 314 GLU B CA 1
ATOM 5424 C C . GLU B 1 314 ? -15.586 29.344 28.891 1 91.88 314 GLU B C 1
ATOM 5426 O O . GLU B 1 314 ? -14.484 29.672 29.328 1 91.88 314 GLU B O 1
ATOM 5431 N N . GLN B 1 315 ? -16.219 28.312 29.203 1 92.62 315 GLN B N 1
ATOM 5432 C CA . GLN B 1 315 ? -15.57 27.344 30.078 1 92.62 315 GLN B CA 1
ATOM 5433 C C . GLN B 1 315 ? -14.297 26.781 29.453 1 92.62 315 GLN B C 1
ATOM 5435 O O . GLN B 1 315 ? -13.273 26.641 30.125 1 92.62 315 GLN B O 1
ATOM 5440 N N . ASP B 1 316 ? -14.383 26.453 28.188 1 92.25 316 ASP B N 1
ATOM 5441 C CA . ASP B 1 316 ? -13.227 25.922 27.453 1 92.25 316 ASP B CA 1
ATOM 5442 C C . ASP B 1 316 ? -12.07 26.922 27.469 1 92.25 316 ASP B C 1
ATOM 5444 O O . ASP B 1 316 ? -10.906 26.516 27.578 1 92.25 316 ASP B O 1
ATOM 5448 N N . GLU B 1 317 ? -12.406 28.125 27.344 1 92.12 317 GLU B N 1
ATOM 5449 C CA . GLU B 1 317 ? -11.375 29.172 27.359 1 92.12 317 GLU B CA 1
ATOM 5450 C C . GLU B 1 317 ? -10.695 29.266 28.719 1 92.12 317 GLU B C 1
ATOM 5452 O O . GLU B 1 317 ? -9.484 29.453 28.812 1 92.12 317 GLU B O 1
ATOM 5457 N N . ARG B 1 318 ? -11.453 29.141 29.781 1 90.88 318 ARG B N 1
ATOM 5458 C CA . ARG B 1 318 ? -10.883 29.172 31.125 1 90.88 318 ARG B CA 1
ATOM 5459 C C . ARG B 1 318 ? -9.938 28 31.328 1 90.88 318 ARG B C 1
ATOM 5461 O O . ARG B 1 318 ? -8.844 28.156 31.891 1 90.88 318 ARG B O 1
ATOM 5468 N N . TRP B 1 319 ? -10.367 26.891 30.906 1 91.62 319 TRP B N 1
ATOM 5469 C CA . TRP B 1 319 ? -9.539 25.688 31.016 1 91.62 319 TRP B CA 1
ATOM 5470 C C . TRP B 1 319 ? -8.258 25.828 30.203 1 91.62 319 TRP B C 1
ATOM 5472 O O . TRP B 1 319 ? -7.195 25.375 30.625 1 91.62 319 TRP B O 1
ATOM 5482 N N . ARG B 1 320 ? -8.391 26.359 29.031 1 93.75 320 ARG B N 1
ATOM 5483 C CA . ARG B 1 320 ? -7.23 26.578 28.172 1 93.75 320 ARG B CA 1
ATOM 5484 C C . ARG B 1 320 ? -6.203 27.484 28.844 1 93.75 320 ARG B C 1
ATOM 5486 O O . ARG B 1 320 ? -5.004 27.203 28.812 1 93.75 320 ARG B O 1
ATOM 5493 N N . GLN B 1 321 ? -6.699 28.547 29.422 1 90.56 321 GLN B N 1
ATOM 5494 C CA . GLN B 1 321 ? -5.812 29.484 30.094 1 90.56 321 GLN B CA 1
ATOM 5495 C C . GLN B 1 321 ? -5.094 28.812 31.266 1 90.56 321 GLN B C 1
ATOM 5497 O O . GLN B 1 321 ? -3.893 29.016 31.453 1 90.56 321 GLN B O 1
ATOM 5502 N N . TRP B 1 322 ? -5.848 28.125 31.953 1 89.75 322 TRP B N 1
ATOM 5503 C CA . TRP B 1 322 ? -5.234 27.375 33.031 1 89.75 322 TRP B CA 1
ATOM 5504 C C . TRP B 1 322 ? -4.176 26.422 32.531 1 89.75 322 TRP B C 1
ATOM 5506 O O . TRP B 1 322 ? -3.08 26.312 33.062 1 89.75 322 TRP B O 1
ATOM 5516 N N . GLY B 1 323 ? -4.531 25.641 31.531 1 91.44 323 GLY B N 1
ATOM 5517 C CA . GLY B 1 323 ? -3.594 24.703 30.938 1 91.44 323 GLY B CA 1
ATOM 5518 C C . GLY B 1 323 ? -2.275 25.344 30.547 1 91.44 323 GLY B C 1
ATOM 5519 O O . GLY B 1 323 ? -1.206 24.812 30.859 1 91.44 323 GLY B O 1
ATOM 5520 N N . TRP B 1 324 ? -2.35 26.406 29.875 1 91.88 324 TRP B N 1
ATOM 5521 C CA . TRP B 1 324 ? -1.152 27.125 29.438 1 91.88 324 TRP B CA 1
ATOM 5522 C C . TRP B 1 324 ? -0.349 27.625 30.641 1 91.88 324 TRP B C 1
ATOM 5524 O O . TRP B 1 324 ? 0.883 27.594 30.609 1 91.88 324 TRP B O 1
ATOM 5534 N N . SER B 1 325 ? -1.086 28.125 31.641 1 89.56 325 SER B N 1
ATOM 5535 C CA . SER B 1 325 ? -0.4 28.562 32.844 1 89.56 325 SER B CA 1
ATOM 5536 C C . SER B 1 325 ? 0.384 27.438 33.5 1 89.56 325 SER B C 1
ATOM 5538 O O . SER B 1 325 ? 1.497 27.641 33.969 1 89.56 325 SER B O 1
ATOM 5540 N N . SER B 1 326 ? -0.197 26.328 33.438 1 86.81 326 SER B N 1
ATOM 5541 C CA . SER B 1 326 ? 0.449 25.141 34 1 86.81 326 SER B CA 1
ATOM 5542 C C . SER B 1 326 ? 1.676 24.75 33.188 1 86.81 326 SER B C 1
ATOM 5544 O O . SER B 1 326 ? 2.748 24.516 33.75 1 86.81 326 SER B O 1
ATOM 5546 N N . ILE B 1 327 ? 1.599 24.672 31.859 1 85.88 327 ILE B N 1
ATOM 5547 C CA . ILE B 1 327 ? 2.658 24.234 30.953 1 85.88 327 ILE B CA 1
ATOM 5548 C C . ILE B 1 327 ? 3.836 25.203 31.031 1 85.88 327 ILE B C 1
ATOM 5550 O O . ILE B 1 327 ? 4.996 24.781 30.969 1 85.88 327 ILE B O 1
ATOM 5554 N N . ASN B 1 328 ? 3.506 26.406 31.188 1 83.94 328 ASN B N 1
ATOM 5555 C CA . ASN B 1 328 ? 4.535 27.438 31.172 1 83.94 328 ASN B CA 1
ATOM 5556 C C . ASN B 1 328 ? 5.152 27.641 32.562 1 83.94 328 ASN B C 1
ATOM 5558 O O . ASN B 1 328 ? 6.141 28.359 32.688 1 83.94 328 ASN B O 1
ATOM 5562 N N . SER B 1 329 ? 4.539 26.984 33.469 1 80.5 329 SER B N 1
ATOM 5563 C CA . SER B 1 329 ? 5.047 27.141 34.812 1 80.5 329 SER B CA 1
ATOM 5564 C C . SER B 1 329 ? 6.293 26.297 35.062 1 80.5 329 SER B C 1
ATOM 5566 O O . SER B 1 329 ? 6.504 25.297 34.375 1 80.5 329 SER B O 1
ATOM 5568 N N . THR B 1 330 ? 7.105 26.719 36 1 73.19 330 THR B N 1
ATOM 5569 C CA . THR B 1 330 ? 8.297 25.984 36.406 1 73.19 330 THR B CA 1
ATOM 5570 C C . THR B 1 330 ? 7.91 24.703 37.156 1 73.19 330 THR B C 1
ATOM 5572 O O . THR B 1 330 ? 8.695 23.75 37.219 1 73.19 330 THR B O 1
ATOM 5575 N N . LYS B 1 331 ? 6.781 24.766 37.812 1 74.31 331 LYS B N 1
ATOM 5576 C CA . LYS B 1 331 ? 6.211 23.594 38.5 1 74.31 331 LYS B CA 1
ATOM 5577 C C . LYS B 1 331 ? 4.855 23.234 37.875 1 74.31 331 LYS B C 1
ATOM 5579 O O . LYS B 1 331 ? 3.812 23.625 38.406 1 74.31 331 LYS B O 1
ATOM 5584 N N . PRO B 1 332 ? 4.953 22.406 36.812 1 69.62 332 PRO B N 1
ATOM 5585 C CA . PRO B 1 332 ? 3.693 22.109 36.125 1 69.62 332 PRO B CA 1
ATOM 5586 C C . PRO B 1 332 ? 2.699 21.359 37.031 1 69.62 332 PRO B C 1
ATOM 5588 O O . PRO B 1 332 ? 3.096 20.516 37.844 1 69.62 332 PRO B O 1
ATOM 5591 N N . GLU B 1 333 ? 1.411 21.922 37.125 1 70.25 333 GLU B N 1
ATOM 5592 C CA . GLU B 1 333 ? 0.299 21.25 37.781 1 70.25 333 GLU B CA 1
ATOM 5593 C C . GLU B 1 333 ? -0.614 20.547 36.781 1 70.25 333 GLU B C 1
ATOM 5595 O O . GLU B 1 333 ? -1.572 21.156 36.281 1 70.25 333 GLU B O 1
ATOM 5600 N N . PRO B 1 334 ? -0.284 19.375 36.469 1 71.81 334 PRO B N 1
ATOM 5601 C CA . PRO B 1 334 ? -0.986 18.703 35.375 1 71.81 334 PRO B CA 1
ATOM 5602 C C . PRO B 1 334 ? -2.467 18.484 35.688 1 71.81 334 PRO B C 1
ATOM 5604 O O . PRO B 1 334 ? -3.25 18.203 34.781 1 71.81 334 PRO B O 1
ATOM 5607 N N . PHE B 1 335 ? -2.902 18.656 36.969 1 74.88 335 PHE B N 1
ATOM 5608 C CA . PHE B 1 335 ? -4.305 18.516 37.344 1 74.88 335 PHE B CA 1
ATOM 5609 C C . PHE B 1 335 ? -4.828 19.781 38 1 74.88 335 PHE B C 1
ATOM 5611 O O . PHE B 1 335 ? -4.152 20.375 38.844 1 74.88 335 PHE B O 1
ATOM 5618 N N . PRO B 1 336 ? -5.988 20.312 37.469 1 69.12 336 PRO B N 1
ATOM 5619 C CA . PRO B 1 336 ? -6.508 21.609 37.938 1 69.12 336 PRO B CA 1
ATOM 5620 C C . PRO B 1 336 ? -6.793 21.625 39.438 1 69.12 336 PRO B C 1
ATOM 5622 O O . PRO B 1 336 ? -7.055 20.562 40.031 1 69.12 336 PRO B O 1
ATOM 5625 N N . PRO B 1 337 ? -6.637 22.859 40.031 1 60.62 337 PRO B N 1
ATOM 5626 C CA . PRO B 1 337 ? -7.027 22.984 41.438 1 60.62 337 PRO B CA 1
ATOM 5627 C C . PRO B 1 337 ? -8.516 22.719 41.656 1 60.62 337 PRO B C 1
ATOM 5629 O O . PRO B 1 337 ? -9.305 22.75 40.719 1 60.62 337 PRO B O 1
ATOM 5632 N N . LYS B 1 338 ? -8.977 22.094 42.812 1 57.56 338 LYS B N 1
ATOM 5633 C CA . LYS B 1 338 ? -10.336 21.734 43.188 1 57.56 338 LYS B CA 1
ATOM 5634 C C . LYS B 1 338 ? -11.328 22.828 42.844 1 57.56 338 LYS B C 1
ATOM 5636 O O . LYS B 1 338 ? -12.5 22.562 42.562 1 57.56 338 LYS B O 1
ATOM 5641 N N . SER B 1 339 ? -10.938 24.031 42.781 1 52.53 339 SER B N 1
ATOM 5642 C CA . SER B 1 339 ? -11.852 25.141 42.5 1 52.53 339 SER B CA 1
ATOM 5643 C C . SER B 1 339 ? -12.406 25.078 41.094 1 52.53 339 SER B C 1
ATOM 5645 O O . SER B 1 339 ? -13.492 25.578 40.812 1 52.53 339 SER B O 1
ATOM 5647 N N . PHE B 1 340 ? -11.656 24.469 40.188 1 56.72 340 PHE B N 1
ATOM 5648 C CA . PHE B 1 340 ? -12.047 24.406 38.812 1 56.72 340 PHE B CA 1
ATOM 5649 C C . PHE B 1 340 ? -13.203 23.438 38.594 1 56.72 340 PHE B C 1
ATOM 5651 O O . PHE B 1 340 ? -13.992 23.578 37.656 1 56.72 340 PHE B O 1
ATOM 5658 N N . TRP B 1 341 ? -13.352 22.438 39.5 1 51.69 341 TRP B N 1
ATOM 5659 C CA . TRP B 1 341 ? -14.398 21.438 39.406 1 51.69 341 TRP B CA 1
ATOM 5660 C C . TRP B 1 341 ? -15.719 21.953 39.969 1 51.69 341 TRP B C 1
ATOM 5662 O O . TRP B 1 341 ? -16.797 21.562 39.531 1 51.69 341 TRP B O 1
ATOM 5672 N N . THR B 1 342 ? -15.766 22.75 40.969 1 47.94 342 THR B N 1
ATOM 5673 C CA . THR B 1 342 ? -16.984 23.188 41.625 1 47.94 342 THR B CA 1
ATOM 5674 C C . THR B 1 342 ? -17.875 23.969 40.656 1 47.94 342 THR B C 1
ATOM 5676 O O . THR B 1 342 ? -19.094 24 40.812 1 47.94 342 THR B O 1
ATOM 5679 N N . GLN B 1 343 ? -17.391 24.578 39.719 1 44.75 343 GLN B N 1
ATOM 5680 C CA . GLN B 1 343 ? -18.266 25.359 38.875 1 44.75 343 GLN B CA 1
ATOM 5681 C C . GLN B 1 343 ? -19.031 24.469 37.906 1 44.75 343 GLN B C 1
ATOM 5683 O O . GLN B 1 343 ? -20.047 24.891 37.344 1 44.75 343 GLN B O 1
ATOM 5688 N N . ARG B 1 344 ? -18.719 23.234 37.625 1 47.16 344 ARG B N 1
ATOM 5689 C CA . ARG B 1 344 ? -19.484 22.359 36.719 1 47.16 344 ARG B CA 1
ATOM 5690 C C . ARG B 1 344 ? -20.75 21.844 37.438 1 47.16 344 ARG B C 1
ATOM 5692 O O . ARG B 1 344 ? -21.781 21.641 36.781 1 47.16 344 ARG B O 1
ATOM 5699 N N . SER B 1 345 ? -20.828 21.516 38.719 1 38.69 345 SER B N 1
ATOM 5700 C CA . SER B 1 345 ? -21.938 20.875 39.406 1 38.69 345 SER B CA 1
ATOM 5701 C C . SER B 1 345 ? -23.125 21.828 39.562 1 38.69 345 SER B C 1
ATOM 5703 O O . SER B 1 345 ? -24.266 21.391 39.75 1 38.69 345 SER B O 1
ATOM 5705 N N . SER B 1 346 ? -23.031 23.078 39.719 1 38.19 346 SER B N 1
ATOM 5706 C CA . SER B 1 346 ? -24.219 23.859 40.062 1 38.19 346 SER B CA 1
ATOM 5707 C C . SER B 1 346 ? -25.188 23.953 38.906 1 38.19 346 SER B C 1
ATOM 5709 O O . SER B 1 346 ? -26.359 24.25 39.094 1 38.19 346 SER B O 1
ATOM 5711 N N . GLY B 1 347 ? -24.906 23.844 37.656 1 31.48 347 GLY B N 1
ATOM 5712 C CA . GLY B 1 347 ? -25.953 23.969 36.656 1 31.48 347 GLY B CA 1
ATOM 5713 C C . GLY B 1 347 ? -26.734 22.688 36.438 1 31.48 347 GLY B C 1
ATOM 5714 O O . GLY B 1 347 ? -27.672 22.656 35.656 1 31.48 347 GLY B O 1
ATOM 5715 N N . ALA B 1 348 ? -26.297 21.469 36.781 1 35.81 348 ALA B N 1
ATOM 5716 C CA . ALA B 1 348 ? -27.125 20.297 36.531 1 35.81 348 ALA B CA 1
ATOM 5717 C C . ALA B 1 348 ? -28.156 20.109 37.625 1 35.81 348 ALA B C 1
ATOM 5719 O O . ALA B 1 348 ? -29.078 19.281 37.5 1 35.81 348 ALA B O 1
ATOM 5720 N N . GLU B 1 349 ? -28.016 20.594 38.781 1 31.97 349 GLU B N 1
ATOM 5721 C CA . GLU B 1 349 ? -29.016 20.266 39.812 1 31.97 349 GLU B CA 1
ATOM 5722 C C . GLU B 1 349 ? -30.344 20.938 39.5 1 31.97 349 GLU B C 1
ATOM 5724 O O . GLU B 1 349 ? -31.391 20.531 40.031 1 31.97 349 GLU B O 1
ATOM 5729 N N . GLY B 1 350 ? -30.484 22.031 38.688 1 30.27 350 GLY B N 1
ATOM 5730 C CA . GLY B 1 350 ? -31.844 22.547 38.688 1 30.27 350 GLY B CA 1
ATOM 5731 C C . GLY B 1 350 ? -32.781 21.688 37.875 1 30.27 350 GLY B C 1
ATOM 5732 O O . GLY B 1 350 ? -34 21.734 38.062 1 30.27 350 GLY B O 1
ATOM 5733 N N . SER B 1 351 ? -32.469 21.109 36.688 1 30.44 351 SER B N 1
ATOM 5734 C CA . SER B 1 351 ? -33.594 20.609 35.906 1 30.44 351 SER B CA 1
ATOM 5735 C C . SER B 1 351 ? -33.938 19.172 36.312 1 30.44 351 SER B C 1
ATOM 5737 O O . SER B 1 351 ? -34.844 18.562 35.719 1 30.44 351 SER B O 1
ATOM 5739 N N . MET B 1 352 ? -33.25 18.469 37.25 1 27.11 352 MET B N 1
ATOM 5740 C CA . MET B 1 352 ? -33.844 17.156 37.531 1 27.11 352 MET B CA 1
ATOM 5741 C C . MET B 1 352 ? -35.062 17.281 38.438 1 27.11 352 MET B C 1
ATOM 5743 O O . MET B 1 352 ? -35.75 16.297 38.688 1 27.11 352 MET B O 1
ATOM 5747 N N . LEU B 1 353 ? -35.281 18.344 39.25 1 25.11 353 LEU B N 1
ATOM 5748 C CA . LEU B 1 353 ? -36.375 18.109 40.188 1 25.11 353 LEU B CA 1
ATOM 5749 C C . LEU B 1 353 ? -37.719 18.203 39.5 1 25.11 353 LEU B C 1
ATOM 5751 O O . LEU B 1 353 ? -38.75 17.812 40.062 1 25.11 353 LEU B O 1
ATOM 5755 N N . LEU B 1 354 ? -37.969 19.062 38.469 1 25.44 354 LEU B N 1
ATOM 5756 C CA . LEU B 1 354 ? -39.406 19.141 38.156 1 25.44 354 LEU B CA 1
ATOM 5757 C C . LEU B 1 354 ? -39.812 17.953 37.312 1 25.44 354 LEU B C 1
ATOM 5759 O O . LEU B 1 354 ? -40.906 17.406 37.5 1 25.44 354 LEU B O 1
ATOM 5763 N N . GLY B 1 355 ? -39.344 17.516 36.156 1 20.59 355 GLY B N 1
ATOM 5764 C CA . GLY B 1 355 ? -40.094 16.391 35.594 1 20.59 355 GLY B CA 1
ATOM 5765 C C . GLY B 1 355 ? -39.688 15.055 36.188 1 20.59 355 GLY B C 1
ATOM 5766 O O . GLY B 1 355 ? -38.625 14.938 36.812 1 20.59 355 GLY B O 1
#

Nearest PDB structures (foldseek):
  8e0m-assembly1_A  TM=3.361E-01  e=7.484E+00  synthetic construct
  3vvp-assembly1_A  TM=1.828E-01  e=3.579E+00  Pyrococcus furiosus
  8e0m-assembly1_A  TM=3.115E-01  e=7.465E+00  synthetic construct

Foldseek 3Di:
DAPLVVLVVLVVVLVVCVVVVDPPDDQPPPDWLLQLVLLLLLLLVLCVVVVPDDLVVVCCVQPVVQWDDDPNDTDGPSVSVCSNRSNDDDDPVSQVSVCVVVPPSNCSNVPLLSQLLTLDHDPCNLDPVVLVSADPQLNPLQWDWDDDPPTDIDGDDDDLVSLVSLLLVLDSRSLSVLQSVLVVCVVVVNLVSNQSSLQSNLSSLLQCLSVCSSSPCSQVVQQSCQVRGSQSNDDPQKGFDDHSVRSNVLSSLLLNVQCVDPQNVPDDDDSSRSSVSSVCLCVQVVACLNVLQNPTAIDGDDDDRDPVVVVVNVLSVVSNVVSVCQSPDPHHDRYDDPVNVVVVPPVVPPPPPPD/DAPLVVLVVLVVVLVVCVVVPDPPDDQPPPDWLLQLVLLLLLLLVVCVVVVPDDLVVVCCVQPVVQWDDDPNDTDGPSVSVCSNRSNDDDDPVSQVSVCVVVPPSNCSNPPLLSQLLTLDHDPVNLDPVVLVSADPQLNPLQWDWDDDPPTDIDGDDDDLVSLVSLLLVLDSRSLSVLQSVLVVCVVVVNLVSNQSSLQSNLSSLLQCLSVCSSSPCSQVVQQSCQPRGSQSNDDPQKGFDDHSVNSNVLSSLLLNVQCVDPQNVPDDDDSSRSSVSSVCLCVQVVACLNVLLNPTAIDGDDDDRDPVVVVVNVLSVVSNVLSVCQSPDPHRDRYDDPVNVVVVPPPPPPPPPPD

Secondary structure (DSSP, 8-state):
--HHHHHHHHHHHHHHHHHS--------TTS-HHHHHHHHHHHHHHHHHHT--SHHHHHHHH-GGG-EEETTEEE---HHHHHHTT-SPPPHHHHHHHHHHSTTHHHHHT-HHHHHHSSS--TTTTSGGGGGGS-HHHHHHHEEE-SSSS--EEEPP--HHHHHHHHHH-SHHHHHHHHHHHHHHHHHT-HHHHHHHHHHHHHHHHHHGGGGGGGT-HHHHHHHHHHHTGGGGPPTTEEE---HHHHHHHHHHHH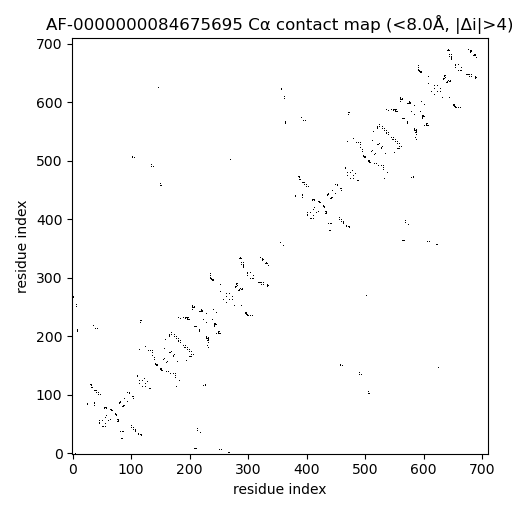HHGGGSHHHHSS---HHHHHHHHHHHHHTSS-SHHHHHT---EEE-SSS--HHHHHHHHHHHHHHHHHHHHHTSSS---S--THHHHHHHTTTSSTTTT-/--HHHHHHHHHHHHHHHHHS--------TTS-HHHHHHHHHHHHHHHHHHT--SHHHHHHHH-GGG-EEETTEEE---HHHHHHTT-SPPPHHHHHHHHHHSTTHHHHHT-HHHHHHSSS--TTTTSGGGGGGS-HHHHHHHEEE-SSSS--EEEPP--HHHHHHHHHH-SHHHHHHHHHHHHHHHHHT-HHHHHHHHHHHHHHHHHHGGGGGGGT-HHHHHHHHHHHTGGGGPPTTEEE---HHHHHHHHHHHHHHGGGSHHHHTS---HHHHHHHHHHHHHTSS-SHHHHHT---EEE-SSS--HHHHHHHHHHHHHHHHHHHHHTSSS---S--THHHHHHHTTTTTTTTT-

Radius of gyration: 32.02 Å; Cα contacts (8 Å, |Δi|>4): 924; chains: 2; bounding box: 89×89×76 Å

Organism: Aquipseudomonas alcaligenes (strain ATCC 14909 / DSM 50342 / CCUG 1425 / JCM 20561 / NBRC 14159 / NCIMB 9945 / NCTC 10367 / 1577) (NCBI:txid1215092)